Protein AF-A0A0C3Q106-F1 (afdb_monomer_lite)

Secondary structure (DSSP, 8-state):
------------------------------------------------------------------------------------------------------PPPHHHHHHHHHHHHHHHH-SS-HHHHHHHTS-HHHHHHHHHHHHHHHHHHHT-GGGS-TT-HHHHHHHHHHHHHHTTSSSHHHHHHHHHHHHHHHGGGHHHHTTSHHHHHHHHHHHHHS---TTHHHHHHSTTTHHHHHHHHHH-S-HHHHIIIIIHHHHHTHHHHHS-S--S---HHHHHHHHHHHHHTTSTT-TTTS-HHHHHHHHTTHHHHHHH--S-HHHHHHHHHHHHHHHHHHHHHHSHHHHHHSHHHHHHHHHHHHH--S--HHHHHHHHGGGTSS-SSPPTT--SPPTTTSHHHHHHHHHHHHTEEEETTTTEEEE-TT--HHHHHHHHHHHH-HHHHHHHHHHSSTHHHHHHHHHHHHHTT-THHHHHHHHHHSHHHHHHHTT---HHHHHHHHHHH--S--S-GGGTTS--

Structure (mmCIF, N/CA/C/O backbone):
data_AF-A0A0C3Q106-F1
#
_entry.id   AF-A0A0C3Q106-F1
#
loop_
_atom_site.group_PDB
_atom_site.id
_atom_site.type_symbol
_atom_site.label_atom_id
_atom_site.label_alt_id
_atom_site.label_comp_id
_atom_site.label_asym_id
_atom_site.label_entity_id
_atom_site.label_seq_id
_atom_site.pdbx_PDB_ins_code
_atom_site.Cartn_x
_atom_site.Cartn_y
_atom_site.Cartn_z
_atom_site.occupancy
_atom_site.B_iso_or_equiv
_atom_site.auth_seq_id
_atom_site.auth_comp_id
_atom_site.auth_asym_id
_atom_site.auth_atom_id
_atom_site.pdbx_PDB_model_num
ATOM 1 N N . MET A 1 1 ? -50.625 52.361 -14.288 1.00 38.44 1 MET A N 1
ATOM 2 C CA . MET A 1 1 ? -51.043 52.184 -15.696 1.00 38.44 1 MET A CA 1
ATOM 3 C C . MET A 1 1 ? -50.912 50.704 -16.053 1.00 38.44 1 MET A C 1
ATOM 5 O O . MET A 1 1 ? -49.840 50.175 -15.815 1.00 38.44 1 MET A O 1
ATOM 9 N N . GLY A 1 2 ? -52.001 50.072 -16.534 1.00 36.66 2 GLY A N 1
ATOM 10 C CA . GLY A 1 2 ? -52.076 48.733 -17.177 1.00 36.66 2 GLY A CA 1
ATOM 11 C C . GLY A 1 2 ? -51.668 47.526 -16.312 1.00 36.66 2 GLY A C 1
ATOM 12 O O . GLY A 1 2 ? -50.484 47.273 -16.199 1.00 36.66 2 GLY A O 1
ATOM 13 N N . HIS A 1 3 ? -52.500 46.740 -15.612 1.00 35.88 3 HIS A N 1
ATOM 14 C CA . HIS A 1 3 ? -53.765 46.054 -15.945 1.00 35.88 3 HIS A CA 1
ATOM 15 C C . HIS A 1 3 ? -53.696 45.104 -17.160 1.00 35.88 3 HIS A C 1
ATOM 17 O O . HIS A 1 3 ? -53.869 45.568 -18.278 1.00 35.88 3 HIS A O 1
ATOM 23 N N . LYS A 1 4 ? -53.563 43.778 -16.933 1.00 38.00 4 LYS A N 1
ATOM 24 C CA . LYS A 1 4 ? -54.645 42.757 -17.060 1.00 38.00 4 LYS A CA 1
ATOM 25 C C . LYS A 1 4 ? -54.124 41.315 -17.292 1.00 38.00 4 LYS A C 1
ATOM 27 O O . LYS A 1 4 ? -53.402 41.040 -18.237 1.00 38.00 4 LYS A O 1
ATOM 32 N N . ARG A 1 5 ? -54.590 40.401 -16.426 1.00 38.78 5 ARG A N 1
ATOM 33 C CA . ARG A 1 5 ? -54.869 38.952 -16.651 1.00 38.78 5 ARG A CA 1
ATOM 34 C C . ARG A 1 5 ? -55.984 38.784 -17.732 1.00 38.78 5 ARG A C 1
ATOM 36 O O . ARG A 1 5 ? -56.619 39.812 -17.980 1.00 38.78 5 ARG A O 1
ATOM 43 N N . PRO A 1 6 ? -56.355 37.593 -18.296 1.00 51.75 6 PRO A N 1
ATOM 44 C CA . PRO A 1 6 ? -56.500 36.286 -17.616 1.00 51.75 6 PRO A CA 1
ATOM 45 C C . PRO A 1 6 ? -56.344 34.998 -18.491 1.00 51.75 6 PRO A C 1
ATOM 47 O O . PRO A 1 6 ? -55.683 35.004 -19.518 1.00 51.75 6 PRO A O 1
ATOM 50 N N . ALA A 1 7 ? -56.905 33.891 -17.982 1.00 36.22 7 ALA A N 1
ATOM 51 C CA . ALA A 1 7 ? -56.694 32.465 -18.258 1.00 36.22 7 ALA A CA 1
ATOM 52 C C . ALA A 1 7 ? -57.640 31.796 -19.301 1.00 36.22 7 ALA A C 1
ATOM 54 O O . ALA A 1 7 ? -58.488 32.468 -19.879 1.00 36.22 7 ALA A O 1
ATOM 55 N N . ALA A 1 8 ? -57.540 30.447 -19.365 1.00 34.09 8 ALA A N 1
ATOM 56 C CA . ALA A 1 8 ? -58.356 29.397 -20.036 1.00 34.09 8 ALA A CA 1
ATOM 57 C C . ALA A 1 8 ? -57.823 28.923 -21.414 1.00 34.09 8 ALA A C 1
ATOM 59 O O . ALA A 1 8 ? -57.302 29.730 -22.165 1.00 34.09 8 ALA A O 1
ATOM 60 N N . GLY A 1 9 ? -57.868 27.649 -21.836 1.00 29.05 9 GLY A N 1
ATOM 61 C CA . GLY A 1 9 ? -58.532 26.431 -21.355 1.00 29.05 9 GLY A CA 1
ATOM 62 C C . GLY A 1 9 ? -58.139 25.191 -22.204 1.00 29.05 9 GLY A C 1
ATOM 63 O O . GLY A 1 9 ? -57.329 25.273 -23.119 1.00 29.05 9 GLY A O 1
ATOM 64 N N . THR A 1 10 ? -58.714 24.048 -21.834 1.00 31.00 10 THR A N 1
ATOM 65 C CA . THR A 1 10 ? -58.498 22.612 -22.161 1.00 31.00 10 THR A CA 1
ATOM 66 C C . THR A 1 10 ? -58.869 22.087 -23.567 1.00 31.00 10 THR A C 1
ATOM 68 O O . THR A 1 10 ? -59.817 22.609 -24.141 1.00 31.00 10 THR A O 1
ATOM 71 N N . THR A 1 11 ? -58.251 20.966 -24.023 1.00 30.42 11 THR A N 1
ATOM 72 C CA . THR A 1 11 ? -58.810 19.704 -24.652 1.00 30.42 11 THR A CA 1
ATOM 73 C C . THR A 1 11 ? -57.736 18.969 -25.503 1.00 30.42 11 THR A C 1
ATOM 75 O O . THR A 1 11 ? -57.038 19.601 -26.280 1.00 30.42 11 THR A O 1
ATOM 78 N N . THR A 1 12 ? -57.340 17.715 -25.215 1.00 29.36 12 THR A N 1
ATOM 79 C CA . THR A 1 12 ? -57.869 16.386 -25.646 1.00 29.36 12 THR A CA 1
ATOM 80 C C . THR A 1 12 ? -57.801 16.078 -27.153 1.00 29.36 12 THR A C 1
ATOM 82 O O . THR A 1 12 ? -58.653 16.568 -27.880 1.00 29.36 12 THR A O 1
ATOM 85 N N . THR A 1 13 ? -56.907 15.165 -27.596 1.00 30.22 13 THR A N 1
ATOM 86 C CA . THR A 1 13 ? -57.196 13.998 -28.492 1.00 30.22 13 THR A CA 1
ATOM 87 C C . THR A 1 13 ? -55.945 13.137 -28.816 1.00 30.22 13 THR A C 1
ATOM 89 O O . THR A 1 13 ? -54.895 13.651 -29.178 1.00 30.22 13 THR A O 1
ATOM 92 N N . GLN A 1 14 ? -56.074 11.806 -28.678 1.00 28.36 14 GLN A N 1
ATOM 93 C CA . GLN A 1 14 ? -55.231 10.726 -29.261 1.00 28.36 14 GLN A CA 1
ATOM 94 C C . GLN A 1 14 ? -55.768 10.335 -30.680 1.00 28.36 14 GLN A C 1
ATOM 96 O O . GLN A 1 14 ? -56.775 10.918 -31.076 1.00 28.36 14 GLN A O 1
ATOM 101 N N . PRO A 1 15 ? -55.406 9.182 -31.314 1.00 54.78 15 PRO A N 1
ATOM 102 C CA . PRO A 1 15 ? -54.140 8.633 -31.862 1.00 54.78 15 PRO A CA 1
ATOM 103 C C . PRO A 1 15 ? -54.306 8.298 -33.393 1.00 54.78 15 PRO A C 1
ATOM 105 O O . PRO A 1 15 ? -55.202 8.877 -34.004 1.00 54.78 15 PRO A O 1
ATOM 108 N N . PRO A 1 16 ? -53.533 7.389 -34.063 1.00 43.00 16 PRO A N 1
ATOM 109 C CA . PRO A 1 16 ? -53.801 5.939 -33.948 1.00 43.00 16 PRO A CA 1
ATOM 110 C C . PRO A 1 16 ? -52.603 4.960 -34.087 1.00 43.00 16 PRO A C 1
ATOM 112 O O . PRO A 1 16 ? -51.554 5.235 -34.659 1.00 43.00 16 PRO A O 1
ATOM 115 N N . ARG A 1 17 ? -52.855 3.744 -33.578 1.00 31.36 17 ARG A N 1
ATOM 116 C CA . ARG A 1 17 ? -52.130 2.469 -33.756 1.00 31.36 17 ARG A CA 1
ATOM 117 C C . ARG A 1 17 ? -52.388 1.836 -35.136 1.00 31.36 17 ARG A C 1
ATOM 119 O O . ARG A 1 17 ? -53.509 1.935 -35.627 1.00 31.36 17 ARG A O 1
ATOM 126 N N . LYS A 1 18 ? -51.485 0.955 -35.597 1.00 31.20 18 LYS A N 1
ATOM 127 C CA . LYS A 1 18 ? -51.856 -0.320 -36.261 1.00 31.20 18 LYS A CA 1
ATOM 128 C C . LYS A 1 18 ? -50.958 -1.488 -35.812 1.00 31.20 18 LYS A C 1
ATOM 130 O O . LYS A 1 18 ? -49.754 -1.338 -35.660 1.00 31.20 18 LYS A O 1
ATOM 135 N N . LYS A 1 19 ? -51.619 -2.626 -35.560 1.00 32.00 19 LYS A N 1
ATOM 136 C CA . LYS A 1 19 ? -51.131 -3.956 -35.140 1.00 32.00 19 LYS A CA 1
ATOM 137 C C . LYS A 1 19 ? -51.087 -4.917 -36.341 1.00 32.00 19 LYS A C 1
ATOM 139 O O . LYS A 1 19 ? -51.974 -4.820 -37.181 1.00 32.00 19 LYS A O 1
ATOM 144 N N . SER A 1 20 ? -50.241 -5.948 -36.261 1.00 29.66 20 SER A N 1
ATOM 145 C CA . SER A 1 20 ? -50.528 -7.368 -36.607 1.00 29.66 20 SER A CA 1
ATOM 146 C C . SER A 1 20 ? -49.321 -8.209 -36.149 1.00 29.66 20 SER A C 1
ATOM 148 O O . SER A 1 20 ? -48.216 -7.934 -36.594 1.00 29.66 20 SER A O 1
ATOM 150 N N . ARG A 1 21 ? -49.357 -9.014 -35.076 1.00 29.28 21 ARG A N 1
ATOM 151 C CA . ARG A 1 21 ? -50.007 -10.324 -34.824 1.00 29.28 21 ARG A CA 1
ATOM 152 C C . ARG A 1 21 ? -49.514 -11.455 -35.748 1.00 29.28 21 ARG A C 1
ATOM 154 O O . ARG A 1 21 ? -49.797 -11.429 -36.936 1.00 29.28 21 ARG A O 1
ATOM 161 N N . GLY A 1 22 ? -48.877 -12.463 -35.141 1.00 26.03 22 GLY A N 1
ATOM 162 C CA . GLY A 1 22 ? -48.574 -13.780 -35.713 1.00 26.03 22 GLY A CA 1
ATOM 163 C C . GLY A 1 22 ? -47.805 -14.654 -34.711 1.00 26.03 22 GLY A C 1
ATOM 164 O O . GLY A 1 22 ? -46.638 -14.401 -34.449 1.00 26.03 22 GLY A O 1
ATOM 165 N N . GLU A 1 23 ? -48.498 -15.615 -34.102 1.00 29.72 23 GLU A N 1
ATOM 166 C CA . GLU A 1 23 ? -48.036 -16.585 -33.094 1.00 29.72 23 GLU A CA 1
ATOM 167 C C . GLU A 1 23 ? -47.244 -17.754 -33.709 1.00 29.72 23 GLU A C 1
ATOM 169 O O . GLU A 1 23 ? -47.601 -18.204 -34.792 1.00 29.72 23 GLU A O 1
ATOM 174 N N . SER A 1 24 ? -46.306 -18.356 -32.958 1.00 28.36 24 SER A N 1
ATOM 175 C CA . SER A 1 24 ? -46.205 -19.827 -32.828 1.00 28.36 24 SER A CA 1
ATOM 176 C C . SER A 1 24 ? -45.234 -20.268 -31.717 1.00 28.36 24 SER A C 1
ATOM 178 O O . SER A 1 24 ? -44.197 -19.655 -31.492 1.00 28.36 24 SER A O 1
ATOM 180 N N . ARG A 1 25 ? -45.631 -21.340 -31.020 1.00 27.53 25 ARG A N 1
ATOM 181 C CA . ARG A 1 25 ? -45.083 -21.959 -29.797 1.00 27.53 25 ARG A CA 1
ATOM 182 C C . ARG A 1 25 ? -43.924 -22.955 -30.026 1.00 27.53 25 ARG A C 1
ATOM 184 O O . ARG A 1 25 ? -43.830 -23.559 -31.088 1.00 27.53 25 ARG A O 1
ATOM 191 N N . SER A 1 26 ? -43.282 -23.301 -28.895 1.00 26.86 26 SER A N 1
ATOM 192 C CA . SER A 1 26 ? -42.534 -24.543 -28.551 1.00 26.86 26 SER A CA 1
ATOM 193 C C . SER A 1 26 ? -41.065 -24.599 -29.013 1.00 26.86 26 SER A C 1
ATOM 195 O O . SER A 1 26 ? -40.756 -24.110 -30.085 1.00 26.86 26 SER A O 1
ATOM 197 N N . LYS A 1 27 ? -40.079 -25.115 -28.260 1.00 28.44 27 LYS A N 1
ATOM 198 C CA . LYS A 1 27 ? -40.036 -26.148 -27.205 1.00 28.44 27 LYS A CA 1
ATOM 199 C C . LYS A 1 27 ? -39.006 -25.818 -26.108 1.00 28.44 27 LYS A C 1
ATOM 201 O O . LYS A 1 27 ? -38.017 -25.140 -26.359 1.00 28.44 27 LYS A O 1
ATOM 206 N N . ALA A 1 28 ? -39.247 -26.372 -24.921 1.00 27.38 28 ALA A N 1
ATOM 207 C CA . ALA A 1 28 ? -38.305 -26.527 -23.816 1.00 27.38 28 ALA A CA 1
ATOM 208 C C . ALA A 1 28 ? -37.493 -27.830 -23.952 1.00 27.38 28 ALA A C 1
ATOM 210 O O . ALA A 1 28 ? -38.054 -28.804 -24.440 1.00 27.38 28 ALA A O 1
ATOM 211 N N . GLU A 1 29 ? -36.232 -27.817 -23.495 1.00 27.62 29 GLU A N 1
ATOM 212 C CA . GLU A 1 29 ? -35.388 -28.910 -22.940 1.00 27.62 29 GLU A CA 1
ATOM 213 C C . GLU A 1 29 ? -33.903 -28.486 -23.060 1.00 27.62 29 GLU A C 1
ATOM 215 O O . GLU A 1 29 ? -33.544 -27.818 -24.018 1.00 27.62 29 GLU A O 1
ATOM 220 N N . ALA A 1 30 ? -32.953 -28.779 -22.171 1.00 28.25 30 ALA A N 1
ATOM 221 C CA . ALA A 1 30 ? -32.929 -29.614 -20.981 1.00 28.25 30 ALA A CA 1
ATOM 222 C C . ALA A 1 30 ? -31.812 -29.135 -20.029 1.00 28.25 30 ALA A C 1
ATOM 224 O O . ALA A 1 30 ? -30.765 -28.640 -20.444 1.00 28.25 30 ALA A O 1
ATOM 225 N N . ARG A 1 31 ? -32.050 -29.351 -18.734 1.00 29.98 31 ARG A N 1
ATOM 226 C CA . ARG A 1 31 ? -31.072 -29.296 -17.642 1.00 29.98 31 ARG A CA 1
ATOM 227 C C . ARG A 1 31 ? -30.015 -30.394 -17.829 1.00 29.98 31 ARG A C 1
ATOM 229 O O . ARG A 1 31 ? -30.376 -31.527 -18.138 1.00 29.98 31 ARG A O 1
ATOM 236 N N . ARG A 1 32 ? -28.743 -30.111 -17.531 1.00 31.06 32 ARG A N 1
ATOM 237 C CA . ARG A 1 32 ? -27.752 -31.144 -17.186 1.00 31.06 32 ARG A CA 1
ATOM 238 C C . ARG A 1 32 ? -27.201 -30.879 -15.787 1.00 31.06 32 ARG A C 1
ATOM 240 O O . ARG A 1 32 ? -26.742 -29.782 -15.489 1.00 31.06 32 ARG A O 1
ATOM 247 N N . ALA A 1 33 ? -27.349 -31.897 -14.947 1.00 31.73 33 ALA A N 1
ATOM 248 C CA . ALA A 1 33 ? -26.861 -32.008 -13.579 1.00 31.73 33 ALA A CA 1
ATOM 249 C C . ALA A 1 33 ? -25.353 -32.378 -13.558 1.00 31.73 33 ALA A C 1
ATOM 251 O O . ALA A 1 33 ? -24.800 -32.694 -14.617 1.00 31.73 33 ALA A O 1
ATOM 252 N N . PRO A 1 34 ? -24.680 -32.332 -12.391 1.00 28.91 34 PRO A N 1
ATOM 253 C CA . PRO A 1 34 ? -23.228 -32.419 -12.275 1.00 28.91 34 PRO A CA 1
ATOM 254 C C . PRO A 1 34 ? -22.742 -33.874 -12.271 1.00 28.91 34 PRO A C 1
ATOM 256 O O . PRO A 1 34 ? -23.405 -34.756 -11.727 1.00 28.91 34 PRO A O 1
ATOM 259 N N . ILE A 1 35 ? -21.565 -34.119 -12.853 1.00 29.86 35 ILE A N 1
ATOM 260 C CA . ILE A 1 35 ? -20.891 -35.422 -12.808 1.00 29.86 35 ILE A CA 1
ATOM 261 C C . ILE A 1 35 ? -19.730 -35.343 -11.818 1.00 29.86 35 ILE A C 1
ATOM 263 O O . ILE A 1 35 ? -18.762 -34.611 -12.000 1.00 29.86 35 ILE A O 1
ATOM 267 N N . THR A 1 36 ? -19.880 -36.142 -10.772 1.00 27.73 36 THR A N 1
ATOM 268 C CA . THR A 1 36 ? -18.877 -36.635 -9.833 1.00 27.73 36 THR A CA 1
ATOM 269 C C . THR A 1 36 ? -17.977 -37.689 -10.493 1.00 27.73 36 THR A C 1
ATOM 271 O O . THR A 1 36 ? -18.516 -38.606 -11.107 1.00 27.73 36 THR A O 1
ATOM 274 N N . ALA A 1 37 ? -16.654 -37.653 -10.288 1.00 27.52 37 ALA A N 1
ATOM 275 C CA . ALA A 1 37 ? -15.800 -38.854 -10.215 1.00 27.52 37 ALA A CA 1
ATOM 276 C C . ALA A 1 37 ? -14.390 -38.511 -9.688 1.00 27.52 37 ALA A C 1
ATOM 278 O O . ALA A 1 37 ? -13.779 -37.536 -10.112 1.00 27.52 37 ALA A O 1
ATOM 279 N N . LYS A 1 38 ? -13.897 -39.333 -8.753 1.00 25.47 38 LYS A N 1
ATOM 280 C CA . LYS A 1 38 ? -12.565 -39.302 -8.124 1.00 25.47 38 LYS A CA 1
ATOM 281 C C . LYS A 1 38 ? -11.559 -40.208 -8.867 1.00 25.47 38 LYS A C 1
ATOM 283 O O . LYS A 1 38 ? -11.972 -41.252 -9.362 1.00 25.47 38 LYS A O 1
ATOM 288 N N . ALA A 1 39 ? -10.266 -39.871 -8.695 1.00 26.38 39 ALA A N 1
ATOM 289 C CA . ALA A 1 39 ? -9.055 -40.731 -8.626 1.00 26.38 39 ALA A CA 1
ATOM 290 C C . ALA A 1 39 ? -8.458 -41.288 -9.953 1.00 26.38 39 ALA A C 1
ATOM 292 O O . ALA A 1 39 ? -9.219 -41.446 -10.903 1.00 26.38 39 ALA A O 1
ATOM 293 N N . PRO A 1 40 ? -7.132 -41.615 -10.047 1.00 29.83 40 PRO A N 1
ATOM 294 C CA . PRO A 1 40 ? -6.225 -42.005 -8.951 1.00 29.83 40 PRO A CA 1
ATOM 295 C C . PRO A 1 40 ? -4.782 -41.442 -8.927 1.00 29.83 40 PRO A C 1
ATOM 297 O O . PRO A 1 40 ? -4.229 -40.956 -9.909 1.00 29.83 40 PRO A O 1
ATOM 300 N N . LEU A 1 41 ? -4.188 -41.611 -7.741 1.00 27.47 41 LEU A N 1
ATOM 301 C CA . LEU A 1 41 ? -2.778 -41.479 -7.367 1.00 27.47 41 LEU A CA 1
ATOM 302 C C . LEU A 1 41 ? -1.854 -42.382 -8.205 1.00 27.47 41 LEU A C 1
ATOM 304 O O . LEU A 1 41 ? -2.173 -43.549 -8.442 1.00 27.47 41 LEU A O 1
ATOM 308 N N . LYS A 1 42 ? -0.656 -41.884 -8.530 1.00 29.48 42 LYS A N 1
ATOM 309 C CA . LYS A 1 42 ? 0.521 -42.713 -8.815 1.00 29.48 42 LYS A CA 1
ATOM 310 C C . LYS A 1 42 ? 1.732 -42.164 -8.066 1.00 29.48 42 LYS A C 1
ATOM 312 O O . LYS A 1 42 ? 2.121 -41.021 -8.265 1.00 29.48 42 LYS A O 1
ATOM 317 N N . ASN A 1 43 ? 2.292 -43.028 -7.225 1.00 24.98 43 ASN A N 1
ATOM 318 C CA . ASN A 1 43 ? 3.605 -42.897 -6.614 1.00 24.98 43 ASN A CA 1
ATOM 319 C C . ASN A 1 43 ? 4.690 -43.088 -7.680 1.00 24.98 43 ASN A C 1
ATOM 321 O O . ASN A 1 43 ? 4.642 -44.062 -8.432 1.00 24.98 43 ASN A O 1
ATOM 325 N N . GLY A 1 44 ? 5.690 -42.216 -7.667 1.00 27.23 44 GLY A N 1
ATOM 326 C CA . GLY A 1 44 ? 7.000 -42.422 -8.272 1.00 27.23 44 GLY A CA 1
ATOM 327 C C . GLY A 1 44 ? 8.005 -41.668 -7.414 1.00 27.23 44 GLY A C 1
ATOM 328 O O . GLY A 1 44 ? 7.932 -40.448 -7.334 1.00 27.23 44 GLY A O 1
ATOM 329 N N . ARG A 1 45 ? 8.845 -42.412 -6.690 1.00 25.03 45 ARG A N 1
ATOM 330 C CA . ARG A 1 45 ? 10.080 -41.896 -6.097 1.00 25.03 45 ARG A CA 1
ATOM 331 C C . ARG A 1 45 ? 11.076 -41.765 -7.238 1.00 25.03 45 ARG A C 1
ATOM 333 O O . ARG A 1 45 ? 11.174 -42.729 -7.986 1.00 25.03 45 ARG A O 1
ATOM 340 N N . ASP A 1 46 ? 11.782 -40.650 -7.304 1.00 26.00 46 ASP A N 1
ATOM 341 C CA . ASP A 1 46 ? 13.205 -40.600 -7.624 1.00 26.00 46 ASP A CA 1
ATOM 342 C C . ASP A 1 46 ? 13.772 -39.332 -6.970 1.00 26.00 46 ASP A C 1
ATOM 344 O O . ASP A 1 46 ? 13.086 -38.317 -6.840 1.00 26.00 46 ASP A O 1
ATOM 348 N N . THR A 1 47 ? 14.959 -39.508 -6.408 1.00 29.66 47 THR A N 1
ATOM 349 C CA . THR A 1 47 ? 15.789 -38.566 -5.657 1.00 29.66 47 THR A CA 1
ATOM 350 C C . THR A 1 47 ? 16.490 -37.573 -6.586 1.00 29.66 47 THR A C 1
ATOM 352 O O . THR A 1 47 ? 16.479 -37.799 -7.792 1.00 29.66 47 THR A O 1
ATOM 355 N N . ASP A 1 48 ? 17.080 -36.529 -5.982 1.00 27.03 48 ASP A N 1
ATOM 356 C CA . ASP A 1 48 ? 18.145 -35.609 -6.458 1.00 27.03 48 ASP A CA 1
ATOM 357 C C . ASP A 1 48 ? 17.693 -34.143 -6.228 1.00 27.03 48 ASP A C 1
ATOM 359 O O . ASP A 1 48 ? 16.836 -33.620 -6.934 1.00 27.03 48 ASP A O 1
ATOM 363 N N . GLU A 1 49 ? 17.915 -33.598 -5.026 1.00 29.56 49 GLU A N 1
ATOM 364 C CA . GLU A 1 49 ? 19.064 -32.754 -4.614 1.00 29.56 49 GLU A CA 1
ATOM 365 C C . GLU A 1 49 ? 18.948 -31.270 -5.053 1.00 29.56 49 GLU A C 1
ATOM 367 O O . GLU A 1 49 ? 19.343 -30.879 -6.144 1.00 29.56 49 GLU A O 1
ATOM 372 N N . ASP A 1 50 ? 18.374 -30.481 -4.131 1.00 27.23 50 ASP A N 1
ATOM 373 C CA . ASP A 1 50 ? 18.738 -29.123 -3.681 1.00 27.23 50 ASP A CA 1
ATOM 374 C C . ASP A 1 50 ? 19.051 -27.977 -4.674 1.00 27.23 50 ASP A C 1
ATOM 376 O O . ASP A 1 50 ? 20.189 -27.775 -5.085 1.00 27.23 50 ASP A O 1
ATOM 380 N N . GLU A 1 51 ? 18.081 -27.060 -4.826 1.00 32.44 51 GLU A N 1
ATOM 381 C CA . GLU A 1 51 ? 18.302 -25.599 -4.787 1.00 32.44 51 GLU A CA 1
ATOM 382 C C . GLU A 1 51 ? 17.186 -24.968 -3.922 1.00 32.44 51 GLU A C 1
ATOM 384 O O . GLU A 1 51 ? 16.046 -24.798 -4.357 1.00 32.44 51 GLU A O 1
ATOM 389 N N . GLY A 1 52 ? 17.491 -24.714 -2.644 1.00 26.81 52 GLY A N 1
ATOM 390 C CA . GLY A 1 52 ? 16.540 -24.250 -1.631 1.00 26.81 52 GLY A CA 1
ATOM 391 C C . GLY A 1 52 ? 16.215 -22.755 -1.711 1.00 26.81 52 GLY A C 1
ATOM 392 O O . GLY A 1 52 ? 17.101 -21.913 -1.584 1.00 26.81 52 GLY A O 1
ATOM 393 N N . ASP A 1 53 ? 14.926 -22.428 -1.831 1.00 35.19 53 ASP A N 1
ATOM 394 C CA . ASP A 1 53 ? 14.373 -21.116 -1.476 1.00 35.19 53 ASP A CA 1
ATOM 395 C C . ASP A 1 53 ? 14.005 -21.136 0.021 1.00 35.19 53 ASP A C 1
ATOM 397 O O . ASP A 1 53 ? 12.878 -21.450 0.410 1.00 35.19 53 ASP A O 1
ATOM 401 N N . GLU A 1 54 ? 14.982 -20.823 0.871 1.00 28.64 54 GLU A N 1
ATOM 402 C CA . GLU A 1 54 ? 14.803 -20.612 2.308 1.00 28.64 54 GLU A CA 1
ATOM 403 C C . GLU A 1 54 ? 14.173 -19.230 2.549 1.00 28.64 54 GLU A C 1
ATOM 405 O O . GLU A 1 54 ? 14.835 -18.197 2.486 1.00 28.64 54 GLU A O 1
ATOM 410 N N . PHE A 1 55 ? 12.865 -19.207 2.801 1.00 31.72 55 PHE A N 1
ATOM 411 C CA . PHE A 1 55 ? 12.204 -18.175 3.604 1.00 31.72 55 PHE A CA 1
ATOM 412 C C . PHE A 1 55 ? 10.975 -18.817 4.261 1.00 31.72 55 PHE A C 1
ATOM 414 O O . PHE A 1 55 ? 9.828 -18.553 3.895 1.00 31.72 55 PHE A O 1
ATOM 421 N N . ASP A 1 56 ? 11.241 -19.721 5.206 1.00 29.62 56 ASP A N 1
ATOM 422 C CA . ASP A 1 56 ? 10.233 -20.219 6.137 1.00 29.62 56 ASP A CA 1
ATOM 423 C C . ASP A 1 56 ? 9.944 -19.132 7.179 1.00 29.62 56 ASP A C 1
ATOM 425 O O . ASP A 1 56 ? 10.789 -18.722 7.977 1.00 29.62 56 ASP A O 1
ATOM 429 N N . GLU A 1 57 ? 8.711 -18.642 7.143 1.00 34.94 57 GLU A N 1
ATOM 430 C CA . GLU A 1 57 ? 8.114 -17.805 8.174 1.00 34.94 57 GLU A CA 1
ATOM 431 C C . GLU A 1 57 ? 7.886 -18.711 9.400 1.00 34.94 57 GLU A C 1
ATOM 433 O O . GLU A 1 57 ? 6.900 -19.447 9.468 1.00 34.94 57 GLU A O 1
ATOM 438 N N . MET A 1 58 ? 8.855 -18.729 10.326 1.00 28.69 58 MET A N 1
ATOM 439 C CA . MET A 1 58 ? 8.817 -19.538 11.549 1.00 28.69 58 MET A CA 1
ATOM 440 C C . MET A 1 58 ? 7.513 -19.317 12.324 1.00 28.69 58 MET A C 1
ATOM 442 O O . MET A 1 58 ? 7.222 -18.234 12.834 1.00 28.69 58 MET A O 1
ATOM 446 N N . SER A 1 59 ? 6.739 -20.392 12.427 1.00 31.59 59 SER A N 1
ATOM 447 C CA . SER A 1 59 ? 5.642 -20.557 13.366 1.00 31.59 59 SER A CA 1
ATOM 448 C C . SER A 1 59 ? 6.184 -21.046 14.710 1.00 31.59 59 SER A C 1
ATOM 450 O O . SER A 1 59 ? 6.686 -22.166 14.777 1.00 31.59 59 SER A O 1
ATOM 452 N N . GLU A 1 60 ? 6.006 -20.282 15.786 1.00 31.73 60 GLU A N 1
ATOM 453 C CA . GLU A 1 60 ? 6.184 -20.794 17.150 1.00 31.73 60 GLU A CA 1
ATOM 454 C C . GLU A 1 60 ? 4.821 -20.980 17.838 1.00 31.73 60 GLU A C 1
ATOM 456 O O . GLU A 1 60 ? 4.120 -20.031 18.193 1.00 31.73 60 GLU A O 1
ATOM 461 N N . ALA A 1 61 ? 4.444 -22.252 17.994 1.00 29.20 61 ALA A N 1
ATOM 462 C CA . ALA A 1 61 ? 3.812 -22.758 19.212 1.00 29.20 61 ALA A CA 1
ATOM 463 C C . ALA A 1 61 ? 4.936 -22.845 20.271 1.00 29.20 61 ALA A C 1
ATOM 465 O O . ALA A 1 61 ? 6.047 -23.210 19.917 1.00 29.20 61 ALA A O 1
ATOM 466 N N . GLY A 1 62 ? 4.795 -22.436 21.530 1.00 28.11 62 GLY A N 1
ATOM 467 C CA . GLY A 1 62 ? 3.767 -22.846 22.477 1.00 28.11 62 GLY A CA 1
ATOM 468 C C . GLY A 1 62 ? 4.309 -23.984 23.351 1.00 28.11 62 GLY A C 1
ATOM 469 O O . GLY A 1 62 ? 3.997 -25.128 23.058 1.00 28.11 62 GLY A O 1
ATOM 470 N N . ASP A 1 63 ? 5.103 -23.656 24.377 1.00 29.06 63 ASP A N 1
ATOM 471 C CA . ASP A 1 63 ? 5.401 -24.481 25.571 1.00 29.06 63 ASP A CA 1
ATOM 472 C C . ASP A 1 63 ? 5.978 -23.520 26.633 1.00 29.06 63 ASP A C 1
ATOM 474 O O . ASP A 1 63 ? 6.893 -22.753 26.343 1.00 29.06 63 ASP A O 1
ATOM 478 N N . ASP A 1 64 ? 5.271 -23.210 27.718 1.00 31.66 64 ASP A N 1
ATOM 479 C CA . ASP A 1 64 ? 5.175 -23.963 28.982 1.00 31.66 64 ASP A CA 1
ATOM 480 C C . ASP A 1 64 ? 6.540 -24.116 29.677 1.00 31.66 64 ASP A C 1
ATOM 482 O O . ASP A 1 64 ? 7.292 -25.057 29.444 1.00 31.66 64 ASP A O 1
ATOM 486 N N . SER A 1 65 ? 6.865 -23.149 30.539 1.00 30.20 65 SER A N 1
ATOM 487 C CA . SER A 1 65 ? 7.932 -23.282 31.529 1.00 30.20 65 SER A CA 1
ATOM 488 C C . SER A 1 65 ? 7.351 -22.964 32.901 1.00 30.20 65 SER A C 1
ATOM 490 O O . SER A 1 65 ? 7.145 -21.802 33.263 1.00 30.20 65 SER A O 1
ATOM 492 N N . SER A 1 66 ? 7.039 -24.034 33.622 1.00 32.16 66 SER A N 1
ATOM 493 C CA . SER A 1 66 ? 6.833 -24.062 35.060 1.00 32.16 66 SER A CA 1
ATOM 494 C C . SER A 1 66 ? 8.109 -23.642 35.786 1.00 32.16 66 SER A C 1
ATOM 496 O O . SER A 1 66 ? 9.192 -24.152 35.497 1.00 32.16 66 SER A O 1
ATOM 498 N N . ASP A 1 67 ? 7.939 -22.723 36.732 1.00 33.38 67 ASP A N 1
ATOM 499 C CA . ASP A 1 67 ? 8.868 -22.472 37.825 1.00 33.38 67 ASP A CA 1
ATOM 500 C C . ASP A 1 67 ? 8.993 -23.751 38.667 1.00 33.38 67 ASP A C 1
ATOM 502 O O . ASP A 1 67 ? 7.988 -24.210 39.211 1.00 33.38 67 ASP A O 1
ATOM 506 N N . ASP A 1 68 ? 10.202 -24.293 38.787 1.00 33.22 68 ASP A N 1
ATOM 507 C CA . ASP A 1 68 ? 10.579 -25.163 39.899 1.00 33.22 68 ASP A CA 1
ATOM 508 C C . ASP A 1 68 ? 11.865 -24.596 40.512 1.00 33.22 68 ASP A C 1
ATOM 510 O O . ASP A 1 68 ? 12.928 -24.545 39.886 1.00 33.22 68 ASP A O 1
ATOM 514 N N . ASP A 1 69 ? 11.694 -24.092 41.733 1.00 35.00 69 ASP A N 1
ATOM 515 C CA . ASP A 1 69 ? 12.737 -23.813 42.708 1.00 35.00 69 ASP A CA 1
ATOM 516 C C . ASP A 1 69 ? 13.489 -25.113 43.026 1.00 35.00 69 ASP A C 1
ATOM 518 O O . ASP A 1 69 ? 12.843 -26.126 43.274 1.00 35.00 69 ASP A O 1
ATOM 522 N N . ASP A 1 70 ? 14.820 -25.077 43.104 1.00 34.03 70 ASP A N 1
ATOM 523 C CA . ASP A 1 70 ? 15.558 -25.950 44.022 1.00 34.03 70 ASP A CA 1
ATOM 524 C C . ASP A 1 70 ? 16.932 -25.343 44.353 1.00 34.03 70 ASP A C 1
ATOM 526 O O . ASP A 1 70 ? 17.818 -25.187 43.508 1.00 34.03 70 ASP A O 1
ATOM 530 N N . ASP A 1 71 ? 17.057 -24.983 45.629 1.00 32.22 71 ASP A N 1
ATOM 531 C CA . ASP A 1 71 ? 18.288 -24.692 46.352 1.00 32.22 71 ASP A CA 1
ATOM 532 C C . ASP A 1 71 ? 19.208 -25.927 46.369 1.00 32.22 71 ASP A C 1
ATOM 534 O O . ASP A 1 71 ? 18.758 -27.022 46.707 1.00 32.22 71 ASP A O 1
ATOM 538 N N . ALA A 1 72 ? 20.510 -25.747 46.136 1.00 32.91 72 ALA A N 1
ATOM 539 C CA . ALA A 1 72 ? 21.537 -26.551 46.803 1.00 32.91 72 ALA A CA 1
ATOM 540 C C . ALA A 1 72 ? 22.917 -25.893 46.692 1.00 32.91 72 ALA A C 1
ATOM 542 O O . ALA A 1 72 ? 23.452 -25.677 45.605 1.00 32.91 72 ALA A O 1
ATOM 543 N N . ASP A 1 73 ? 23.458 -25.605 47.869 1.00 31.53 73 ASP A N 1
ATOM 544 C CA . ASP A 1 73 ? 24.831 -25.225 48.165 1.00 31.53 73 ASP A CA 1
ATOM 545 C C . ASP A 1 73 ? 25.851 -26.243 47.625 1.00 31.53 73 ASP A C 1
ATOM 547 O O . ASP A 1 73 ? 25.625 -27.445 47.734 1.00 31.53 73 ASP A O 1
ATOM 551 N N . GLU A 1 74 ? 27.020 -25.780 47.172 1.00 33.22 74 GLU A N 1
ATOM 552 C CA . GLU A 1 74 ? 28.288 -26.407 47.568 1.00 33.22 74 GLU A CA 1
ATOM 553 C C . GLU A 1 74 ? 29.480 -25.462 47.344 1.00 33.22 74 GLU A C 1
ATOM 555 O O . GLU A 1 74 ? 29.572 -24.726 46.359 1.00 33.22 74 GLU A O 1
ATOM 560 N N . GLU A 1 75 ? 30.331 -25.448 48.363 1.00 31.19 75 GLU A N 1
ATOM 561 C CA . GLU A 1 75 ? 31.456 -24.560 48.630 1.00 31.19 75 GLU A CA 1
ATOM 562 C C . GLU A 1 75 ? 32.657 -24.850 47.713 1.00 31.19 75 GLU A C 1
ATOM 564 O O . GLU A 1 75 ? 32.848 -25.984 47.289 1.00 31.19 75 GLU A O 1
ATOM 569 N N . ASP A 1 76 ? 33.506 -23.846 47.463 1.00 31.08 76 ASP A N 1
ATOM 570 C CA . ASP A 1 76 ? 34.955 -24.052 47.588 1.00 31.08 76 ASP A CA 1
ATOM 571 C C . ASP A 1 76 ? 35.725 -22.722 47.659 1.00 31.08 76 ASP A C 1
ATOM 573 O O . ASP A 1 76 ? 35.495 -21.761 46.918 1.00 31.08 76 ASP A O 1
ATOM 577 N N . ASP A 1 77 ? 36.637 -22.708 48.624 1.00 29.67 77 ASP A N 1
ATOM 578 C CA . ASP A 1 77 ? 37.422 -21.602 49.154 1.00 29.67 77 ASP A CA 1
ATOM 579 C C . ASP A 1 77 ? 38.448 -21.005 48.180 1.00 29.67 77 ASP A C 1
ATOM 581 O O . ASP A 1 77 ? 39.088 -21.724 47.419 1.00 29.67 77 ASP A O 1
ATOM 585 N N . MET A 1 78 ? 38.743 -19.705 48.334 1.00 32.50 78 MET A N 1
ATOM 586 C CA . MET A 1 78 ? 40.131 -19.219 48.432 1.00 32.50 78 MET A CA 1
ATOM 587 C C . MET A 1 78 ? 40.201 -17.847 49.133 1.00 32.50 78 MET A C 1
ATOM 589 O O . MET A 1 78 ? 39.662 -16.845 48.662 1.00 32.50 78 MET A O 1
ATOM 593 N N . GLU A 1 79 ? 40.905 -17.827 50.270 1.00 30.23 79 GLU A N 1
ATOM 594 C CA . GLU A 1 79 ? 41.367 -16.646 51.013 1.00 30.23 79 GLU A CA 1
ATOM 595 C C . GLU A 1 79 ? 42.269 -15.725 50.168 1.00 30.23 79 GLU A C 1
ATOM 597 O O . GLU A 1 79 ? 42.985 -16.198 49.287 1.00 30.23 79 GLU A O 1
ATOM 602 N N . VAL A 1 80 ? 42.306 -14.424 50.506 1.00 31.45 80 VAL A N 1
ATOM 603 C CA . VAL A 1 80 ? 43.527 -13.709 50.957 1.00 31.45 80 VAL A CA 1
ATOM 604 C C . VAL A 1 80 ? 43.220 -12.229 51.295 1.00 31.45 80 VAL A C 1
ATOM 606 O O . VAL A 1 80 ? 42.716 -11.462 50.480 1.00 31.45 80 VAL A O 1
ATOM 609 N N . ASP A 1 81 ? 43.577 -11.882 52.536 1.00 29.22 81 ASP A N 1
ATOM 610 C CA . ASP A 1 81 ? 44.019 -10.605 53.122 1.00 29.22 81 ASP A CA 1
ATOM 611 C C . ASP A 1 81 ? 43.161 -9.317 53.101 1.00 29.22 81 ASP A C 1
ATOM 613 O O . ASP A 1 81 ? 43.154 -8.521 52.169 1.00 29.22 81 ASP A O 1
ATOM 617 N N . GLY A 1 82 ? 42.632 -9.000 54.294 1.00 26.12 82 GLY A N 1
ATOM 618 C CA . GLY A 1 82 ? 43.229 -7.944 55.128 1.00 26.12 82 GLY A CA 1
ATOM 619 C C . GLY A 1 82 ? 42.713 -6.504 54.983 1.00 26.12 82 GLY A C 1
ATOM 620 O O . GLY A 1 82 ? 43.180 -5.758 54.133 1.00 26.12 82 GLY A O 1
ATOM 621 N N . ALA A 1 83 ? 41.864 -6.062 55.923 1.00 29.14 83 ALA A N 1
ATOM 622 C CA . ALA A 1 83 ? 42.087 -4.871 56.768 1.00 29.14 83 ALA A CA 1
ATOM 623 C C . ALA A 1 83 ? 40.835 -4.503 57.592 1.00 29.14 83 ALA A C 1
ATOM 625 O O . ALA A 1 83 ? 39.715 -4.405 57.099 1.00 29.14 83 ALA A O 1
ATOM 626 N N . GLU A 1 84 ? 41.065 -4.275 58.882 1.00 26.02 84 GLU A N 1
ATOM 627 C CA . GLU A 1 84 ? 40.099 -3.954 59.931 1.00 26.02 84 GLU A CA 1
ATOM 628 C C . GLU A 1 84 ? 39.399 -2.587 59.772 1.00 26.02 84 GLU A C 1
ATOM 630 O O . GLU A 1 84 ? 40.022 -1.581 59.444 1.00 26.02 84 GLU A O 1
ATOM 635 N N . SER A 1 85 ? 38.126 -2.495 60.186 1.00 28.61 85 SER A N 1
ATOM 636 C CA . SER A 1 85 ? 37.698 -1.563 61.256 1.00 28.61 85 SER A CA 1
ATOM 637 C C . SER A 1 85 ? 36.217 -1.750 61.642 1.00 28.61 85 SER A C 1
ATOM 639 O O . SER A 1 85 ? 35.314 -1.736 60.809 1.00 28.61 85 SER A O 1
ATOM 641 N N . LYS A 1 86 ? 35.953 -1.934 62.947 1.00 28.67 86 LYS A N 1
ATOM 642 C CA . LYS A 1 86 ? 34.604 -2.004 63.558 1.00 28.67 86 LYS A CA 1
ATOM 643 C C . LYS A 1 86 ? 34.117 -0.602 64.051 1.00 28.67 86 LYS A C 1
ATOM 645 O O . LYS A 1 86 ? 34.754 0.402 63.750 1.00 28.67 86 LYS A O 1
ATOM 650 N N . PRO A 1 87 ? 32.993 -0.452 64.797 1.00 32.81 87 PRO A N 1
ATOM 651 C CA . PRO A 1 87 ? 31.772 0.192 64.305 1.00 32.81 87 PRO A CA 1
ATOM 652 C C . PRO A 1 87 ? 31.380 1.450 65.117 1.00 32.81 87 PRO A C 1
ATOM 654 O O . PRO A 1 87 ? 3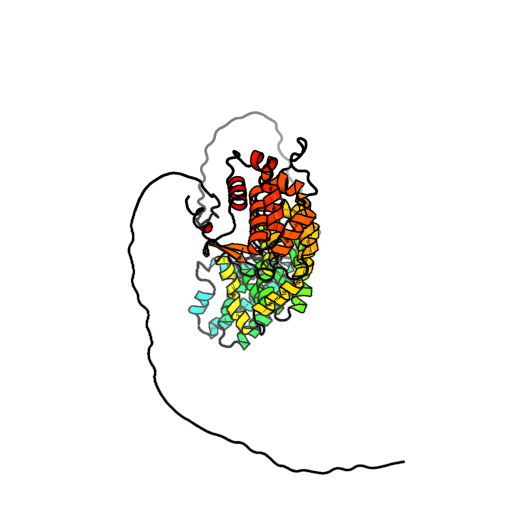1.805 1.633 66.257 1.00 32.81 87 PRO A O 1
ATOM 657 N N . LYS A 1 88 ? 30.473 2.303 64.616 1.00 26.47 88 LYS A N 1
ATOM 658 C CA . LYS A 1 88 ? 29.806 3.315 65.467 1.00 26.47 88 LYS A CA 1
ATOM 659 C C . LYS A 1 88 ? 28.295 3.351 65.257 1.00 26.47 88 LYS A C 1
ATOM 661 O O . LYS A 1 88 ? 27.785 3.669 64.191 1.00 26.47 88 LYS A O 1
ATOM 666 N N . LYS A 1 89 ? 27.583 3.030 66.341 1.00 25.88 89 LYS A N 1
ATOM 667 C CA . LYS A 1 89 ? 26.128 3.110 66.504 1.00 25.88 89 LYS A CA 1
ATOM 668 C C . LYS A 1 89 ? 25.691 4.520 66.938 1.00 25.88 89 LYS A C 1
ATOM 670 O O . LYS A 1 89 ? 26.328 5.129 67.790 1.00 25.88 89 LYS A O 1
ATOM 675 N N . LYS A 1 90 ? 24.483 4.875 66.474 1.00 26.08 90 LYS A N 1
ATOM 676 C CA . LYS A 1 90 ? 23.493 5.852 66.984 1.00 26.08 90 LYS A CA 1
ATOM 677 C C . LYS A 1 90 ? 23.742 7.346 66.722 1.00 26.08 90 LYS A C 1
ATOM 679 O O . LYS A 1 90 ? 24.549 7.973 67.394 1.00 26.08 90 LYS A O 1
ATOM 684 N N . LYS A 1 91 ? 22.808 7.953 65.975 1.00 25.69 91 LYS A N 1
ATOM 685 C CA . LYS A 1 91 ? 21.960 9.034 66.512 1.00 25.69 91 LYS A CA 1
ATOM 686 C C . LYS A 1 91 ? 20.600 9.091 65.809 1.00 25.69 91 LYS A C 1
ATOM 688 O O . LYS A 1 91 ? 20.491 9.021 64.595 1.00 25.69 91 LYS A O 1
ATOM 693 N N . LYS A 1 92 ? 19.574 9.169 66.652 1.00 25.69 92 LYS A N 1
ATOM 694 C CA . LYS A 1 92 ? 18.143 9.256 66.371 1.00 25.69 92 LYS A CA 1
ATOM 695 C C . LYS A 1 92 ? 17.796 10.740 66.244 1.00 25.69 92 LYS A C 1
ATOM 697 O O . LYS A 1 92 ? 17.954 11.446 67.235 1.00 25.69 92 LYS A O 1
ATOM 702 N N . VAL A 1 93 ? 17.332 11.199 65.080 1.00 25.59 93 VAL A N 1
ATOM 703 C CA . VAL A 1 93 ? 16.637 12.489 64.927 1.00 25.59 93 VAL A CA 1
ATOM 704 C C . VAL A 1 93 ? 15.547 12.346 63.860 1.00 25.59 93 VAL A C 1
ATOM 706 O O . VAL A 1 93 ? 15.820 12.083 62.698 1.00 25.59 93 VAL A O 1
ATOM 709 N N . THR A 1 94 ? 14.306 12.537 64.282 1.00 24.62 94 THR A N 1
ATOM 710 C CA . THR A 1 94 ? 13.138 12.957 63.484 1.00 24.62 94 THR A CA 1
ATOM 711 C C . THR A 1 94 ? 12.483 14.094 64.292 1.00 24.62 94 THR A C 1
ATOM 713 O O . THR A 1 94 ? 12.685 14.068 65.512 1.00 24.62 94 THR A O 1
ATOM 716 N N . PRO A 1 95 ? 11.648 15.015 63.748 1.00 34.88 95 PRO A N 1
ATOM 717 C CA . PRO A 1 95 ? 10.872 14.885 62.501 1.00 34.88 95 PRO A CA 1
ATOM 718 C C . PRO A 1 95 ? 10.633 16.193 61.680 1.00 34.88 95 PRO A C 1
ATOM 720 O O . PRO A 1 95 ? 11.038 17.278 62.080 1.00 34.88 95 PRO A O 1
ATOM 723 N N . ARG A 1 96 ? 9.813 16.043 60.616 1.00 24.11 96 ARG A N 1
ATOM 724 C CA . ARG A 1 96 ? 9.046 17.040 59.815 1.00 24.11 96 ARG A CA 1
ATOM 725 C C . ARG A 1 96 ? 9.847 17.746 58.711 1.00 24.11 96 ARG A C 1
ATOM 727 O O . ARG A 1 96 ? 10.799 18.447 58.989 1.00 24.11 96 ARG A O 1
ATOM 734 N N . THR A 1 97 ? 9.484 17.590 57.439 1.00 25.97 97 THR A N 1
ATOM 735 C CA . THR A 1 97 ? 8.219 18.059 56.845 1.00 25.97 97 THR A CA 1
ATOM 736 C C . THR A 1 97 ? 7.639 17.077 55.822 1.00 25.97 97 THR A C 1
ATOM 738 O O . THR A 1 97 ? 8.349 16.413 55.076 1.00 25.97 97 THR A O 1
ATOM 741 N N . GLY A 1 98 ? 6.309 16.956 55.830 1.00 28.91 98 GLY A N 1
ATOM 742 C CA . GLY A 1 98 ? 5.569 16.039 54.976 1.00 28.91 98 GLY A CA 1
ATOM 743 C C . GLY A 1 98 ? 5.449 16.536 53.541 1.00 28.91 98 GLY A C 1
ATOM 744 O O . GLY A 1 98 ? 4.962 17.637 53.300 1.00 28.91 98 GLY A O 1
ATOM 745 N N . VAL A 1 99 ? 5.791 15.663 52.598 1.00 27.91 99 VAL A N 1
ATOM 746 C CA . VAL A 1 99 ? 5.214 15.674 51.256 1.00 27.91 99 VAL A CA 1
ATOM 747 C C . VAL A 1 99 ? 4.207 14.534 51.228 1.00 27.91 99 VAL A C 1
ATOM 749 O O . VAL A 1 99 ? 4.544 13.363 51.383 1.00 27.91 99 VAL A O 1
ATOM 752 N N . ARG A 1 100 ? 2.935 14.913 51.129 1.00 25.86 100 ARG A N 1
ATOM 753 C CA . ARG A 1 100 ? 1.780 14.025 51.022 1.00 25.86 100 ARG A CA 1
ATOM 754 C C . ARG A 1 100 ? 1.894 13.291 49.680 1.00 25.86 100 ARG A C 1
ATOM 756 O O . ARG A 1 100 ? 1.455 13.810 48.657 1.00 25.86 100 ARG A O 1
ATOM 763 N N . THR A 1 101 ? 2.492 12.103 49.659 1.00 27.92 101 THR A N 1
ATOM 764 C CA . THR A 1 101 ? 2.269 11.169 48.555 1.00 27.92 101 THR A CA 1
ATOM 765 C C . THR A 1 101 ? 0.783 10.829 48.592 1.00 27.92 101 THR A C 1
ATOM 767 O O . THR A 1 101 ? 0.260 10.340 49.595 1.00 27.92 101 THR A O 1
ATOM 770 N N . LYS A 1 102 ? 0.051 11.224 47.544 1.00 37.22 102 LYS A N 1
ATOM 771 C CA . LYS A 1 102 ? -1.361 10.873 47.397 1.00 37.22 102 LYS A CA 1
ATOM 772 C C . LYS A 1 102 ? -1.420 9.349 47.391 1.00 37.22 102 LYS A C 1
ATOM 774 O O . LYS A 1 102 ? -0.968 8.722 46.438 1.00 37.22 102 LYS A O 1
ATOM 779 N N . SER A 1 103 ? -1.920 8.764 48.477 1.00 38.94 103 SER A N 1
ATOM 780 C CA . SER A 1 103 ? -2.232 7.343 48.527 1.00 38.94 103 SER A CA 1
ATOM 781 C C . SER A 1 103 ? -3.133 7.041 47.337 1.00 38.94 103 SER A C 1
ATOM 783 O O . SER A 1 103 ? -4.200 7.648 47.213 1.00 38.94 103 SER A O 1
ATOM 785 N N . LEU A 1 104 ? -2.697 6.138 46.462 1.00 42.81 104 LEU A N 1
ATOM 786 C CA . LEU A 1 104 ? -3.565 5.534 45.461 1.00 42.81 104 LEU A CA 1
ATOM 787 C C . LEU A 1 104 ? -4.848 5.091 46.176 1.00 42.81 104 LEU A C 1
ATOM 789 O O . LEU A 1 104 ? -4.781 4.397 47.192 1.00 42.81 104 LEU A O 1
ATOM 793 N N . ASP A 1 105 ? -5.997 5.584 45.712 1.00 44.72 105 ASP A N 1
ATOM 794 C CA . ASP A 1 105 ? -7.281 5.352 46.366 1.00 44.72 105 ASP A CA 1
ATOM 795 C C . ASP A 1 105 ? -7.479 3.841 46.563 1.00 44.72 105 ASP A C 1
ATOM 797 O O . ASP A 1 105 ? -7.439 3.057 45.614 1.00 44.72 105 ASP A O 1
ATOM 801 N N . SER A 1 106 ? -7.661 3.420 47.813 1.00 42.72 106 SER A N 1
ATOM 802 C CA . SER A 1 106 ? -7.858 2.015 48.188 1.00 42.72 106 SER A CA 1
ATOM 803 C C . SER A 1 106 ? -9.027 1.350 47.445 1.00 42.72 106 SER A C 1
ATOM 805 O O . SER A 1 106 ? -9.046 0.126 47.306 1.00 42.72 106 SER A O 1
ATOM 807 N N . ARG A 1 107 ? -9.981 2.139 46.925 1.00 49.78 107 ARG A N 1
ATOM 808 C CA . ARG A 1 107 ? -11.033 1.665 46.012 1.00 49.78 107 ARG A CA 1
ATOM 809 C C . ARG A 1 107 ? -10.497 1.307 44.628 1.00 49.78 107 ARG A C 1
ATOM 811 O O . ARG A 1 107 ? -10.812 0.231 44.136 1.00 49.78 107 ARG A O 1
ATOM 818 N N . PHE A 1 108 ? -9.613 2.127 44.067 1.00 44.38 108 PHE A N 1
ATOM 819 C CA . PHE A 1 108 ? -8.978 1.885 42.771 1.00 44.38 108 PHE A CA 1
ATOM 820 C C . PHE A 1 108 ? -8.070 0.647 42.795 1.00 44.38 108 PHE A C 1
ATOM 822 O O . PHE A 1 108 ? -8.112 -0.175 41.887 1.00 44.38 108 PHE A O 1
ATOM 829 N N . LEU A 1 109 ? -7.300 0.449 43.871 1.00 47.31 109 LEU A N 1
ATOM 830 C CA . LEU A 1 109 ? -6.509 -0.775 44.079 1.00 47.31 109 LEU A CA 1
ATOM 831 C C . LEU A 1 109 ? -7.386 -2.027 44.215 1.00 47.31 109 LEU A C 1
ATOM 833 O O . LEU A 1 109 ? -7.003 -3.103 43.753 1.00 47.31 109 LEU A O 1
ATOM 837 N N . ARG A 1 110 ? -8.571 -1.894 44.821 1.00 52.16 110 ARG A N 1
ATOM 838 C CA . ARG A 1 110 ? -9.546 -2.982 44.964 1.00 52.16 110 ARG A CA 1
ATOM 839 C C . ARG A 1 110 ? -10.245 -3.303 43.640 1.00 52.16 110 ARG A C 1
ATOM 841 O O . ARG A 1 110 ? -10.521 -4.470 43.396 1.00 52.16 110 ARG A O 1
ATOM 848 N N . GLU A 1 111 ? -10.461 -2.311 42.778 1.00 56.03 111 GLU A N 1
ATOM 849 C CA . GLU A 1 111 ? -10.987 -2.477 41.414 1.00 56.03 111 GLU A CA 1
ATOM 850 C C . GLU A 1 111 ? -9.939 -3.048 40.451 1.00 56.03 111 GLU A C 1
ATOM 852 O O . GLU A 1 111 ? -10.238 -4.026 39.769 1.00 56.03 111 GLU A O 1
ATOM 857 N N . ARG A 1 112 ? -8.685 -2.561 40.481 1.00 49.34 112 ARG A N 1
ATOM 858 C CA . ARG A 1 112 ? -7.544 -3.209 39.799 1.00 49.34 112 ARG A CA 1
ATOM 859 C C . ARG A 1 112 ? -7.413 -4.659 40.238 1.00 49.34 112 ARG A C 1
ATOM 861 O O . ARG A 1 112 ? -7.340 -5.543 39.400 1.00 49.34 112 ARG A O 1
ATOM 868 N N . SER A 1 113 ? -7.458 -4.916 41.546 1.00 52.78 113 SER A N 1
ATOM 869 C CA . SER A 1 113 ? -7.457 -6.282 42.078 1.00 52.78 113 SER A CA 1
ATOM 870 C C . SER A 1 113 ? -8.703 -7.063 41.669 1.00 52.78 113 SER A C 1
ATOM 872 O O . SER A 1 113 ? -8.624 -8.271 41.532 1.00 52.78 113 SER A O 1
ATOM 874 N N . GLY A 1 114 ? -9.851 -6.415 41.477 1.00 57.28 114 GLY A N 1
ATOM 875 C CA . GLY A 1 114 ? -11.079 -7.041 40.995 1.00 57.28 114 GLY A CA 1
ATOM 876 C C . GLY A 1 114 ? -10.951 -7.522 39.554 1.00 57.28 114 GLY A C 1
ATOM 877 O O . GLY A 1 114 ? -11.315 -8.657 39.279 1.00 57.28 114 GLY A O 1
ATOM 878 N N . ILE A 1 115 ? -10.364 -6.707 38.674 1.00 55.84 115 ILE A N 1
ATOM 879 C CA . ILE A 1 115 ? -10.123 -7.032 37.258 1.00 55.84 115 ILE A CA 1
ATOM 880 C C . ILE A 1 115 ? -8.956 -8.014 37.098 1.00 55.84 115 ILE A C 1
ATOM 882 O O . ILE A 1 115 ? -9.039 -8.942 36.305 1.00 55.84 115 ILE A O 1
ATOM 886 N N . VAL A 1 116 ? -7.899 -7.886 37.903 1.00 51.47 116 VAL A N 1
ATOM 887 C CA . VAL A 1 116 ? -6.791 -8.858 37.940 1.00 51.47 116 VAL A CA 1
ATOM 888 C C . VAL A 1 116 ? -7.256 -10.198 38.526 1.00 51.47 116 VAL A C 1
ATOM 890 O O . VAL A 1 116 ? -6.895 -11.253 38.022 1.00 51.47 116 VAL A O 1
ATOM 893 N N . ARG A 1 117 ? -8.136 -10.198 39.538 1.00 47.81 117 ARG A N 1
ATOM 894 C CA . ARG A 1 117 ? -8.792 -11.431 40.019 1.00 47.81 117 ARG A CA 1
ATOM 895 C C . ARG A 1 117 ? -9.806 -11.975 39.017 1.00 47.81 117 ARG A C 1
ATOM 897 O O . ARG A 1 117 ? -9.996 -13.185 38.973 1.00 47.81 117 ARG A O 1
ATOM 904 N N . TYR A 1 118 ? -10.461 -11.110 38.246 1.00 51.47 118 TYR A N 1
ATOM 905 C CA . TYR A 1 118 ? -11.322 -11.499 37.132 1.00 51.47 118 TYR A CA 1
ATOM 906 C C . TYR A 1 118 ? -10.495 -12.198 36.042 1.00 51.47 118 TYR A C 1
ATOM 908 O O . TYR A 1 118 ? -10.889 -13.273 35.602 1.00 51.47 118 TYR A O 1
ATOM 916 N N . SER A 1 119 ? -9.301 -11.691 35.707 1.00 45.88 119 SER A N 1
ATOM 917 C CA . SER A 1 119 ? -8.396 -12.346 34.754 1.00 45.88 119 SER A CA 1
ATOM 918 C C . SER A 1 119 ? -7.774 -13.635 35.307 1.00 45.88 119 SER A C 1
ATOM 920 O O . SER A 1 119 ? -7.669 -14.609 34.576 1.00 45.88 119 SER A O 1
ATOM 922 N N . GLN A 1 120 ? -7.419 -13.693 36.598 1.00 44.19 120 GLN A N 1
ATOM 923 C CA . GLN A 1 120 ? -6.850 -14.897 37.231 1.00 44.19 120 GLN A CA 1
ATOM 924 C C . GLN A 1 120 ? -7.871 -16.021 37.471 1.00 44.19 120 GLN A C 1
ATOM 926 O O . GLN A 1 120 ? -7.489 -17.188 37.505 1.00 44.19 120 GLN A O 1
ATOM 931 N N . LYS A 1 121 ? -9.164 -15.708 37.654 1.00 42.69 121 LYS A N 1
ATOM 932 C CA . LYS A 1 121 ? -10.221 -16.727 37.819 1.00 42.69 121 LYS A CA 1
ATOM 933 C C . LYS A 1 121 ? -10.703 -17.335 36.504 1.00 42.69 121 LYS A C 1
ATOM 935 O O . LYS A 1 121 ? -11.315 -18.400 36.536 1.00 42.69 121 LYS A O 1
ATOM 940 N N . LEU A 1 122 ? -10.435 -16.693 35.372 1.00 45.16 122 LEU A N 1
ATOM 941 C CA . LEU A 1 122 ? -10.745 -17.228 34.053 1.00 45.16 122 LEU A CA 1
ATOM 942 C C . LEU A 1 122 ? -9.577 -18.089 33.565 1.00 45.16 122 LEU A C 1
ATOM 944 O O . LEU A 1 122 ? -8.803 -17.689 32.700 1.00 45.16 122 LEU A O 1
ATOM 948 N N . LYS A 1 123 ? -9.481 -19.317 34.086 1.00 45.50 123 LYS A N 1
ATOM 949 C CA . LYS A 1 123 ? -8.886 -20.389 33.286 1.00 45.50 123 LYS A CA 1
ATOM 950 C C . LYS A 1 123 ? -9.842 -20.645 32.105 1.00 45.50 123 LYS A C 1
ATOM 952 O O . LYS A 1 123 ? -10.948 -21.139 32.280 1.00 45.50 123 LYS A O 1
ATOM 957 N N . VAL A 1 124 ? -9.393 -20.239 30.918 1.00 49.34 124 VAL A N 1
ATOM 958 C CA . VAL A 1 124 ? -9.808 -20.668 29.566 1.00 49.34 124 VAL A CA 1
ATOM 959 C C . VAL A 1 124 ? -11.174 -20.196 29.007 1.00 49.34 124 VAL A C 1
ATOM 961 O O . VAL A 1 124 ? -11.241 -19.961 27.804 1.00 49.34 124 VAL A O 1
ATOM 964 N N . GLU A 1 125 ? -12.237 -19.952 29.788 1.00 56.53 125 GLU A N 1
ATOM 965 C CA . GLU A 1 125 ? -13.597 -19.823 29.189 1.00 56.53 125 GLU A CA 1
ATOM 966 C C . GLU A 1 125 ? -14.202 -18.396 29.006 1.00 56.53 125 GLU A C 1
ATOM 968 O O . GLU A 1 125 ? -15.223 -18.233 28.330 1.00 56.53 125 GLU A O 1
ATOM 973 N N . GLY A 1 126 ? -13.565 -17.332 29.518 1.00 69.94 126 GLY A N 1
ATOM 974 C CA . GLY A 1 126 ? -13.962 -15.917 29.301 1.00 69.94 126 GLY A CA 1
ATOM 975 C C . GLY A 1 126 ? -15.336 -15.473 29.862 1.00 69.94 126 GLY A C 1
ATOM 976 O O . GLY A 1 126 ? -16.062 -16.255 30.476 1.00 69.94 126 GLY A O 1
ATOM 977 N N . LEU A 1 127 ? -15.733 -14.205 29.629 1.00 80.38 127 LEU A N 1
ATOM 978 C CA . LEU A 1 127 ? -17.085 -13.693 29.962 1.00 80.38 127 LEU A CA 1
ATOM 979 C C . LEU A 1 127 ? -18.203 -14.531 29.325 1.00 80.38 127 LEU A C 1
ATOM 981 O O . LEU A 1 127 ? -19.250 -14.741 29.935 1.00 80.38 127 LEU A O 1
ATOM 985 N N . LYS A 1 128 ? -17.957 -15.053 28.120 1.00 78.75 128 LYS A N 1
ATOM 986 C CA . LYS A 1 128 ? -18.909 -15.849 27.341 1.00 78.75 128 LYS A CA 1
ATOM 987 C C . LYS A 1 128 ? -19.469 -17.034 28.136 1.00 78.75 128 LYS A C 1
ATOM 989 O O . LYS A 1 128 ? -20.685 -17.184 28.210 1.00 78.75 128 LYS A O 1
ATOM 994 N N . ALA A 1 129 ? -18.620 -17.828 28.786 1.00 77.25 129 ALA A N 1
ATOM 995 C CA . ALA A 1 129 ? -19.082 -18.982 29.562 1.00 77.25 129 ALA A CA 1
ATOM 996 C C . ALA A 1 129 ? -19.854 -18.591 30.829 1.00 77.25 129 ALA A C 1
ATOM 998 O O . ALA A 1 129 ? -20.778 -19.288 31.254 1.00 77.25 129 ALA A O 1
ATOM 999 N N . VAL A 1 130 ? -19.533 -17.439 31.422 1.00 78.56 130 VAL A N 1
ATOM 1000 C CA . VAL A 1 130 ? -20.314 -16.891 32.540 1.00 78.56 130 VAL A CA 1
ATOM 1001 C C . VAL A 1 130 ? -21.709 -16.471 32.066 1.00 78.56 130 VAL A C 1
ATOM 1003 O O . VAL A 1 130 ? -22.686 -16.658 32.793 1.00 78.56 130 VAL A O 1
ATOM 1006 N N . MET A 1 131 ? -21.809 -15.936 30.847 1.00 78.94 131 MET A N 1
ATOM 1007 C CA . MET A 1 131 ? -23.066 -15.500 30.238 1.00 78.94 131 MET A CA 1
ATOM 1008 C C . MET A 1 131 ? -23.934 -16.681 29.781 1.00 78.94 131 MET A C 1
ATOM 1010 O O . MET A 1 131 ? -25.147 -16.631 29.965 1.00 78.94 131 MET A O 1
ATOM 1014 N N . GLU A 1 132 ? -23.347 -17.761 29.255 1.00 79.19 132 GLU A N 1
ATOM 1015 C CA . GLU A 1 132 ? -24.075 -18.981 28.854 1.00 79.19 132 GLU A CA 1
ATOM 1016 C C . GLU A 1 132 ? -24.792 -19.662 30.033 1.00 79.19 132 GLU A C 1
ATOM 1018 O O . GLU A 1 132 ? -25.876 -20.217 29.867 1.00 79.19 132 GLU A O 1
ATOM 1023 N N . ASN A 1 133 ? -24.237 -19.545 31.242 1.00 74.88 133 ASN A N 1
ATOM 1024 C CA . ASN A 1 133 ? -24.769 -20.157 32.463 1.00 74.88 133 ASN A CA 1
ATOM 1025 C C . ASN A 1 133 ? -25.651 -19.215 33.315 1.00 74.88 133 ASN A C 1
ATOM 1027 O O . ASN A 1 133 ? -25.989 -19.542 34.457 1.00 74.88 133 ASN A O 1
ATOM 1031 N N . ALA A 1 134 ? -25.996 -18.025 32.812 1.00 78.56 134 ALA A N 1
ATOM 1032 C CA . ALA A 1 134 ? -26.734 -17.000 33.553 1.00 78.56 134 ALA A CA 1
ATOM 1033 C C . ALA A 1 134 ? -28.150 -16.762 32.995 1.00 78.56 134 ALA A C 1
ATOM 1035 O O . ALA A 1 134 ? -28.382 -16.820 31.791 1.00 78.56 134 ALA A O 1
ATOM 1036 N N . ASP A 1 135 ? -29.099 -16.431 33.874 1.00 83.31 135 ASP A N 1
ATOM 1037 C CA . ASP A 1 135 ? -30.423 -15.928 33.499 1.00 83.31 135 ASP A CA 1
ATOM 1038 C C . ASP A 1 135 ? -30.350 -14.464 33.026 1.00 83.31 135 ASP A C 1
ATOM 1040 O O . ASP A 1 135 ? -29.426 -13.729 33.379 1.00 83.31 135 ASP A O 1
ATOM 1044 N N . GLU A 1 136 ? -31.342 -14.003 32.257 1.00 77.19 136 GLU A N 1
ATOM 1045 C CA . GLU A 1 136 ? -31.340 -12.656 31.652 1.00 77.19 136 GLU A CA 1
ATOM 1046 C C . GLU A 1 136 ? -31.170 -11.524 32.681 1.00 77.19 136 GLU A C 1
ATOM 1048 O O . GLU A 1 136 ? -30.421 -10.567 32.465 1.00 77.19 136 GLU A O 1
ATOM 1053 N N . ALA A 1 137 ? -31.773 -11.660 33.866 1.00 80.38 137 ALA A N 1
ATOM 1054 C CA . ALA A 1 137 ? -31.630 -10.674 34.936 1.00 80.38 137 ALA A CA 1
ATOM 1055 C C . ALA A 1 137 ? -30.212 -10.640 35.535 1.00 80.38 137 ALA A C 1
ATOM 1057 O O . ALA A 1 137 ? -29.777 -9.606 36.056 1.00 80.38 137 ALA A O 1
ATOM 1058 N N . ARG A 1 138 ? -29.484 -11.760 35.516 1.00 82.56 138 ARG A N 1
ATOM 1059 C CA . ARG A 1 138 ? -28.086 -11.835 35.956 1.00 82.56 138 ARG A CA 1
ATOM 1060 C C . ARG A 1 138 ? -27.136 -11.375 34.858 1.00 82.56 138 ARG A C 1
ATOM 1062 O O . ARG A 1 138 ? -26.217 -10.627 35.183 1.00 82.56 138 ARG A O 1
ATOM 1069 N N . LYS A 1 139 ? -27.390 -11.717 33.591 1.00 81.50 139 LYS A N 1
ATOM 1070 C CA . LYS A 1 139 ? -26.653 -11.188 32.429 1.00 81.50 139 LYS A CA 1
ATOM 1071 C C . LYS A 1 139 ? -26.664 -9.660 32.414 1.00 81.50 139 LYS A C 1
ATOM 1073 O O . LYS A 1 139 ? -25.602 -9.045 32.380 1.00 81.50 139 LYS A O 1
ATOM 1078 N N . GLY A 1 140 ? -27.839 -9.041 32.571 1.00 83.06 140 GLY A N 1
ATOM 1079 C CA . GLY A 1 140 ? -27.961 -7.580 32.645 1.00 83.06 140 GLY A CA 1
ATOM 1080 C C . GLY A 1 140 ? -27.170 -6.960 33.806 1.00 83.06 140 GLY A C 1
ATOM 1081 O O . GLY A 1 140 ? -26.505 -5.937 33.635 1.00 83.06 140 GLY A O 1
ATOM 1082 N N . ARG A 1 141 ? -27.167 -7.605 34.983 1.00 85.25 141 ARG A N 1
ATOM 1083 C CA . ARG A 1 141 ? -26.375 -7.162 36.147 1.00 85.25 141 ARG A CA 1
ATOM 1084 C C . ARG A 1 141 ? -24.870 -7.272 35.911 1.00 85.25 141 ARG A C 1
ATOM 1086 O O . ARG A 1 141 ? -24.143 -6.353 36.279 1.00 85.25 141 ARG A O 1
ATOM 1093 N N . ILE A 1 142 ? -24.412 -8.365 35.302 1.00 86.19 142 ILE A N 1
ATOM 1094 C CA . ILE A 1 142 ? -22.999 -8.578 34.964 1.00 86.19 142 ILE A CA 1
ATOM 1095 C C . ILE A 1 142 ? -22.543 -7.535 33.943 1.00 86.19 142 ILE A C 1
ATOM 1097 O O . ILE A 1 142 ? -21.543 -6.863 34.179 1.00 86.19 142 ILE A O 1
ATOM 1101 N N . MET A 1 143 ? -23.312 -7.333 32.870 1.00 89.12 143 MET A N 1
ATOM 1102 C CA . MET A 1 143 ? -23.003 -6.339 31.839 1.00 89.12 143 MET A CA 1
ATOM 1103 C C . MET A 1 143 ? -22.964 -4.917 32.395 1.00 89.12 143 MET A C 1
ATOM 1105 O O . MET A 1 143 ? -22.037 -4.167 32.101 1.00 89.12 143 MET A O 1
ATOM 1109 N N . SER A 1 144 ? -23.921 -4.552 33.253 1.00 87.69 144 SER A N 1
ATOM 1110 C CA . SER A 1 144 ? -23.920 -3.244 33.915 1.00 87.69 144 SER A CA 1
ATOM 1111 C C . SER A 1 144 ? -22.717 -3.074 34.847 1.00 87.69 144 SER A C 1
ATOM 1113 O O . SER A 1 144 ? -22.082 -2.021 34.842 1.00 87.69 144 SER A O 1
ATOM 1115 N N . ALA A 1 145 ? -22.360 -4.105 35.619 1.00 88.31 145 ALA A N 1
ATOM 1116 C CA . ALA A 1 145 ? -21.188 -4.067 36.488 1.00 88.31 145 ALA A CA 1
ATOM 1117 C C . ALA A 1 145 ? -19.889 -3.915 35.684 1.00 88.31 145 ALA A C 1
ATOM 1119 O O . ALA A 1 145 ? -19.078 -3.051 36.013 1.00 88.31 145 ALA A O 1
ATOM 1120 N N . LEU A 1 146 ? -19.727 -4.696 34.612 1.00 88.75 146 LEU A N 1
ATOM 1121 C CA . LEU A 1 146 ? -18.566 -4.638 33.727 1.00 88.75 146 LEU A CA 1
ATOM 1122 C C . LEU A 1 146 ? -18.436 -3.262 33.069 1.00 88.75 146 LEU A C 1
ATOM 1124 O O . LEU A 1 146 ? -17.378 -2.643 33.165 1.00 88.75 146 LEU A O 1
ATOM 1128 N N . LYS A 1 147 ? -19.530 -2.752 32.493 1.00 90.75 147 LYS A N 1
ATOM 1129 C CA . LYS A 1 147 ? -19.601 -1.405 31.919 1.00 90.75 147 LYS A CA 1
ATOM 1130 C C . LYS A 1 147 ? -19.146 -0.353 32.924 1.00 90.75 147 LYS A C 1
ATOM 1132 O O . LYS A 1 147 ? -18.222 0.396 32.646 1.00 90.75 147 LYS A O 1
ATOM 1137 N N . ASN A 1 148 ? -19.738 -0.347 34.119 1.00 90.81 148 ASN A N 1
ATOM 1138 C CA . ASN A 1 148 ? -19.408 0.627 35.159 1.00 90.81 148 ASN A CA 1
ATOM 1139 C C . ASN A 1 148 ? -17.940 0.536 35.601 1.00 90.81 148 ASN A C 1
ATOM 1141 O O . ASN A 1 148 ? -17.320 1.560 35.876 1.00 90.81 148 ASN A O 1
ATOM 1145 N N . SER A 1 149 ? -17.379 -0.672 35.696 1.00 89.50 149 SER A N 1
ATOM 1146 C CA . SER A 1 149 ? -15.968 -0.866 36.042 1.00 89.50 149 SER A CA 1
ATOM 1147 C C . SER A 1 149 ? -15.027 -0.340 34.961 1.00 89.50 149 SER A C 1
ATOM 1149 O O . SER A 1 149 ? -14.038 0.305 35.294 1.00 89.50 149 SER A O 1
ATOM 1151 N N . VAL A 1 150 ? -15.341 -0.586 33.689 1.00 89.94 150 VAL A N 1
ATOM 1152 C CA . VAL A 1 150 ? -14.550 -0.110 32.548 1.00 89.94 150 VAL A CA 1
ATOM 1153 C C . VAL A 1 150 ? -14.651 1.415 32.414 1.00 89.94 150 VAL A C 1
ATOM 1155 O O . VAL A 1 150 ? -13.621 2.084 32.390 1.00 89.94 150 VAL A O 1
ATOM 1158 N N . THR A 1 151 ? -15.858 1.988 32.461 1.00 91.25 151 THR A N 1
ATOM 1159 C CA . THR A 1 151 ? -16.071 3.447 32.409 1.00 91.25 151 THR A CA 1
ATOM 1160 C C . THR A 1 151 ? -15.315 4.180 33.519 1.00 91.25 151 THR A C 1
ATOM 1162 O O . THR A 1 151 ? -14.645 5.167 33.251 1.00 91.25 151 THR A O 1
ATOM 1165 N N . ARG A 1 152 ? -15.303 3.657 34.754 1.00 89.00 152 ARG A N 1
ATOM 1166 C CA . ARG A 1 152 ? -14.534 4.267 35.859 1.00 89.00 152 ARG A CA 1
ATOM 1167 C C . ARG A 1 152 ? -13.036 4.363 35.589 1.00 89.00 152 ARG A C 1
ATOM 1169 O O . ARG A 1 152 ? -12.384 5.268 36.113 1.00 89.00 152 ARG A O 1
ATOM 1176 N N . ILE A 1 153 ? -12.479 3.408 34.846 1.00 89.31 153 ILE A N 1
ATOM 1177 C CA . ILE A 1 153 ? -11.068 3.439 34.455 1.00 89.31 153 ILE A CA 1
ATOM 1178 C C . ILE A 1 153 ? -10.849 4.550 33.434 1.00 89.31 153 ILE A C 1
ATOM 1180 O O . ILE A 1 153 ? -9.902 5.317 33.591 1.00 89.31 153 ILE A O 1
ATOM 1184 N N . PHE A 1 154 ? -11.743 4.673 32.452 1.00 90.25 154 PHE A N 1
ATOM 1185 C CA . PHE A 1 154 ? -11.682 5.727 31.440 1.00 90.25 154 PHE A CA 1
ATOM 1186 C C . PHE A 1 154 ? -11.861 7.129 32.027 1.00 90.25 154 PHE A C 1
ATOM 1188 O O . PHE A 1 154 ? -11.124 8.029 31.651 1.00 90.25 154 PHE A O 1
ATOM 1195 N N . ASP A 1 155 ? -12.708 7.294 33.046 1.00 88.62 155 ASP A N 1
ATOM 1196 C CA . ASP A 1 155 ? -12.864 8.557 33.785 1.00 88.62 155 ASP A CA 1
ATOM 1197 C C . ASP A 1 155 ? -11.611 8.954 34.600 1.00 88.62 155 ASP A C 1
ATOM 1199 O O . ASP A 1 155 ? -11.547 10.041 35.175 1.00 88.62 155 ASP A O 1
ATOM 1203 N N . ASN A 1 156 ? -10.623 8.058 34.737 1.00 87.19 156 ASN A N 1
ATOM 1204 C CA . ASN A 1 156 ? -9.412 8.268 35.536 1.00 87.19 156 ASN A CA 1
ATOM 1205 C C . ASN A 1 156 ? -8.128 7.873 34.770 1.00 87.19 156 ASN A C 1
ATOM 1207 O O . ASN A 1 156 ? -7.364 7.027 35.264 1.00 87.19 156 ASN A O 1
ATOM 1211 N N . PRO A 1 157 ? -7.849 8.485 33.602 1.00 79.25 157 PRO A N 1
ATOM 1212 C CA . PRO A 1 157 ? -6.785 8.041 32.701 1.00 79.25 157 PRO A CA 1
ATOM 1213 C C . PRO A 1 157 ? -5.375 8.282 33.264 1.00 79.25 157 PRO A C 1
ATOM 1215 O O . PRO A 1 157 ? -4.487 7.455 33.060 1.00 79.25 157 PRO A O 1
ATOM 1218 N N . ASP A 1 158 ? -5.191 9.308 34.108 1.00 73.88 158 ASP A N 1
ATOM 1219 C CA . ASP A 1 158 ? -3.915 9.682 34.756 1.00 73.88 158 ASP A CA 1
ATOM 1220 C C . ASP A 1 158 ? -3.235 8.552 35.554 1.00 73.88 158 ASP A C 1
ATOM 1222 O O . ASP A 1 158 ? -2.085 8.665 35.981 1.00 73.88 158 ASP A O 1
ATOM 1226 N N . LYS A 1 159 ? -3.953 7.457 35.822 1.00 74.81 159 LYS A N 1
ATOM 1227 C CA . LYS A 1 159 ? -3.456 6.298 36.572 1.00 74.81 159 LYS A CA 1
ATOM 1228 C C . LYS A 1 159 ? -2.810 5.232 35.679 1.00 74.81 159 LYS A C 1
ATOM 1230 O O . LYS A 1 159 ? -2.428 4.183 36.204 1.00 74.81 159 LYS A O 1
ATOM 1235 N N . GLY A 1 160 ? -2.728 5.461 34.364 1.00 76.81 160 GLY A N 1
ATOM 1236 C CA . GLY A 1 160 ? -2.069 4.585 33.384 1.00 76.81 160 GLY A CA 1
ATOM 1237 C C . GLY A 1 160 ? -2.717 3.207 33.215 1.00 76.81 160 GLY A C 1
ATOM 1238 O O . GLY A 1 160 ? -2.136 2.317 32.605 1.00 76.81 160 GLY A O 1
ATOM 1239 N N . ALA A 1 161 ? -3.906 2.992 33.786 1.00 83.31 161 ALA A N 1
ATOM 1240 C CA . ALA A 1 161 ? -4.599 1.706 33.720 1.00 83.31 161 ALA A CA 1
ATOM 1241 C C . ALA A 1 161 ? -5.248 1.452 32.354 1.00 83.31 161 ALA A C 1
ATOM 1243 O O . ALA A 1 161 ? -5.523 0.299 32.034 1.00 83.31 161 ALA A O 1
ATOM 1244 N N . VAL A 1 162 ? -5.471 2.512 31.572 1.00 87.50 162 VAL A N 1
ATOM 1245 C CA . VAL A 1 162 ? -6.074 2.458 30.238 1.00 87.50 162 VAL A CA 1
ATOM 1246 C C . VAL A 1 162 ? -5.265 1.551 29.324 1.00 87.50 162 VAL A C 1
ATOM 1248 O O . VAL A 1 162 ? -5.847 0.631 28.777 1.00 87.50 162 VAL A O 1
ATOM 1251 N N . GLY A 1 163 ? -3.941 1.726 29.252 1.00 84.62 163 GLY A N 1
ATOM 1252 C CA . GLY A 1 163 ? -3.064 0.930 28.386 1.00 84.62 163 GLY A CA 1
ATOM 1253 C C . GLY A 1 163 ? -2.831 -0.523 28.824 1.00 84.62 163 GLY A C 1
ATOM 1254 O O . GLY A 1 163 ? -1.997 -1.205 28.235 1.00 84.62 163 GLY A O 1
ATOM 1255 N N . HIS A 1 164 ? -3.503 -1.023 29.868 1.00 87.50 164 HIS A N 1
ATOM 1256 C CA . HIS A 1 164 ? -3.263 -2.376 30.370 1.00 87.50 164 HIS A CA 1
ATOM 1257 C C . HIS A 1 164 ? -4.072 -3.429 29.578 1.00 87.50 164 HIS A C 1
ATOM 1259 O O . HIS A 1 164 ? -5.304 -3.339 29.546 1.00 87.50 164 HIS A O 1
ATOM 1265 N N . PRO A 1 165 ? -3.453 -4.517 29.065 1.00 85.44 165 PRO A N 1
ATOM 1266 C CA . PRO A 1 165 ? -4.135 -5.536 28.251 1.00 85.44 165 PRO A CA 1
ATOM 1267 C C . PRO A 1 165 ? -5.401 -6.139 28.880 1.00 85.44 165 PRO A C 1
ATOM 1269 O O . PRO A 1 165 ? -6.368 -6.432 28.185 1.00 85.44 165 PRO A O 1
ATOM 1272 N N . ALA A 1 166 ? -5.436 -6.289 30.209 1.00 86.56 166 ALA A N 1
ATOM 1273 C CA . ALA A 1 166 ? -6.627 -6.773 30.920 1.00 86.56 166 ALA A CA 1
ATOM 1274 C C . ALA A 1 166 ? -7.854 -5.849 30.772 1.00 86.56 166 ALA A C 1
ATOM 1276 O O . ALA A 1 166 ? -8.983 -6.336 30.721 1.00 86.56 166 ALA A O 1
ATOM 1277 N N . VAL A 1 167 ? -7.648 -4.528 30.695 1.00 90.06 167 VAL A N 1
ATOM 1278 C CA . VAL A 1 167 ? -8.732 -3.559 30.463 1.00 90.06 167 VAL A CA 1
ATOM 1279 C C . VAL A 1 167 ? -9.219 -3.673 29.025 1.00 90.06 167 VAL A C 1
ATOM 1281 O O . VAL A 1 167 ? -10.423 -3.738 28.792 1.00 90.06 167 VAL A O 1
ATOM 1284 N N . HIS A 1 168 ? -8.293 -3.808 28.076 1.00 92.06 168 HIS A N 1
ATOM 1285 C CA . HIS A 1 168 ? -8.619 -4.023 26.670 1.00 92.06 168 HIS A CA 1
ATOM 1286 C C . HIS A 1 168 ? -9.422 -5.315 26.453 1.00 92.06 168 HIS A C 1
ATOM 1288 O O . HIS A 1 168 ? -10.413 -5.315 25.726 1.00 92.06 168 HIS A O 1
ATOM 1294 N N . ARG A 1 169 ? -9.054 -6.404 27.144 1.00 89.19 169 ARG A N 1
ATOM 1295 C CA . ARG A 1 169 ? -9.804 -7.667 27.131 1.00 89.19 169 ARG A CA 1
ATOM 1296 C C . ARG A 1 169 ? -11.222 -7.493 27.663 1.00 89.19 169 ARG A C 1
ATOM 1298 O O . ARG A 1 169 ? -12.167 -7.950 27.030 1.00 89.19 169 ARG A O 1
ATOM 1305 N N . ALA A 1 170 ? -11.370 -6.837 28.812 1.00 90.25 170 ALA A N 1
ATOM 1306 C CA . ALA A 1 170 ? -12.668 -6.585 29.434 1.00 90.25 170 ALA A CA 1
ATOM 1307 C C . ALA A 1 170 ? -13.581 -5.730 28.537 1.00 90.25 170 ALA A C 1
ATOM 1309 O O . ALA A 1 170 ? -14.770 -6.019 28.406 1.00 90.25 170 ALA A O 1
ATOM 1310 N N . LEU A 1 171 ? -13.012 -4.712 27.886 1.00 91.56 171 LEU A N 1
ATOM 1311 C CA . LEU A 1 171 ? -13.694 -3.873 26.904 1.00 91.56 171 LEU A CA 1
ATOM 1312 C C . LEU A 1 171 ? -14.145 -4.682 25.681 1.00 91.56 171 LEU A C 1
ATOM 1314 O O . LEU A 1 171 ? -15.299 -4.583 25.274 1.00 91.56 171 LEU A O 1
ATOM 1318 N N . TRP A 1 172 ? -13.265 -5.519 25.128 1.00 91.94 172 TRP A N 1
ATOM 1319 C CA . TRP A 1 172 ? -13.596 -6.373 23.989 1.00 91.94 172 TRP A CA 1
ATOM 1320 C C . TRP A 1 172 ? -14.670 -7.415 24.324 1.00 91.94 172 TRP A C 1
ATOM 1322 O O . TRP A 1 172 ? -15.599 -7.631 23.550 1.00 91.94 172 TRP A O 1
ATOM 1332 N N . GLU A 1 173 ? -14.592 -8.049 25.495 1.00 89.56 173 GLU A N 1
ATOM 1333 C CA . GLU A 1 173 ? -15.624 -8.979 25.967 1.00 89.56 173 GLU A CA 1
ATOM 1334 C C . GLU A 1 173 ? -16.970 -8.275 26.170 1.00 89.56 173 GLU A C 1
ATOM 1336 O O . GLU A 1 173 ? -17.996 -8.803 25.745 1.00 89.56 173 GLU A O 1
ATOM 1341 N N . TYR A 1 174 ? -16.973 -7.062 26.732 1.00 91.81 174 TYR A N 1
ATOM 1342 C CA . TYR A 1 174 ? -18.179 -6.241 26.823 1.00 91.81 174 TYR A CA 1
ATOM 1343 C C . TYR A 1 174 ? -18.794 -5.989 25.439 1.00 91.81 174 TYR A C 1
ATOM 1345 O O . TYR A 1 174 ? -19.986 -6.223 25.251 1.00 91.81 174 TYR A O 1
ATOM 1353 N N . LEU A 1 175 ? -17.997 -5.561 24.456 1.00 88.62 175 LEU A N 1
ATOM 1354 C CA . LEU A 1 175 ? -18.493 -5.271 23.109 1.00 88.62 175 LEU A CA 1
ATOM 1355 C C . LEU A 1 175 ? -19.027 -6.517 22.385 1.00 88.62 175 LEU A C 1
ATOM 1357 O O . LEU A 1 175 ? -20.064 -6.443 21.724 1.00 88.62 175 LEU A O 1
ATOM 1361 N N . GLN A 1 176 ? -18.394 -7.678 22.572 1.00 87.94 176 GLN A N 1
ATOM 1362 C CA . GLN A 1 176 ? -18.903 -8.944 22.037 1.00 87.94 176 GLN A CA 1
ATOM 1363 C C . GLN A 1 176 ? -20.266 -9.331 22.620 1.00 87.94 176 GLN A C 1
ATOM 1365 O O . GLN A 1 176 ? -21.119 -9.839 21.892 1.00 87.94 176 GLN A O 1
ATOM 1370 N N . GLU A 1 177 ? -20.495 -9.106 23.915 1.00 88.38 177 GLU A N 1
ATOM 1371 C CA . GLU A 1 177 ? -21.813 -9.341 24.516 1.00 88.38 177 GLU A CA 1
ATOM 1372 C C . GLU A 1 177 ? -22.833 -8.279 24.092 1.00 88.38 177 GLU A C 1
ATOM 1374 O O . GLU A 1 177 ? -24.009 -8.600 23.924 1.00 88.38 177 GLU A O 1
ATOM 1379 N N . VAL A 1 178 ? -22.401 -7.036 23.843 1.00 85.94 178 VAL A N 1
ATOM 1380 C CA . VAL A 1 178 ? -23.264 -6.014 23.235 1.00 85.94 178 VAL A CA 1
ATOM 1381 C C . VAL A 1 178 ? -23.772 -6.488 21.873 1.00 85.94 178 VAL A C 1
ATOM 1383 O O . VAL A 1 178 ? -24.964 -6.356 21.627 1.00 85.94 178 VAL A O 1
ATOM 1386 N N . SER A 1 179 ? -22.950 -7.137 21.036 1.00 80.06 179 SER A N 1
ATOM 1387 C CA . SER A 1 179 ? -23.395 -7.736 19.759 1.00 80.06 179 SER A CA 1
ATOM 1388 C C . SER A 1 179 ? -24.513 -8.779 19.904 1.00 80.06 179 SER A C 1
ATOM 1390 O O . SER A 1 179 ? -25.182 -9.100 18.926 1.00 80.06 179 SER A O 1
ATOM 1392 N N . ARG A 1 180 ? -24.710 -9.341 21.103 1.00 81.25 180 ARG A N 1
ATOM 1393 C CA . ARG A 1 180 ? -25.722 -10.372 21.382 1.00 81.25 180 ARG A CA 1
ATOM 1394 C C . ARG A 1 180 ? -27.022 -9.816 21.958 1.00 81.25 180 ARG A C 1
ATOM 1396 O O . ARG A 1 180 ? -27.927 -10.597 22.248 1.00 81.25 180 ARG A O 1
ATOM 1403 N N . LEU A 1 181 ? -27.131 -8.498 22.138 1.00 82.75 181 LEU A N 1
ATOM 1404 C CA . LEU A 1 181 ? -28.381 -7.880 22.578 1.00 82.75 181 LEU A CA 1
ATOM 1405 C C . LEU A 1 181 ? -29.489 -8.088 21.529 1.00 82.75 181 LEU A C 1
ATOM 1407 O O . LEU A 1 181 ? -29.207 -8.106 20.328 1.00 82.75 181 LEU A O 1
ATOM 1411 N N . PRO A 1 182 ? -30.753 -8.236 21.958 1.00 76.88 182 PRO A N 1
ATOM 1412 C CA . PRO A 1 182 ? -31.838 -8.690 21.091 1.00 76.88 182 PRO A CA 1
ATOM 1413 C C . PRO A 1 182 ? -32.236 -7.684 20.005 1.00 76.88 182 PRO A C 1
ATOM 1415 O O . PRO A 1 182 ? -32.790 -8.097 18.987 1.00 76.88 182 PRO A O 1
ATOM 1418 N N . THR A 1 183 ? -31.978 -6.386 20.200 1.00 75.00 183 THR A N 1
ATOM 1419 C CA . THR A 1 183 ? -32.388 -5.333 19.258 1.00 75.00 183 THR A CA 1
ATOM 1420 C C . THR A 1 183 ? -31.191 -4.529 18.729 1.00 75.00 183 THR A C 1
ATOM 1422 O O . THR A 1 183 ? -30.354 -4.094 19.527 1.00 75.00 183 THR A O 1
ATOM 1425 N N . PRO A 1 184 ? -31.083 -4.284 17.406 1.00 66.75 184 PRO A N 1
ATOM 1426 C CA . PRO A 1 184 ? -29.996 -3.489 16.822 1.00 66.75 184 PRO A CA 1
ATOM 1427 C C . PRO A 1 184 ? -29.888 -2.062 17.382 1.00 66.75 184 PRO A C 1
ATOM 1429 O O . PRO A 1 184 ? -28.791 -1.498 17.455 1.00 66.75 184 PRO A O 1
ATOM 1432 N N . GLU A 1 185 ? -31.004 -1.467 17.811 1.00 70.44 185 GLU A N 1
ATOM 1433 C CA . GLU A 1 185 ? -31.022 -0.138 18.423 1.00 70.44 185 GLU A CA 1
ATOM 1434 C C . GLU A 1 185 ? -30.331 -0.126 19.794 1.00 70.44 185 GLU A C 1
ATOM 1436 O O . GLU A 1 185 ? -29.556 0.787 20.087 1.00 70.44 185 GLU A O 1
ATOM 1441 N N . GLU A 1 186 ? -30.562 -1.145 20.629 1.00 80.06 186 GLU A N 1
ATOM 1442 C CA . GLU A 1 186 ? -29.887 -1.285 21.925 1.00 80.06 186 GLU A CA 1
ATOM 1443 C C . GLU A 1 186 ? -28.395 -1.568 21.753 1.00 80.06 186 GLU A C 1
ATOM 1445 O O . GLU A 1 186 ? -27.582 -0.996 22.484 1.00 80.06 186 GLU A O 1
ATOM 1450 N N . GLN A 1 187 ? -28.032 -2.384 20.756 1.00 77.62 187 GLN A N 1
ATOM 1451 C CA . GLN A 1 187 ? -26.636 -2.633 20.392 1.00 77.62 187 GLN A CA 1
ATOM 1452 C C . GLN A 1 187 ? -25.930 -1.321 20.044 1.00 77.62 187 GLN A C 1
ATOM 1454 O O . GLN A 1 187 ? -24.919 -0.969 20.649 1.00 77.62 187 GLN A O 1
ATOM 1459 N N . THR A 1 188 ? -26.505 -0.562 19.110 1.00 68.12 188 THR A N 1
ATOM 1460 C CA . THR A 1 188 ? -25.953 0.717 18.648 1.00 68.12 188 THR A CA 1
ATOM 1461 C C . THR A 1 188 ? -25.813 1.707 19.803 1.00 68.12 188 THR A C 1
ATOM 1463 O O . THR A 1 188 ? -24.751 2.299 19.995 1.00 68.12 188 THR A O 1
ATOM 1466 N N . LYS A 1 189 ? -26.856 1.845 20.630 1.00 81.00 189 LYS A N 1
ATOM 1467 C CA . LYS A 1 189 ? -26.850 2.749 21.783 1.00 81.00 189 LYS A CA 1
ATOM 1468 C C . LYS A 1 189 ? -25.750 2.398 22.787 1.00 81.00 189 LYS A C 1
ATOM 1470 O O . LYS A 1 189 ? -25.028 3.288 23.226 1.00 81.00 189 LYS A O 1
ATOM 1475 N N . ALA A 1 190 ? -25.603 1.119 23.137 1.00 84.44 190 ALA A N 1
ATOM 1476 C CA . ALA A 1 190 ? -24.600 0.671 24.104 1.00 84.44 190 ALA A CA 1
ATOM 1477 C C . ALA A 1 190 ? -23.157 0.865 23.604 1.00 84.44 190 ALA A C 1
ATOM 1479 O O . ALA A 1 190 ? -22.258 1.088 24.419 1.00 84.44 190 ALA A O 1
ATOM 1480 N N . ARG A 1 191 ? -22.935 0.798 22.282 1.00 81.38 191 ARG A N 1
ATOM 1481 C CA . ARG A 1 191 ? -21.632 1.066 21.651 1.00 81.38 191 ARG A CA 1
ATOM 1482 C C . ARG A 1 191 ? -21.285 2.543 21.643 1.00 81.38 191 ARG A C 1
ATOM 1484 O O . ARG A 1 191 ? -20.181 2.884 22.049 1.00 81.38 191 ARG A O 1
ATOM 1491 N N . ILE A 1 192 ? -22.224 3.396 21.228 1.00 76.31 192 ILE A N 1
ATOM 1492 C CA . ILE A 1 192 ? -22.030 4.854 21.208 1.00 76.31 192 ILE A CA 1
ATOM 1493 C C . ILE A 1 192 ? -21.737 5.359 22.621 1.00 76.31 192 ILE A C 1
ATOM 1495 O O . ILE A 1 192 ? -20.761 6.068 22.825 1.00 76.31 192 ILE A O 1
ATOM 1499 N N . GLU A 1 193 ? -22.514 4.920 23.612 1.00 85.56 193 GLU A N 1
ATOM 1500 C CA . GLU A 1 193 ? -22.303 5.329 25.002 1.00 85.56 193 GLU A CA 1
ATOM 1501 C C . GLU A 1 193 ? -20.932 4.887 25.536 1.00 85.56 193 GLU A C 1
ATOM 1503 O O . GLU A 1 193 ? -20.289 5.616 26.284 1.00 85.56 193 GLU A O 1
ATOM 1508 N N . MET A 1 194 ? -20.453 3.694 25.165 1.00 89.06 194 MET A N 1
ATOM 1509 C CA . MET A 1 194 ? -19.109 3.265 25.559 1.00 89.06 194 MET A CA 1
ATOM 1510 C C . MET A 1 194 ? -18.023 4.068 24.835 1.00 89.06 194 MET A C 1
ATOM 1512 O O . MET A 1 194 ? -17.057 4.477 25.470 1.00 89.06 194 MET A O 1
ATOM 1516 N N . PHE A 1 195 ? -18.199 4.327 23.539 1.00 83.88 195 PHE A N 1
ATOM 1517 C CA . PHE A 1 195 ? -17.274 5.129 22.746 1.00 83.88 195 PHE A CA 1
ATOM 1518 C C . PHE A 1 195 ? -17.112 6.546 23.307 1.00 83.88 195 PHE A C 1
ATOM 1520 O O . PHE A 1 195 ? -15.985 6.997 23.494 1.00 83.88 195 PHE A O 1
ATOM 1527 N N . GLU A 1 196 ? -18.211 7.224 23.649 1.00 82.12 196 GLU A N 1
ATOM 1528 C CA . GLU A 1 196 ? -18.177 8.572 24.233 1.00 82.12 196 GLU A CA 1
ATOM 1529 C C . GLU A 1 196 ? -17.339 8.630 25.520 1.00 82.12 196 GLU A C 1
ATOM 1531 O O . GLU A 1 196 ? -16.653 9.623 25.759 1.00 82.12 196 GLU A O 1
ATOM 1536 N N . ASN A 1 197 ? -17.324 7.547 26.306 1.00 86.69 197 ASN A N 1
ATOM 1537 C CA . ASN A 1 197 ? -16.522 7.457 27.527 1.00 86.69 197 ASN A CA 1
ATOM 1538 C C . ASN A 1 197 ? -15.018 7.268 27.266 1.00 86.69 197 ASN A C 1
ATOM 1540 O O . ASN A 1 197 ? -14.226 7.502 28.173 1.00 86.69 197 ASN A O 1
ATOM 1544 N N . CYS A 1 198 ? -14.601 6.807 26.080 1.00 85.38 198 CYS A N 1
ATOM 1545 C CA . CYS A 1 198 ? -13.203 6.440 25.813 1.00 85.38 198 CYS A CA 1
ATOM 1546 C C . CYS A 1 198 ? -12.608 7.003 24.516 1.00 85.38 198 CYS A C 1
ATOM 1548 O O . CYS A 1 198 ? -11.490 6.629 24.160 1.00 85.38 198 CYS A O 1
ATOM 1550 N N . GLN A 1 199 ? -13.312 7.883 23.800 1.00 79.44 199 GLN A N 1
ATOM 1551 C CA . GLN A 1 199 ? -12.890 8.391 22.486 1.00 79.44 199 GLN A CA 1
ATOM 1552 C C . GLN A 1 199 ? -11.514 9.084 22.505 1.00 79.44 199 GLN A C 1
ATOM 1554 O O . GLN A 1 199 ? -10.728 8.923 21.574 1.00 79.44 199 GLN A O 1
ATOM 1559 N N . GLU A 1 200 ? -11.179 9.789 23.589 1.00 82.44 200 GLU A N 1
ATOM 1560 C CA . GLU A 1 200 ? -9.884 10.472 23.755 1.00 82.44 200 GLU A CA 1
ATOM 1561 C C . GLU A 1 200 ? -8.740 9.502 24.104 1.00 82.44 200 GLU A C 1
ATOM 1563 O O . GLU A 1 200 ? -7.569 9.852 24.016 1.00 82.44 200 GLU A O 1
ATOM 1568 N N . LEU A 1 201 ? -9.077 8.261 24.468 1.00 86.31 201 LEU A N 1
A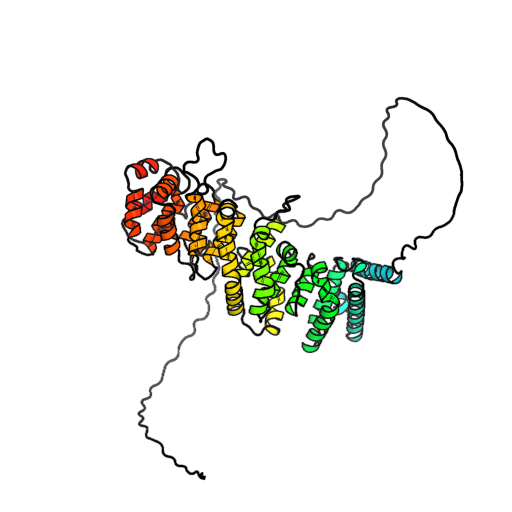TOM 1569 C CA . LEU A 1 201 ? -8.157 7.245 24.982 1.00 86.31 201 LEU A CA 1
ATOM 1570 C C . LEU A 1 201 ? -7.884 6.118 23.976 1.00 86.31 201 LEU A C 1
ATOM 1572 O O . LEU A 1 201 ? -7.095 5.214 24.252 1.00 86.31 201 LEU A O 1
ATOM 1576 N N . LEU A 1 202 ? -8.534 6.138 22.806 1.00 82.38 202 LEU A N 1
ATOM 1577 C CA . LEU A 1 202 ? -8.489 5.034 21.841 1.00 82.38 202 LEU A CA 1
ATOM 1578 C C . LEU A 1 202 ? -7.067 4.652 21.422 1.00 82.38 202 LEU A C 1
ATOM 1580 O O . LEU A 1 202 ? -6.745 3.471 21.296 1.00 82.38 202 LEU A O 1
ATOM 1584 N N . ALA A 1 203 ? -6.197 5.639 21.235 1.00 76.81 203 ALA A N 1
ATOM 1585 C CA . ALA A 1 203 ? -4.832 5.382 20.808 1.00 76.81 203 ALA A CA 1
ATOM 1586 C C . ALA A 1 203 ? -3.963 4.716 21.879 1.00 76.81 203 ALA A C 1
ATOM 1588 O O . ALA A 1 203 ? -3.058 3.958 21.536 1.00 76.81 203 ALA A O 1
ATOM 1589 N N . GLU A 1 204 ? -4.253 4.945 23.162 1.00 84.38 204 GLU A N 1
ATOM 1590 C CA . GLU A 1 204 ? -3.564 4.251 24.251 1.00 84.38 204 GLU A CA 1
ATOM 1591 C C . GLU A 1 204 ? -3.910 2.759 24.275 1.00 84.38 204 GLU A C 1
ATOM 1593 O O . GLU A 1 204 ? -3.107 1.961 24.747 1.00 84.38 204 GLU A O 1
ATOM 1598 N N . MET A 1 205 ? -5.062 2.364 23.721 1.00 87.25 205 MET A N 1
ATOM 1599 C CA . MET A 1 205 ? -5.534 0.976 23.724 1.00 87.25 205 MET A CA 1
ATOM 1600 C C . MET A 1 205 ? -5.167 0.186 22.457 1.00 87.25 205 MET A C 1
ATOM 1602 O O . MET A 1 205 ? -5.131 -1.047 22.476 1.00 87.25 205 MET A O 1
ATOM 1606 N N . ALA A 1 206 ? -4.873 0.876 21.352 1.00 84.31 206 ALA A N 1
ATOM 1607 C CA . ALA A 1 206 ? -4.761 0.276 20.019 1.00 84.31 206 ALA A CA 1
ATOM 1608 C C . ALA A 1 206 ? -3.570 -0.689 19.824 1.00 84.31 206 ALA A C 1
ATOM 1610 O O . ALA A 1 206 ? -3.582 -1.468 18.877 1.00 84.31 206 ALA A O 1
ATOM 1611 N N . HIS A 1 207 ? -2.578 -0.674 20.719 1.00 79.31 207 HIS A N 1
ATOM 1612 C CA . HIS A 1 207 ? -1.328 -1.445 20.616 1.00 79.31 207 HIS A CA 1
ATOM 1613 C C . HIS A 1 207 ? -1.437 -2.917 21.069 1.00 79.31 207 HIS A C 1
ATOM 1615 O O . HIS A 1 207 ? -0.453 -3.648 21.105 1.00 79.31 207 HIS A O 1
ATOM 1621 N N . THR A 1 208 ? -2.622 -3.376 21.481 1.00 85.50 208 THR A N 1
ATOM 1622 C CA . THR A 1 208 ? -2.843 -4.777 21.889 1.00 85.50 208 THR A CA 1
ATOM 1623 C C . THR A 1 208 ? -3.882 -5.440 21.000 1.00 85.50 208 THR A C 1
ATOM 1625 O O . THR A 1 208 ? -4.739 -4.761 20.448 1.00 85.50 208 THR A O 1
ATOM 1628 N N . LYS A 1 209 ? -3.879 -6.774 20.922 1.00 81.62 209 LYS A N 1
ATOM 1629 C CA . LYS A 1 209 ? -4.837 -7.534 20.101 1.00 81.62 209 LYS A CA 1
ATOM 1630 C C . LYS A 1 209 ? -6.306 -7.241 20.427 1.00 81.62 209 LYS A C 1
ATOM 1632 O O . LYS A 1 209 ? -7.108 -7.018 19.529 1.00 81.62 209 LYS A O 1
ATOM 1637 N N . ASP A 1 210 ? -6.679 -7.274 21.704 1.00 86.06 210 ASP A N 1
ATOM 1638 C CA . ASP A 1 210 ? -8.074 -7.038 22.097 1.00 86.06 210 ASP A CA 1
ATOM 1639 C C . ASP A 1 210 ? -8.412 -5.538 22.108 1.00 86.06 210 ASP A C 1
ATOM 1641 O O . ASP A 1 210 ? -9.540 -5.152 21.805 1.00 86.06 210 ASP A O 1
ATOM 1645 N N . GLY A 1 211 ? -7.426 -4.678 22.378 1.00 86.81 211 GLY A N 1
ATOM 1646 C CA . GLY A 1 211 ? -7.608 -3.228 22.362 1.00 86.81 211 GLY A CA 1
ATOM 1647 C C . GLY A 1 211 ? -7.775 -2.684 20.951 1.00 86.81 211 GLY A C 1
ATOM 1648 O O . GLY A 1 211 ? -8.697 -1.912 20.709 1.00 86.81 211 GLY A O 1
ATOM 1649 N N . SER A 1 212 ? -6.978 -3.156 19.989 1.00 82.25 212 SER A N 1
ATOM 1650 C CA . SER A 1 212 ? -7.150 -2.822 18.576 1.00 82.25 212 SER A CA 1
ATOM 1651 C C . SER A 1 212 ? -8.515 -3.268 18.066 1.00 82.25 212 SER A C 1
ATOM 1653 O O . SER A 1 212 ? -9.181 -2.492 17.397 1.00 82.25 212 SER A O 1
ATOM 1655 N N . ARG A 1 213 ? -8.994 -4.462 18.435 1.00 84.38 213 ARG A N 1
ATOM 1656 C CA . ARG A 1 213 ? -10.342 -4.939 18.085 1.00 84.38 213 ARG A CA 1
ATOM 1657 C C . ARG A 1 213 ? -11.443 -4.028 18.616 1.00 84.38 213 ARG A C 1
ATOM 1659 O O . ARG A 1 213 ? -12.313 -3.631 17.844 1.00 84.38 213 ARG A O 1
ATOM 1666 N N . ALA A 1 214 ? -11.367 -3.636 19.886 1.00 86.75 214 ALA A N 1
ATOM 1667 C CA . ALA A 1 214 ? -12.318 -2.695 20.467 1.00 86.75 214 ALA A CA 1
ATOM 1668 C C . ALA A 1 214 ? -12.262 -1.317 19.783 1.00 86.75 214 ALA A C 1
ATOM 1670 O O . ALA A 1 214 ? -13.296 -0.762 19.421 1.00 86.75 214 ALA A O 1
ATOM 1671 N N . VAL A 1 215 ? -11.058 -0.783 19.547 1.00 85.50 215 VAL A N 1
ATOM 1672 C CA . VAL A 1 215 ? -10.859 0.510 18.874 1.00 85.50 215 VAL A CA 1
ATOM 1673 C C . VAL A 1 215 ? -11.350 0.462 17.428 1.00 85.50 215 VAL A C 1
ATOM 1675 O O . VAL A 1 215 ? -12.008 1.395 16.991 1.00 85.50 215 VAL A O 1
ATOM 1678 N N . ARG A 1 216 ? -11.082 -0.617 16.685 1.00 76.62 216 ARG A N 1
ATOM 1679 C CA . ARG A 1 216 ? -11.594 -0.833 15.323 1.00 76.62 216 ARG A CA 1
ATOM 1680 C C . ARG A 1 216 ? -13.105 -0.826 15.293 1.00 76.62 216 ARG A C 1
ATOM 1682 O O . ARG A 1 216 ? -13.683 -0.200 14.413 1.00 76.62 216 ARG A O 1
ATOM 1689 N N . GLU A 1 217 ? -13.725 -1.523 16.241 1.00 75.31 217 GLU A N 1
ATOM 1690 C CA . GLU A 1 217 ? -15.170 -1.532 16.362 1.00 75.31 217 GLU A CA 1
ATOM 1691 C C . GLU A 1 217 ? -15.662 -0.110 16.601 1.00 75.31 217 GLU A C 1
ATOM 1693 O O . GLU A 1 217 ? -16.425 0.390 15.787 1.00 75.31 217 GLU A O 1
ATOM 1698 N N . PHE A 1 218 ? -15.141 0.607 17.599 1.00 79.06 218 PHE A N 1
ATOM 1699 C CA . PHE A 1 218 ? -15.502 2.007 17.831 1.00 79.06 218 PHE A CA 1
ATOM 1700 C C . PHE A 1 218 ? -15.269 2.921 16.640 1.00 79.06 218 PHE A C 1
ATOM 1702 O O . PHE A 1 218 ? -16.112 3.755 16.358 1.00 79.06 218 PHE A O 1
ATOM 1709 N N . VAL A 1 219 ? -14.178 2.751 15.908 1.00 70.00 219 VAL A N 1
ATOM 1710 C CA . VAL A 1 219 ? -13.866 3.546 14.723 1.00 70.00 219 VAL A CA 1
ATOM 1711 C C . VAL A 1 219 ? -14.805 3.236 13.558 1.00 70.00 219 VAL A C 1
ATOM 1713 O O . VAL A 1 219 ? -15.168 4.155 12.823 1.00 70.00 219 VAL A O 1
ATOM 1716 N N . ALA A 1 220 ? -15.277 1.993 13.428 1.00 63.12 220 ALA A N 1
ATOM 1717 C CA . ALA A 1 220 ? -16.392 1.673 12.539 1.00 63.12 220 ALA A CA 1
ATOM 1718 C C . ALA A 1 220 ? -17.675 2.442 12.930 1.00 63.12 220 ALA A C 1
ATOM 1720 O O . ALA A 1 220 ? -18.528 2.677 12.075 1.00 63.12 220 ALA A O 1
ATOM 1721 N N . TRP A 1 221 ? -17.781 2.884 14.192 1.00 61.28 221 TRP A N 1
ATOM 1722 C CA . TRP A 1 221 ? -18.839 3.758 14.711 1.00 61.28 221 TRP A CA 1
ATOM 1723 C C . TRP A 1 221 ? -18.457 5.266 14.778 1.00 61.28 221 TRP A C 1
ATOM 1725 O O . TRP A 1 221 ? -19.370 6.091 14.793 1.00 61.28 221 TRP A O 1
ATOM 1735 N N . GLY A 1 222 ? -17.168 5.660 14.742 1.00 51.03 222 GLY A N 1
ATOM 1736 C CA . GLY A 1 222 ? -16.676 7.050 14.607 1.00 51.03 222 GLY A CA 1
ATOM 1737 C C . GLY A 1 222 ? -15.313 7.401 15.266 1.00 51.03 222 GLY A C 1
ATOM 1738 O O . GLY A 1 222 ? -15.035 7.001 16.380 1.00 51.03 222 GLY A O 1
ATOM 1739 N N . SER A 1 223 ? -14.489 8.194 14.552 1.00 50.25 223 SER A N 1
ATOM 1740 C CA . SER A 1 223 ? -13.333 9.073 14.909 1.00 50.25 223 SER A CA 1
ATOM 1741 C C . SER A 1 223 ? -12.210 8.645 15.892 1.00 50.25 223 SER A C 1
ATOM 1743 O O . SER A 1 223 ? -12.369 8.724 17.106 1.00 50.25 223 SER A O 1
ATOM 1745 N N . ALA A 1 224 ? -10.984 8.456 15.368 1.00 50.25 224 ALA A N 1
ATOM 1746 C CA . ALA A 1 224 ? -9.712 8.598 16.104 1.00 50.25 224 ALA A CA 1
ATOM 1747 C C . ALA A 1 224 ? -8.649 9.292 15.218 1.00 50.25 224 ALA A C 1
ATOM 1749 O O . ALA A 1 224 ? -8.430 8.852 14.088 1.00 50.25 224 ALA A O 1
ATOM 1750 N N . LYS A 1 225 ? -8.007 10.378 15.693 1.00 49.34 225 LYS A N 1
ATOM 1751 C CA . LYS A 1 225 ? -7.120 11.232 14.864 1.00 49.34 225 LYS A CA 1
ATOM 1752 C C . LYS A 1 225 ? -5.669 11.374 15.360 1.00 49.34 225 LYS A C 1
ATOM 1754 O O . LYS A 1 225 ? -4.767 11.479 14.535 1.00 49.34 225 LYS A O 1
ATOM 1759 N N . ASP A 1 226 ? -5.391 11.303 16.661 1.00 50.28 226 ASP A N 1
ATOM 1760 C CA . ASP A 1 226 ? -4.154 11.917 17.191 1.00 50.28 226 ASP A CA 1
ATOM 1761 C C . ASP A 1 226 ? -2.887 11.036 17.246 1.00 50.28 226 ASP A C 1
ATOM 1763 O O . ASP A 1 226 ? -1.863 11.453 17.782 1.00 50.28 226 ASP A O 1
ATOM 1767 N N . HIS A 1 227 ? -2.884 9.838 16.649 1.00 64.19 227 HIS A N 1
ATOM 1768 C CA . HIS A 1 227 ? -1.742 8.907 16.756 1.00 64.19 227 HIS A CA 1
ATOM 1769 C C . HIS A 1 227 ? -1.382 8.178 15.451 1.00 64.19 227 HIS A C 1
ATOM 1771 O O . HIS A 1 227 ? -0.858 7.064 15.471 1.00 64.19 227 HIS A O 1
ATOM 1777 N N . LEU A 1 228 ? -1.633 8.814 14.304 1.00 72.44 228 LEU A N 1
ATOM 1778 C CA . LEU A 1 228 ? -1.604 8.170 12.988 1.00 72.44 228 LEU A CA 1
ATOM 1779 C C . LEU A 1 228 ? -0.256 7.535 12.596 1.00 72.44 228 LEU A C 1
ATOM 1781 O O . LEU A 1 228 ? -0.256 6.433 12.060 1.00 72.44 228 LEU A O 1
ATOM 1785 N N . GLU A 1 229 ? 0.886 8.170 12.889 1.00 76.38 229 GLU A N 1
ATOM 1786 C CA . GLU A 1 229 ? 2.212 7.608 12.562 1.00 76.38 229 GLU A CA 1
ATOM 1787 C C . GLU A 1 229 ? 2.477 6.297 13.312 1.00 76.38 229 GLU A C 1
ATOM 1789 O O . GLU A 1 229 ? 2.792 5.284 12.693 1.00 76.38 229 GLU A O 1
ATOM 1794 N N . LYS A 1 230 ? 2.263 6.287 14.635 1.00 72.69 230 LYS A N 1
ATOM 1795 C CA . LYS A 1 230 ? 2.391 5.075 15.459 1.00 72.69 230 LYS A CA 1
ATOM 1796 C C . LYS A 1 230 ? 1.373 4.014 15.046 1.00 72.69 230 LYS A C 1
ATOM 1798 O O . LYS A 1 230 ? 1.708 2.840 14.988 1.00 72.69 230 LYS A O 1
ATOM 1803 N N . MET A 1 231 ? 0.158 4.439 14.699 1.00 75.81 231 MET A N 1
ATOM 1804 C CA . MET A 1 231 ? -0.899 3.547 14.232 1.00 75.81 231 MET A CA 1
ATOM 1805 C C . MET A 1 231 ? -0.541 2.850 12.913 1.00 75.81 231 MET A C 1
ATOM 1807 O O . MET A 1 231 ? -0.910 1.701 12.725 1.00 75.81 231 MET A O 1
ATOM 1811 N N . CYS A 1 232 ? 0.183 3.516 12.010 1.00 83.19 232 CYS A N 1
ATOM 1812 C CA . CYS A 1 232 ? 0.620 2.907 10.752 1.00 83.19 232 CYS A CA 1
ATOM 1813 C C . CYS A 1 232 ? 1.776 1.909 10.931 1.00 83.19 232 CYS A C 1
ATOM 1815 O O . CYS A 1 232 ? 1.948 1.034 10.086 1.00 83.19 232 CYS A O 1
ATOM 1817 N N . LEU A 1 233 ? 2.592 2.071 11.977 1.00 80.75 233 LEU A N 1
ATOM 1818 C CA . LEU A 1 233 ? 3.768 1.235 12.248 1.00 80.75 233 LEU A CA 1
ATOM 1819 C C . LEU A 1 233 ? 3.453 0.027 13.145 1.00 80.75 233 LEU A C 1
ATOM 1821 O O . LEU A 1 233 ? 4.198 -0.945 13.131 1.00 80.75 233 LEU A O 1
ATOM 1825 N N . ASP A 1 234 ? 2.346 0.061 13.884 1.00 80.44 234 ASP A N 1
ATOM 1826 C CA . ASP A 1 234 ? 1.912 -1.036 14.748 1.00 80.44 234 ASP A CA 1
ATOM 1827 C C . ASP A 1 234 ? 0.962 -1.993 14.009 1.00 80.44 234 ASP A C 1
ATOM 1829 O O . ASP A 1 234 ? -0.027 -1.587 13.387 1.00 80.44 234 ASP A O 1
ATOM 1833 N N . ASP A 1 235 ? 1.260 -3.291 14.090 1.00 79.56 235 ASP A N 1
ATOM 1834 C CA . ASP A 1 235 ? 0.563 -4.331 13.332 1.00 79.56 235 ASP A CA 1
ATOM 1835 C C . ASP A 1 235 ? -0.921 -4.479 13.709 1.00 79.56 235 ASP A C 1
ATOM 1837 O O . ASP A 1 235 ? -1.743 -4.877 12.876 1.00 79.56 235 ASP A O 1
ATOM 1841 N N . GLN A 1 236 ? -1.269 -4.162 14.958 1.00 77.88 236 GLN A N 1
ATOM 1842 C CA . GLN A 1 236 ? -2.631 -4.218 15.475 1.00 77.88 236 GLN A CA 1
ATOM 1843 C C . GLN A 1 236 ? -3.351 -2.889 15.258 1.00 77.88 236 GLN A C 1
ATOM 1845 O O . GLN A 1 236 ? -4.509 -2.876 14.837 1.00 77.88 236 GLN A O 1
ATOM 1850 N N . ALA A 1 237 ? -2.672 -1.769 15.479 1.00 75.38 237 ALA A N 1
ATOM 1851 C CA . ALA A 1 237 ? -3.259 -0.449 15.334 1.00 75.38 237 ALA A CA 1
ATOM 1852 C C . ALA A 1 237 ? -3.577 -0.115 13.863 1.00 75.38 237 ALA A C 1
ATOM 1854 O O . ALA A 1 237 ? -4.615 0.490 13.597 1.00 75.38 237 ALA A O 1
ATOM 1855 N N . GLN A 1 238 ? -2.789 -0.581 12.884 1.00 86.44 238 GLN A N 1
ATOM 1856 C CA . GLN A 1 238 ? -3.083 -0.364 11.454 1.00 86.44 238 GLN A CA 1
ATOM 1857 C C . GLN A 1 238 ? -4.429 -0.975 11.028 1.00 86.44 238 GLN A C 1
ATOM 1859 O O . GLN A 1 238 ? -5.060 -0.512 10.080 1.00 86.44 238 GLN A O 1
ATOM 1864 N N . LEU A 1 239 ? -4.929 -1.985 11.748 1.00 87.19 239 LEU A N 1
ATOM 1865 C CA . LEU A 1 239 ? -6.248 -2.554 11.482 1.00 87.19 239 LEU A CA 1
ATOM 1866 C C . LEU A 1 239 ? -7.370 -1.535 11.733 1.00 87.19 239 LEU A C 1
ATOM 1868 O O . LEU A 1 239 ? -8.409 -1.591 11.073 1.00 87.19 239 LEU A O 1
ATOM 1872 N N . VAL A 1 240 ? -7.163 -0.589 12.656 1.00 84.50 240 VAL A N 1
ATOM 1873 C CA . VAL A 1 240 ? -8.055 0.560 12.885 1.00 84.50 240 VAL A CA 1
ATOM 1874 C C . VAL A 1 240 ? -8.093 1.434 11.639 1.00 84.50 240 VAL A C 1
ATOM 1876 O O . VAL A 1 240 ? -9.176 1.735 11.137 1.00 84.50 240 VAL A O 1
ATOM 1879 N N . LEU A 1 241 ? -6.923 1.756 11.079 1.00 87.69 241 LEU A N 1
ATOM 1880 C CA . LEU A 1 241 ? -6.813 2.483 9.816 1.00 87.69 241 LEU A CA 1
ATOM 1881 C C . LEU A 1 241 ? -7.527 1.737 8.678 1.00 87.69 241 LEU A C 1
ATOM 1883 O O . LEU A 1 241 ? -8.322 2.340 7.964 1.00 87.69 241 LEU A O 1
ATOM 1887 N N . PHE A 1 242 ? -7.313 0.430 8.526 1.00 92.25 242 PHE A N 1
ATOM 1888 C CA . PHE A 1 242 ? -7.987 -0.367 7.491 1.00 92.25 242 PHE A CA 1
ATOM 1889 C C . PHE A 1 242 ? -9.507 -0.355 7.658 1.00 92.25 242 PHE A C 1
ATOM 1891 O O . PHE A 1 242 ? -10.237 -0.204 6.683 1.00 92.25 242 PHE A O 1
ATOM 1898 N N . THR A 1 243 ? -9.982 -0.407 8.902 1.00 87.69 243 THR A N 1
ATOM 1899 C CA . THR A 1 243 ? -11.413 -0.335 9.215 1.00 87.69 243 THR A CA 1
ATOM 1900 C C . THR A 1 243 ? -11.993 1.045 8.877 1.00 87.69 243 THR A C 1
ATOM 1902 O O . THR A 1 243 ? -13.069 1.107 8.281 1.00 87.69 243 THR A O 1
ATOM 1905 N N . CYS A 1 244 ? -11.279 2.151 9.151 1.00 86.88 244 CYS A N 1
ATOM 1906 C CA . CYS A 1 244 ? -11.662 3.492 8.672 1.00 86.88 244 CYS A CA 1
ATOM 1907 C C . CYS A 1 244 ? -11.844 3.505 7.150 1.00 86.88 244 CYS A C 1
ATOM 1909 O O . CYS A 1 244 ? -12.860 3.982 6.644 1.00 86.88 244 CYS A O 1
ATOM 1911 N N . LEU A 1 245 ? -10.840 2.990 6.431 1.00 91.06 245 LEU A N 1
ATOM 1912 C CA . LEU A 1 245 ? -10.801 2.974 4.968 1.00 91.06 245 LEU A CA 1
ATOM 1913 C C . LEU A 1 245 ? -11.919 2.106 4.373 1.00 91.06 245 LEU A C 1
ATOM 1915 O O . LEU A 1 245 ? -12.416 2.420 3.293 1.00 91.06 245 LEU A O 1
ATOM 1919 N N . ASP A 1 246 ? -12.352 1.069 5.089 1.00 90.38 246 ASP A N 1
ATOM 1920 C CA . ASP A 1 246 ? -13.420 0.173 4.654 1.00 90.38 246 ASP A CA 1
ATOM 1921 C C . ASP A 1 246 ? -14.823 0.614 5.081 1.00 90.38 246 ASP A C 1
ATOM 1923 O O . ASP A 1 246 ? -15.779 0.203 4.433 1.00 90.38 246 ASP A O 1
ATOM 1927 N N . THR A 1 247 ? -14.981 1.434 6.124 1.00 86.19 247 THR A N 1
ATOM 1928 C CA . THR A 1 247 ? -16.307 1.735 6.706 1.00 86.19 247 THR A CA 1
ATOM 1929 C C . THR A 1 247 ? -16.801 3.144 6.393 1.00 86.19 247 THR A C 1
ATOM 1931 O O . THR A 1 247 ? -17.994 3.351 6.178 1.00 86.19 247 THR A O 1
ATOM 1934 N N . VAL A 1 248 ? -15.909 4.139 6.366 1.00 85.25 248 VAL A N 1
ATOM 1935 C CA . VAL A 1 248 ? -16.317 5.551 6.332 1.00 85.25 248 VAL A CA 1
ATOM 1936 C C . VAL A 1 248 ? -16.867 5.933 4.954 1.00 85.25 248 VAL A C 1
ATOM 1938 O O . VAL A 1 248 ? -16.191 5.836 3.928 1.00 85.25 248 VAL A O 1
ATOM 1941 N N . ASP A 1 249 ? -18.117 6.401 4.926 1.00 84.38 249 ASP A N 1
ATOM 1942 C CA . ASP A 1 249 ? -18.800 6.799 3.690 1.00 84.38 249 ASP A CA 1
ATOM 1943 C C . ASP A 1 249 ? -18.385 8.185 3.190 1.00 84.38 249 ASP A C 1
ATOM 1945 O O . ASP A 1 249 ? -18.308 8.404 1.975 1.00 84.38 249 ASP A O 1
ATOM 1949 N N . ASP A 1 250 ? -18.099 9.122 4.099 1.00 87.19 250 ASP A N 1
ATOM 1950 C CA . ASP A 1 250 ? -17.565 10.441 3.754 1.00 87.19 250 ASP A CA 1
ATOM 1951 C C . ASP A 1 250 ? -16.063 10.352 3.453 1.00 87.19 250 ASP A C 1
ATOM 1953 O O . ASP A 1 250 ? -15.189 10.722 4.241 1.00 87.19 250 ASP A O 1
ATOM 1957 N N . THR A 1 251 ? -15.777 9.840 2.261 1.00 92.19 251 THR A N 1
ATOM 1958 C CA . THR A 1 251 ? -14.428 9.682 1.717 1.00 92.19 251 THR A CA 1
ATOM 1959 C C . THR A 1 251 ? -13.707 11.012 1.542 1.00 92.19 251 THR A C 1
ATOM 1961 O O . THR A 1 251 ? -12.484 11.032 1.584 1.00 92.19 251 THR A O 1
ATOM 1964 N N . LYS A 1 252 ? -14.416 12.140 1.387 1.00 91.75 252 LYS A N 1
ATOM 1965 C CA . LYS A 1 252 ? -13.774 13.460 1.277 1.00 91.75 252 LYS A CA 1
ATOM 1966 C C . LYS A 1 252 ? -13.152 13.862 2.602 1.00 91.75 252 LYS A C 1
ATOM 1968 O O . LYS A 1 252 ? -11.978 14.230 2.633 1.00 91.75 252 LYS A O 1
ATOM 1973 N N . THR A 1 253 ? -13.926 13.746 3.680 1.00 87.25 253 THR A N 1
ATOM 1974 C CA . THR A 1 253 ? -13.423 14.002 5.028 1.00 87.25 253 THR A CA 1
ATOM 1975 C C . THR A 1 253 ? -12.302 13.023 5.351 1.00 87.25 253 THR A C 1
ATOM 1977 O O . THR A 1 253 ? -11.212 13.477 5.680 1.00 87.25 253 THR A O 1
ATOM 1980 N N . LEU A 1 254 ? -12.511 11.720 5.125 1.00 89.62 254 LEU A N 1
ATOM 1981 C CA . LEU A 1 254 ? -11.496 10.679 5.327 1.00 89.62 254 LEU A CA 1
ATOM 1982 C C . LEU A 1 254 ? -10.187 10.965 4.577 1.00 89.62 254 LEU A C 1
ATOM 1984 O O . LEU A 1 254 ? -9.099 10.816 5.133 1.00 89.62 254 LEU A O 1
ATOM 1988 N N . VAL A 1 255 ? -10.278 11.397 3.316 1.00 92.38 255 VAL A N 1
ATOM 1989 C CA . VAL A 1 255 ? -9.098 11.743 2.521 1.00 92.38 255 VAL A CA 1
ATOM 1990 C C . VAL A 1 255 ? -8.368 12.929 3.139 1.00 92.38 255 VAL A C 1
ATOM 1992 O O . VAL A 1 255 ? -7.155 12.875 3.336 1.00 92.38 255 VAL A O 1
ATOM 1995 N N . SER A 1 256 ? -9.111 13.984 3.474 1.00 87.75 256 SER A N 1
ATOM 1996 C CA . SER A 1 256 ? -8.538 15.208 4.031 1.00 87.75 256 SER A CA 1
ATOM 1997 C C . SER A 1 256 ? -7.948 15.037 5.432 1.00 87.75 256 SER A C 1
ATOM 1999 O O . SER A 1 256 ? -7.007 15.751 5.758 1.00 87.75 256 SER A O 1
ATOM 2001 N N . SER A 1 257 ? -8.491 14.126 6.248 1.00 80.25 257 SER A N 1
ATOM 2002 C CA . SER A 1 257 ? -8.148 13.993 7.667 1.00 80.25 257 SER A CA 1
ATOM 2003 C C . SER A 1 257 ? -7.227 12.824 7.995 1.00 80.25 257 SER A C 1
ATOM 2005 O O . SER A 1 257 ? -6.611 12.851 9.053 1.00 80.25 257 SER A O 1
ATOM 2007 N N . ILE A 1 258 ? -7.179 11.792 7.147 1.00 88.00 258 ILE A N 1
ATOM 2008 C CA . ILE A 1 258 ? -6.391 10.578 7.390 1.00 88.00 258 ILE A CA 1
ATOM 2009 C C . ILE A 1 258 ? -5.496 10.279 6.193 1.00 88.00 258 ILE A C 1
ATOM 2011 O O . ILE A 1 258 ? -4.283 10.198 6.346 1.00 88.00 258 ILE A O 1
ATOM 2015 N N . VAL A 1 259 ? -6.059 10.121 4.991 1.00 92.56 259 VAL A N 1
ATOM 2016 C CA . VAL A 1 259 ? -5.289 9.615 3.836 1.00 92.56 259 VAL A CA 1
ATOM 2017 C C . VAL A 1 259 ? -4.131 10.543 3.479 1.00 92.56 259 VAL A C 1
ATOM 2019 O O . VAL A 1 259 ? -3.015 10.071 3.287 1.00 92.56 259 VAL A O 1
ATOM 2022 N N . ASN A 1 260 ? -4.370 11.854 3.419 1.00 92.38 260 ASN A N 1
ATOM 2023 C CA . ASN A 1 260 ? -3.318 12.825 3.115 1.00 92.38 260 ASN A CA 1
ATOM 2024 C C . ASN A 1 260 ? -2.195 12.801 4.158 1.00 92.38 260 ASN A C 1
ATOM 2026 O O . ASN A 1 260 ? -1.022 12.881 3.790 1.00 92.38 260 ASN A O 1
ATOM 2030 N N . ASP A 1 261 ? -2.544 12.625 5.432 1.00 88.44 261 ASP A N 1
ATOM 2031 C CA . ASP A 1 261 ? -1.577 12.555 6.522 1.00 88.44 261 ASP A CA 1
ATOM 2032 C C . ASP A 1 261 ? -0.771 11.247 6.447 1.00 88.44 261 ASP A C 1
ATOM 2034 O O . ASP A 1 261 ? 0.458 11.299 6.491 1.00 88.44 261 ASP A O 1
ATOM 2038 N N . VAL A 1 262 ? -1.410 10.092 6.197 1.00 91.56 262 VAL A N 1
ATOM 2039 C CA . VAL A 1 262 ? -0.714 8.811 5.935 1.00 91.56 262 VAL A CA 1
ATOM 2040 C C . VAL A 1 262 ? 0.263 8.951 4.766 1.00 91.56 262 VAL A C 1
ATOM 2042 O O . VAL A 1 262 ? 1.414 8.527 4.851 1.00 91.56 262 VAL A O 1
ATOM 2045 N N . VAL A 1 263 ? -0.171 9.577 3.670 1.00 94.56 263 VAL A N 1
ATOM 2046 C CA . VAL A 1 263 ? 0.669 9.781 2.484 1.00 94.56 263 VAL A CA 1
ATOM 2047 C C . VAL A 1 263 ? 1.831 10.737 2.776 1.00 94.56 263 VAL A C 1
ATOM 2049 O O . VAL A 1 263 ? 2.936 10.512 2.287 1.00 94.56 263 VAL A O 1
ATOM 2052 N N . SER A 1 264 ? 1.632 11.761 3.611 1.00 91.81 264 SER A N 1
ATOM 2053 C CA . SER A 1 264 ? 2.712 12.660 4.049 1.00 91.81 264 SER A CA 1
ATOM 2054 C C . SER A 1 264 ? 3.782 11.942 4.883 1.00 91.81 264 SER A C 1
ATOM 2056 O O . SER A 1 264 ? 4.955 12.314 4.846 1.00 91.81 264 SER A O 1
ATOM 2058 N N . LEU A 1 265 ? 3.394 10.869 5.578 1.00 89.88 265 LEU A N 1
ATOM 2059 C CA . LEU A 1 265 ? 4.284 10.023 6.369 1.00 89.88 265 LEU A CA 1
ATOM 2060 C C . LEU A 1 265 ? 5.007 8.963 5.528 1.00 89.88 265 LEU A C 1
ATOM 2062 O O . LEU A 1 265 ? 5.878 8.279 6.062 1.00 89.88 265 LEU A O 1
ATOM 2066 N N . ALA A 1 266 ? 4.713 8.834 4.227 1.00 92.56 266 ALA A N 1
ATOM 2067 C CA . ALA A 1 266 ? 5.246 7.765 3.381 1.00 92.56 266 ALA A CA 1
ATOM 2068 C C . ALA A 1 266 ? 6.774 7.560 3.479 1.00 92.56 266 ALA A C 1
ATOM 2070 O O . ALA A 1 266 ? 7.181 6.407 3.632 1.00 92.56 266 ALA A O 1
ATOM 2071 N N . PRO A 1 267 ? 7.636 8.603 3.500 1.00 90.31 267 PRO A N 1
ATOM 2072 C CA . PRO A 1 267 ? 9.073 8.406 3.701 1.00 90.31 267 PRO A CA 1
ATOM 2073 C C . PRO A 1 267 ? 9.415 7.686 5.008 1.00 90.31 267 PRO A C 1
ATOM 2075 O O . PRO A 1 267 ? 10.267 6.806 5.004 1.00 90.31 267 PRO A O 1
ATOM 2078 N N . LYS A 1 268 ? 8.725 8.008 6.107 1.00 85.25 268 LYS A N 1
ATOM 2079 C CA . LYS A 1 268 ? 8.943 7.377 7.416 1.00 85.25 268 LYS A CA 1
ATOM 2080 C C . LYS A 1 268 ? 8.351 5.972 7.497 1.00 85.25 268 LYS A C 1
ATOM 2082 O O . LYS A 1 268 ? 8.893 5.127 8.193 1.00 85.25 268 LYS A O 1
ATOM 2087 N N . LEU A 1 269 ? 7.241 5.728 6.800 1.00 88.25 269 LEU A N 1
ATOM 2088 C CA . LEU A 1 269 ? 6.580 4.420 6.775 1.00 88.25 269 LEU A CA 1
ATOM 2089 C C . LEU A 1 269 ? 7.344 3.396 5.930 1.00 88.25 269 LEU A C 1
ATOM 2091 O O . LEU A 1 269 ? 7.278 2.201 6.205 1.00 88.25 269 LEU A O 1
ATOM 2095 N N . VAL A 1 270 ? 8.051 3.855 4.895 1.00 89.44 270 VAL A N 1
ATOM 2096 C CA . VAL A 1 270 ? 8.917 3.003 4.069 1.00 89.44 270 VAL A CA 1
ATOM 2097 C C . VAL A 1 270 ? 10.315 2.883 4.680 1.00 89.44 270 VAL A C 1
ATOM 2099 O O . VAL A 1 270 ? 10.869 1.788 4.687 1.00 89.44 270 VAL A O 1
ATOM 2102 N N . PHE A 1 271 ? 10.853 3.979 5.226 1.00 85.44 271 PHE A N 1
ATOM 2103 C CA . PHE A 1 271 ? 12.205 4.066 5.788 1.00 85.44 271 PHE A CA 1
ATOM 2104 C C . PHE A 1 271 ? 12.181 4.599 7.239 1.00 85.44 271 PHE A C 1
ATOM 2106 O O . PHE A 1 271 ? 12.565 5.748 7.486 1.00 85.44 271 PHE A O 1
ATOM 2113 N N . PRO A 1 272 ? 11.702 3.816 8.222 1.00 71.06 272 PRO A N 1
ATOM 2114 C CA . PRO A 1 272 ? 11.638 4.263 9.611 1.00 71.06 272 PRO A CA 1
ATOM 2115 C C . PRO A 1 272 ? 13.043 4.473 10.198 1.00 71.06 272 PRO A C 1
ATOM 2117 O O . PRO A 1 272 ? 13.937 3.649 10.035 1.00 71.06 272 PRO A O 1
ATOM 2120 N N . SER A 1 273 ? 13.238 5.588 10.910 1.00 57.62 273 SER A N 1
ATOM 2121 C CA . SER A 1 273 ? 14.536 6.016 11.462 1.00 57.62 273 SER A CA 1
ATOM 2122 C C . SER A 1 273 ? 14.936 5.334 12.780 1.00 57.62 273 SER A C 1
ATOM 2124 O O . SER A 1 273 ? 16.037 5.559 13.274 1.00 57.62 273 SER A O 1
ATOM 2126 N N . SER A 1 274 ? 14.046 4.546 13.389 1.00 51.62 274 SER A N 1
ATOM 2127 C CA . SER A 1 274 ? 14.284 3.865 14.669 1.00 51.62 274 SER A CA 1
ATOM 2128 C C . SER A 1 274 ? 14.990 2.525 14.448 1.00 51.62 274 SER A C 1
ATOM 2130 O O . SER A 1 274 ? 14.372 1.468 14.487 1.00 51.62 274 SER A O 1
ATOM 2132 N N . THR A 1 275 ? 16.299 2.574 14.213 1.00 45.12 275 THR A N 1
ATOM 2133 C CA . THR A 1 275 ? 17.184 1.405 14.087 1.00 45.12 275 THR A CA 1
ATOM 2134 C C . THR A 1 275 ? 17.898 1.101 15.408 1.00 45.12 275 THR A C 1
ATOM 2136 O O . THR A 1 275 ? 19.127 1.103 15.464 1.00 45.12 275 THR A O 1
ATOM 2139 N N . ALA A 1 276 ? 17.143 0.895 16.489 1.00 43.44 276 ALA A N 1
ATOM 2140 C CA . ALA A 1 276 ? 17.692 0.296 17.713 1.00 43.44 276 ALA A CA 1
ATOM 2141 C C . ALA A 1 276 ? 17.485 -1.228 17.730 1.00 43.44 276 ALA A C 1
ATOM 2143 O O . ALA A 1 276 ? 18.344 -1.948 18.223 1.00 43.44 276 ALA A O 1
ATOM 2144 N N . ASP A 1 277 ? 16.395 -1.702 17.123 1.00 40.91 277 ASP A N 1
ATOM 2145 C CA . ASP A 1 277 ? 16.142 -3.110 16.831 1.00 40.91 277 ASP A CA 1
ATOM 2146 C C . ASP A 1 277 ? 15.120 -3.175 15.678 1.00 40.91 277 ASP A C 1
ATOM 2148 O O . ASP A 1 277 ? 13.940 -2.882 15.890 1.00 40.91 277 ASP A O 1
ATOM 2152 N N . PRO A 1 278 ? 15.536 -3.413 14.421 1.00 44.47 278 PRO A N 1
ATOM 2153 C CA . PRO A 1 278 ? 14.609 -3.603 13.320 1.00 44.47 278 PRO A CA 1
ATOM 2154 C C . PRO A 1 278 ? 13.997 -4.999 13.447 1.00 44.47 278 PRO A C 1
ATOM 2156 O O . PRO A 1 278 ? 14.339 -5.904 12.684 1.00 44.47 278 PRO A O 1
ATOM 2159 N N . SER A 1 279 ? 13.059 -5.185 14.378 1.00 43.09 279 SER A N 1
ATOM 2160 C CA . SER A 1 279 ? 12.138 -6.307 14.226 1.00 43.09 279 SER A CA 1
ATOM 2161 C C . SER A 1 279 ? 11.488 -6.144 12.845 1.00 43.09 279 SER A C 1
ATOM 2163 O O . SER A 1 279 ? 10.985 -5.070 12.493 1.00 43.09 279 SER A O 1
ATOM 2165 N N . ALA A 1 280 ? 11.566 -7.175 12.002 1.00 51.09 280 ALA A N 1
ATOM 2166 C CA . ALA A 1 280 ? 11.085 -7.137 10.616 1.00 51.09 280 ALA A CA 1
ATOM 2167 C C . ALA A 1 280 ? 9.591 -6.739 10.495 1.00 51.09 280 ALA A C 1
ATOM 2169 O O . ALA A 1 280 ? 9.120 -6.359 9.418 1.00 51.09 280 ALA A O 1
ATOM 2170 N N . THR A 1 281 ? 8.871 -6.797 11.615 1.00 50.56 281 THR A N 1
ATOM 2171 C CA . THR A 1 281 ? 7.459 -6.489 11.834 1.00 50.56 281 THR A CA 1
ATOM 2172 C C . THR A 1 281 ? 7.103 -5.005 11.672 1.00 50.56 281 THR A C 1
ATOM 2174 O O . THR A 1 281 ? 6.243 -4.695 10.847 1.00 50.56 281 THR A O 1
ATOM 2177 N N . ASP A 1 282 ? 7.793 -4.060 12.324 1.00 51.44 282 ASP A N 1
ATOM 2178 C CA . ASP A 1 282 ? 7.378 -2.636 12.328 1.00 51.44 282 ASP A CA 1
ATOM 2179 C C . ASP A 1 282 ? 7.484 -1.981 10.938 1.00 51.44 282 ASP A C 1
ATOM 2181 O O . ASP A 1 282 ? 6.629 -1.200 10.503 1.00 51.44 282 ASP A O 1
ATOM 2185 N N . VAL A 1 283 ? 8.525 -2.346 10.183 1.00 65.75 283 VAL A N 1
ATOM 2186 C CA . VAL A 1 283 ? 8.736 -1.844 8.816 1.00 65.75 283 VAL A CA 1
ATOM 2187 C C . VAL A 1 283 ? 7.714 -2.456 7.847 1.00 65.75 283 VAL A C 1
ATOM 2189 O O . VAL A 1 283 ? 7.329 -1.830 6.857 1.00 65.75 283 VAL A O 1
ATOM 2192 N N . ALA A 1 284 ? 7.251 -3.683 8.104 1.00 76.88 284 ALA A N 1
ATOM 2193 C CA . ALA A 1 284 ? 6.215 -4.317 7.294 1.00 76.88 284 ALA A CA 1
ATOM 2194 C C . ALA A 1 284 ? 4.853 -3.633 7.467 1.00 76.88 284 ALA A C 1
ATOM 2196 O O . ALA A 1 284 ? 4.179 -3.389 6.460 1.00 76.88 284 ALA A O 1
ATOM 2197 N N . SER A 1 285 ? 4.491 -3.257 8.694 1.00 81.44 285 SER A N 1
ATOM 2198 C CA . SER A 1 285 ? 3.258 -2.524 9.021 1.00 81.44 285 SER A CA 1
ATOM 2199 C C . SER A 1 285 ? 3.166 -1.181 8.292 1.00 81.44 285 SER A C 1
ATOM 2201 O O . SER A 1 285 ? 2.184 -0.903 7.595 1.00 81.44 285 SER A O 1
ATOM 2203 N N . GLY A 1 286 ? 4.237 -0.376 8.338 1.00 86.12 286 GLY A N 1
ATOM 2204 C CA . GLY A 1 286 ? 4.268 0.930 7.669 1.00 86.12 286 GLY A CA 1
ATOM 2205 C C . GLY A 1 286 ? 3.995 0.825 6.165 1.00 86.12 286 GLY A C 1
ATOM 2206 O O . GLY A 1 286 ? 3.190 1.573 5.599 1.00 86.12 286 GLY A O 1
ATOM 2207 N N . ARG A 1 287 ? 4.591 -0.176 5.508 1.00 90.44 287 ARG A N 1
ATOM 2208 C CA . ARG A 1 287 ? 4.359 -0.443 4.080 1.00 90.44 287 ARG A CA 1
ATOM 2209 C C . ARG A 1 287 ? 2.950 -0.949 3.804 1.00 90.44 287 ARG A C 1
ATOM 2211 O O . ARG A 1 287 ? 2.345 -0.509 2.826 1.00 90.44 287 ARG A O 1
ATOM 2218 N N . ARG A 1 288 ? 2.414 -1.848 4.638 1.00 92.25 288 ARG A N 1
ATOM 2219 C CA . ARG A 1 288 ? 1.030 -2.342 4.523 1.00 92.25 288 ARG A CA 1
ATOM 2220 C C . ARG A 1 288 ? 0.032 -1.189 4.593 1.00 92.25 288 ARG A C 1
ATOM 2222 O O . ARG A 1 288 ? -0.884 -1.164 3.776 1.00 92.25 288 ARG A O 1
ATOM 2229 N N . SER A 1 289 ? 0.266 -0.200 5.457 1.00 92.44 289 SER A N 1
ATOM 2230 C CA . SER A 1 289 ? -0.555 1.015 5.555 1.00 92.44 289 SER A CA 1
ATOM 2231 C C . SER A 1 289 ? -0.655 1.786 4.233 1.00 92.44 289 SER A C 1
ATOM 2233 O O . SER A 1 289 ? -1.750 2.169 3.819 1.00 92.44 289 SER A O 1
ATOM 2235 N N . LEU A 1 290 ? 0.458 1.939 3.507 1.00 95.00 290 LEU A N 1
ATOM 2236 C CA . LEU A 1 290 ? 0.463 2.561 2.176 1.00 95.00 290 LEU A CA 1
ATOM 2237 C C . LEU A 1 290 ? -0.156 1.658 1.103 1.00 95.00 290 LEU A C 1
ATOM 2239 O O . LEU A 1 290 ? -0.903 2.126 0.244 1.00 95.00 290 LEU A O 1
ATOM 2243 N N . ILE A 1 291 ? 0.150 0.360 1.138 1.00 95.25 291 ILE A N 1
ATOM 2244 C CA . ILE A 1 291 ? -0.350 -0.608 0.158 1.00 95.25 291 ILE A CA 1
ATOM 2245 C C . ILE A 1 291 ? -1.866 -0.769 0.274 1.00 95.25 291 ILE A C 1
ATOM 2247 O O . ILE A 1 291 ? -2.518 -0.917 -0.754 1.00 95.25 291 ILE A O 1
ATOM 2251 N N . TYR A 1 292 ? -2.447 -0.670 1.471 1.00 96.06 292 TYR A N 1
ATOM 2252 C CA . TYR A 1 292 ? -3.894 -0.776 1.665 1.00 96.06 292 TYR A CA 1
ATOM 2253 C C . TYR A 1 292 ? -4.675 0.314 0.916 1.00 96.06 292 TYR A C 1
ATOM 2255 O O . TYR A 1 292 ? -5.782 0.062 0.449 1.00 96.06 292 TYR A O 1
ATOM 2263 N N . LEU A 1 293 ? -4.083 1.502 0.722 1.00 95.62 293 LEU A N 1
ATOM 2264 C CA . LEU A 1 293 ? -4.674 2.575 -0.090 1.00 95.62 293 LEU A CA 1
ATOM 2265 C C . LEU A 1 293 ? -4.757 2.214 -1.586 1.00 95.62 293 LEU A C 1
ATOM 2267 O O . LEU A 1 293 ? -5.586 2.770 -2.303 1.00 95.62 293 LEU A O 1
ATOM 2271 N N . LEU A 1 294 ? -3.887 1.316 -2.061 1.00 94.44 294 LEU A N 1
ATOM 2272 C CA . LEU A 1 294 ? -3.773 0.904 -3.466 1.00 94.44 294 LEU A CA 1
ATOM 2273 C C . LEU A 1 294 ? -4.485 -0.428 -3.743 1.00 94.44 294 LEU A C 1
ATOM 2275 O O . LEU A 1 294 ? -5.164 -0.582 -4.755 1.00 94.44 294 LEU A O 1
ATOM 2279 N N . LEU A 1 295 ? -4.268 -1.401 -2.861 1.00 93.62 295 LEU A N 1
ATOM 2280 C CA . LEU A 1 295 ? -4.606 -2.814 -3.005 1.00 93.62 295 LEU A CA 1
ATOM 2281 C C . LEU A 1 295 ? -5.154 -3.355 -1.669 1.00 93.62 295 LEU A C 1
ATOM 2283 O O . LEU A 1 295 ? -4.510 -4.189 -1.022 1.00 93.62 295 LEU A O 1
ATOM 2287 N N . PRO A 1 296 ? -6.323 -2.867 -1.214 1.00 94.00 296 PRO A N 1
ATOM 2288 C CA . PRO A 1 296 ? -6.896 -3.284 0.060 1.00 94.00 296 PRO A CA 1
ATOM 2289 C C . PRO A 1 296 ? -7.205 -4.782 0.038 1.00 94.00 296 PRO A C 1
ATOM 2291 O O . PRO A 1 296 ? -7.885 -5.272 -0.867 1.00 94.00 296 PRO A O 1
ATOM 2294 N N . ARG A 1 297 ? -6.724 -5.492 1.066 1.00 93.56 297 ARG A N 1
ATOM 2295 C CA . ARG A 1 297 ? -6.926 -6.937 1.284 1.00 93.56 297 ARG A CA 1
ATOM 2296 C C . ARG A 1 297 ? -6.379 -7.848 0.171 1.00 93.56 297 ARG A C 1
ATOM 2298 O O . ARG A 1 297 ? -6.840 -8.977 0.028 1.00 93.56 297 ARG A O 1
ATOM 2305 N N . ASP A 1 298 ? -5.400 -7.389 -0.609 1.00 91.94 298 ASP A N 1
ATOM 2306 C CA . ASP A 1 298 ? -4.730 -8.243 -1.596 1.00 91.94 298 ASP A CA 1
ATOM 2307 C C . ASP A 1 298 ? -3.907 -9.347 -0.887 1.00 91.94 298 ASP A C 1
ATOM 2309 O O . ASP A 1 298 ? -3.032 -9.032 -0.069 1.00 91.94 298 ASP A O 1
ATOM 2313 N N . PRO A 1 299 ? -4.147 -10.640 -1.187 1.00 90.38 299 PRO A N 1
ATOM 2314 C CA . PRO A 1 299 ? -3.532 -11.769 -0.480 1.00 90.38 299 PRO A CA 1
ATOM 2315 C C . PRO A 1 299 ? -2.005 -11.833 -0.596 1.00 90.38 299 PRO A C 1
ATOM 2317 O O . PRO A 1 299 ? -1.366 -12.593 0.123 1.00 90.38 299 PRO A O 1
ATOM 2320 N N . ARG A 1 300 ? -1.398 -11.036 -1.483 1.00 87.25 300 ARG A N 1
ATOM 2321 C CA . ARG A 1 300 ? 0.060 -10.941 -1.628 1.00 87.25 300 ARG A CA 1
ATOM 2322 C C . ARG A 1 300 ? 0.718 -10.085 -0.554 1.00 87.25 300 ARG A C 1
ATOM 2324 O O . ARG A 1 300 ? 1.915 -10.220 -0.330 1.00 87.25 300 ARG A O 1
ATOM 2331 N N . TYR A 1 301 ? -0.035 -9.173 0.053 1.00 90.19 301 TYR A N 1
ATOM 2332 C CA . TYR A 1 301 ? 0.468 -8.244 1.071 1.00 90.19 301 TYR A CA 1
ATOM 2333 C C . TYR A 1 301 ? -0.147 -8.499 2.442 1.00 90.19 301 TYR A C 1
ATOM 2335 O O . TYR A 1 301 ? 0.457 -8.175 3.467 1.00 90.19 301 TYR A O 1
ATOM 2343 N N . PHE A 1 302 ? -1.339 -9.094 2.449 1.00 92.25 302 PHE A N 1
ATOM 2344 C CA . PHE A 1 302 ? -2.099 -9.404 3.644 1.00 92.25 302 PHE A CA 1
ATOM 2345 C C . PHE A 1 302 ? -2.291 -10.914 3.714 1.00 92.25 302 PHE A C 1
ATOM 2347 O O . PHE A 1 302 ? -2.940 -11.504 2.854 1.00 92.25 302 PHE A O 1
ATOM 2354 N N . THR A 1 303 ? -1.723 -11.550 4.740 1.00 91.12 303 THR A N 1
ATOM 2355 C CA . THR A 1 303 ? -1.850 -13.001 4.916 1.00 91.12 303 THR A CA 1
ATOM 2356 C C . THR A 1 303 ? -3.325 -13.395 5.059 1.00 91.12 303 THR A C 1
ATOM 2358 O O . THR A 1 303 ? -4.141 -12.588 5.518 1.00 91.12 303 THR A O 1
ATOM 2361 N N . PRO A 1 304 ? -3.712 -14.645 4.748 1.00 92.12 304 PRO A N 1
ATOM 2362 C CA . PRO A 1 304 ? -5.090 -15.094 4.938 1.00 92.12 304 PRO A CA 1
ATOM 2363 C C . PRO A 1 304 ? -5.609 -14.888 6.370 1.00 92.12 304 PRO A C 1
ATOM 2365 O O . PRO A 1 304 ? -6.787 -14.602 6.565 1.00 92.12 304 PRO A O 1
ATOM 2368 N N . ALA A 1 305 ? -4.739 -14.998 7.380 1.00 90.81 305 ALA A N 1
ATOM 2369 C CA . ALA A 1 305 ? -5.085 -14.709 8.771 1.00 90.81 305 ALA A CA 1
ATOM 2370 C C . ALA A 1 305 ? -5.378 -13.216 9.002 1.00 90.81 305 ALA A C 1
ATOM 2372 O O . ALA A 1 305 ? -6.370 -12.877 9.654 1.00 90.81 305 ALA A O 1
ATOM 2373 N N . LEU A 1 306 ? -4.567 -12.329 8.419 1.00 89.94 306 LEU A N 1
ATOM 2374 C CA . LEU A 1 306 ? -4.764 -10.885 8.499 1.00 89.94 306 LEU A CA 1
ATOM 2375 C C . LEU A 1 306 ? -6.041 -10.458 7.767 1.00 89.94 306 LEU A C 1
ATOM 2377 O O . LEU A 1 306 ? -6.840 -9.715 8.322 1.00 89.94 306 LEU A O 1
ATOM 2381 N N . ILE A 1 307 ? -6.297 -11.000 6.574 1.00 93.94 307 ILE A N 1
ATOM 2382 C CA . ILE A 1 307 ? -7.537 -10.748 5.824 1.00 93.94 307 ILE A CA 1
ATOM 2383 C C . ILE A 1 307 ? -8.762 -11.194 6.623 1.00 93.94 307 ILE A C 1
ATOM 2385 O O . ILE A 1 307 ? -9.725 -10.437 6.710 1.00 93.94 307 ILE A O 1
ATOM 2389 N N . ARG A 1 308 ? -8.727 -12.380 7.248 1.00 93.00 308 ARG A N 1
ATOM 2390 C CA . ARG A 1 308 ? -9.810 -12.838 8.138 1.00 93.00 308 ARG A CA 1
ATOM 2391 C C . ARG A 1 308 ? -10.041 -11.871 9.296 1.00 93.00 308 ARG A C 1
ATOM 2393 O O . ARG A 1 308 ? -11.183 -11.569 9.606 1.00 93.00 308 ARG A O 1
ATOM 2400 N N . THR A 1 309 ? -8.965 -11.356 9.887 1.00 89.56 309 THR A N 1
ATOM 2401 C CA . THR A 1 309 ? -9.034 -10.376 10.981 1.00 89.56 309 THR A CA 1
ATOM 2402 C C . THR A 1 309 ? -9.635 -9.051 10.512 1.00 89.56 309 THR A C 1
ATOM 2404 O O . THR A 1 309 ? -10.449 -8.448 11.210 1.00 89.56 309 THR A O 1
ATOM 2407 N N . ILE A 1 310 ? -9.269 -8.588 9.316 1.00 90.50 310 ILE A N 1
ATOM 2408 C CA . ILE A 1 310 ? -9.856 -7.389 8.711 1.00 90.50 310 ILE A CA 1
ATOM 2409 C C . ILE A 1 310 ? -11.354 -7.617 8.444 1.00 90.50 310 ILE A C 1
ATOM 2411 O O . ILE A 1 310 ? -12.164 -6.755 8.769 1.00 90.50 310 ILE A O 1
ATOM 2415 N N . ALA A 1 311 ? -11.730 -8.802 7.960 1.00 91.06 311 ALA A N 1
ATOM 2416 C CA . ALA A 1 311 ? -13.110 -9.164 7.644 1.00 91.06 311 ALA A CA 1
ATOM 2417 C C . ALA A 1 311 ? -14.041 -9.307 8.866 1.00 91.06 311 ALA A C 1
ATOM 2419 O O . ALA A 1 311 ? -15.256 -9.319 8.690 1.00 91.06 311 ALA A O 1
ATOM 2420 N N . GLU A 1 312 ? -13.516 -9.361 10.100 1.00 87.31 312 GLU A N 1
ATOM 2421 C CA . GLU A 1 312 ? -14.330 -9.384 11.333 1.00 87.31 312 GLU A CA 1
ATOM 2422 C C . GLU A 1 312 ? -15.320 -8.202 11.408 1.00 87.31 312 GLU A C 1
ATOM 2424 O O . GLU A 1 312 ? -16.376 -8.318 12.022 1.00 87.31 312 GLU A O 1
ATOM 2429 N N . THR A 1 313 ? -15.010 -7.073 10.762 1.00 83.31 313 THR A N 1
ATOM 2430 C CA . THR A 1 313 ? -15.873 -5.882 10.738 1.00 83.31 313 THR A CA 1
ATOM 2431 C C . THR A 1 313 ? -16.846 -5.837 9.554 1.00 83.31 313 THR A C 1
ATOM 2433 O O . THR A 1 313 ? -17.671 -4.930 9.498 1.00 83.31 313 THR A O 1
ATOM 2436 N N . ASP A 1 314 ? -16.804 -6.790 8.616 1.00 86.38 314 ASP A N 1
ATOM 2437 C CA . ASP A 1 314 ? -17.587 -6.729 7.367 1.00 86.38 314 ASP A CA 1
ATOM 2438 C C . ASP A 1 314 ? -19.099 -6.800 7.601 1.00 86.38 314 ASP A C 1
ATOM 2440 O O . ASP A 1 314 ? -19.862 -6.094 6.941 1.00 86.38 314 ASP A O 1
ATOM 2444 N N . GLU A 1 315 ? -19.538 -7.608 8.569 1.00 83.50 315 GLU A N 1
ATOM 2445 C CA . GLU A 1 315 ? -20.955 -7.706 8.939 1.00 83.50 315 GLU A CA 1
ATOM 2446 C C . GLU A 1 315 ? -21.485 -6.383 9.501 1.00 83.50 315 GLU A C 1
ATOM 2448 O O . GLU A 1 315 ? -22.616 -5.995 9.210 1.00 83.50 315 GLU A O 1
ATOM 2453 N N . ILE A 1 316 ? -20.654 -5.673 10.270 1.00 79.56 316 ILE A N 1
ATOM 2454 C CA . ILE A 1 316 ? -20.987 -4.360 10.830 1.00 79.56 316 ILE A CA 1
ATOM 2455 C C . ILE A 1 316 ? -21.009 -3.322 9.708 1.00 79.56 316 ILE A C 1
ATOM 2457 O O . ILE A 1 316 ? -21.975 -2.573 9.594 1.00 79.56 316 ILE A O 1
ATOM 2461 N N . ILE A 1 317 ? -19.997 -3.321 8.835 1.00 81.06 317 ILE A N 1
ATOM 2462 C CA . ILE A 1 317 ? -19.917 -2.418 7.679 1.00 81.06 317 ILE A CA 1
ATOM 2463 C C . ILE A 1 317 ? -21.161 -2.564 6.800 1.00 81.06 317 ILE A C 1
ATOM 2465 O O . ILE A 1 317 ? -21.747 -1.559 6.411 1.00 81.06 317 ILE A O 1
ATOM 2469 N N . ALA A 1 318 ? -21.614 -3.792 6.537 1.00 83.19 318 ALA A N 1
ATOM 2470 C CA . ALA A 1 318 ? -22.817 -4.044 5.746 1.00 83.19 318 ALA A CA 1
ATOM 2471 C C . ALA A 1 318 ? -24.102 -3.456 6.367 1.00 83.19 318 ALA A C 1
ATOM 2473 O O . ALA A 1 318 ? -25.079 -3.236 5.652 1.00 83.19 318 ALA A O 1
ATOM 2474 N N . GLN A 1 319 ? -24.116 -3.208 7.681 1.00 79.06 319 GLN A N 1
ATOM 2475 C CA . GLN A 1 319 ? -25.246 -2.610 8.396 1.00 79.06 319 GLN A CA 1
ATOM 2476 C C . GLN A 1 319 ? -25.128 -1.087 8.523 1.00 79.06 319 GLN A C 1
ATOM 2478 O O . GLN A 1 319 ? -26.137 -0.384 8.448 1.00 79.06 319 GLN A O 1
ATOM 2483 N N . THR A 1 320 ? -23.920 -0.570 8.750 1.00 75.12 320 THR A N 1
ATOM 2484 C CA . THR A 1 320 ? -23.694 0.843 9.090 1.00 75.12 320 THR A CA 1
ATOM 2485 C C . THR A 1 320 ? -23.374 1.707 7.876 1.00 75.12 320 THR A C 1
ATOM 2487 O O . THR A 1 320 ? -23.739 2.885 7.842 1.00 75.12 320 THR A O 1
ATOM 2490 N N . SER A 1 321 ? -22.724 1.133 6.866 1.00 81.94 321 SER A N 1
ATOM 2491 C CA . SER A 1 321 ? -22.287 1.841 5.673 1.00 81.94 321 SER A CA 1
ATOM 2492 C C . SER A 1 321 ? -23.311 1.744 4.543 1.00 81.94 321 SER A C 1
ATOM 2494 O O . SER A 1 321 ? -23.833 0.681 4.217 1.00 81.94 321 SER A O 1
ATOM 2496 N N . LYS A 1 322 ? -23.579 2.883 3.902 1.00 85.19 322 LYS A N 1
ATOM 2497 C CA . LYS A 1 322 ? -24.511 3.002 2.771 1.00 85.19 322 LYS A CA 1
ATOM 2498 C C . LYS A 1 322 ? -23.807 2.973 1.418 1.00 85.19 322 LYS A C 1
ATOM 2500 O O . LYS A 1 322 ? -24.481 2.878 0.394 1.00 85.19 322 LYS A O 1
ATOM 2505 N N . LYS A 1 323 ? -22.481 3.136 1.390 1.00 85.38 323 LYS A N 1
ATOM 2506 C CA . LYS A 1 323 ? -21.684 3.159 0.158 1.00 85.38 323 LYS A CA 1
ATOM 2507 C C . LYS A 1 323 ? -21.080 1.778 -0.108 1.00 85.38 323 LYS A C 1
ATOM 2509 O O . LYS A 1 323 ? -20.570 1.120 0.796 1.00 85.38 323 LYS A O 1
ATOM 2514 N N . ASP A 1 324 ? -21.089 1.360 -1.370 1.00 88.00 324 ASP A N 1
ATOM 2515 C CA . ASP A 1 324 ? -20.436 0.115 -1.779 1.00 88.00 324 ASP A CA 1
ATOM 2516 C C . ASP A 1 324 ? -18.906 0.202 -1.620 1.00 88.00 324 ASP A C 1
ATOM 2518 O O . ASP A 1 324 ? -18.297 1.268 -1.758 1.00 88.00 324 ASP A O 1
ATOM 2522 N N . ALA A 1 325 ? -18.253 -0.940 -1.394 1.00 87.88 325 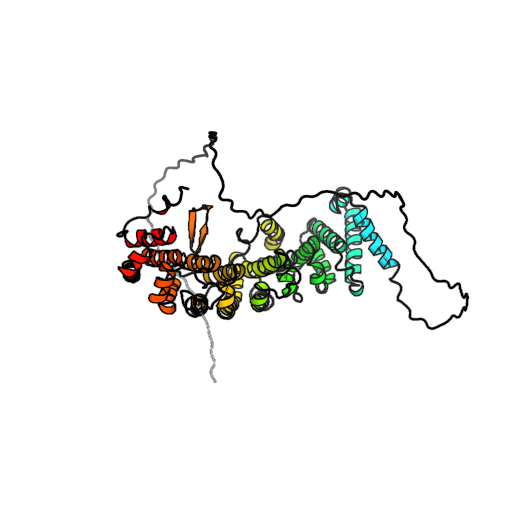ALA A N 1
ATOM 2523 C CA . ALA A 1 325 ? -16.809 -0.990 -1.162 1.00 87.88 325 ALA A CA 1
ATOM 2524 C C . ALA A 1 325 ? -15.981 -0.483 -2.362 1.00 87.88 325 ALA A C 1
ATOM 2526 O O . ALA A 1 325 ? -15.032 0.275 -2.193 1.00 87.88 325 ALA A O 1
ATOM 2527 N N . GLU A 1 326 ? -16.338 -0.858 -3.592 1.00 91.00 326 GLU A N 1
ATOM 2528 C CA . GLU A 1 326 ? -15.579 -0.481 -4.796 1.00 91.00 326 GLU A CA 1
ATOM 2529 C C . GLU A 1 326 ? -15.534 1.031 -5.091 1.00 91.00 326 GLU A C 1
ATOM 2531 O O . GLU A 1 326 ? -14.438 1.555 -5.315 1.00 91.00 326 GLU A O 1
ATOM 2536 N N . PRO A 1 327 ? -16.655 1.781 -5.092 1.00 92.12 327 PRO A N 1
ATOM 2537 C CA . PRO A 1 327 ? -16.590 3.232 -5.249 1.00 92.12 327 PRO A CA 1
ATOM 2538 C C . PRO A 1 327 ? -15.837 3.904 -4.094 1.00 92.12 327 PRO A C 1
ATOM 2540 O O . PRO A 1 327 ? -15.062 4.821 -4.359 1.00 92.12 327 PRO A O 1
ATOM 2543 N N . ARG A 1 328 ? -15.975 3.418 -2.848 1.00 93.25 328 ARG A N 1
ATOM 2544 C CA . ARG A 1 328 ? -15.200 3.928 -1.703 1.00 93.25 328 ARG A CA 1
ATOM 2545 C C . ARG A 1 328 ? -13.696 3.812 -1.956 1.00 93.25 328 ARG A C 1
ATOM 2547 O O . ARG A 1 328 ? -12.985 4.811 -1.865 1.00 93.25 328 ARG A O 1
ATOM 2554 N N . LYS A 1 329 ? -13.221 2.625 -2.349 1.00 92.25 329 LYS A N 1
ATOM 2555 C CA . LYS A 1 329 ? -11.803 2.378 -2.667 1.00 92.25 329 LYS A CA 1
ATOM 2556 C C . LYS A 1 329 ? -11.288 3.316 -3.757 1.00 92.25 329 LYS A C 1
ATOM 2558 O O . LYS A 1 329 ? -10.222 3.906 -3.606 1.00 92.25 329 LYS A O 1
ATOM 2563 N N . LYS A 1 330 ? -12.055 3.495 -4.838 1.00 92.19 330 LYS A N 1
ATOM 2564 C CA . LYS A 1 330 ? -11.678 4.392 -5.945 1.00 92.19 330 LYS A CA 1
ATOM 2565 C C . LYS A 1 330 ? -11.578 5.850 -5.508 1.00 92.19 330 LYS A C 1
ATOM 2567 O O . LYS A 1 330 ? -10.657 6.543 -5.927 1.00 92.19 330 LYS A O 1
ATOM 2572 N N . GLU A 1 331 ? -12.499 6.318 -4.671 1.00 94.12 331 GLU A N 1
ATOM 2573 C CA . GLU A 1 331 ? -12.474 7.685 -4.141 1.00 94.12 331 GLU A CA 1
ATOM 2574 C C . GLU A 1 331 ? -11.275 7.918 -3.210 1.00 94.12 331 GLU A C 1
ATOM 2576 O O . GLU A 1 331 ? -10.595 8.936 -3.336 1.00 94.12 331 GLU A O 1
ATOM 2581 N N . ILE A 1 332 ? -10.968 6.956 -2.333 1.00 94.81 332 ILE A N 1
ATOM 2582 C CA . ILE A 1 332 ? -9.790 6.995 -1.452 1.00 94.81 332 ILE A CA 1
ATOM 2583 C C . ILE A 1 332 ? -8.501 7.034 -2.280 1.00 94.81 332 ILE A C 1
ATOM 2585 O O . ILE A 1 332 ? -7.657 7.909 -2.075 1.00 94.81 332 ILE A O 1
ATOM 2589 N N . LEU A 1 333 ? -8.371 6.136 -3.261 1.00 94.12 333 LEU A N 1
ATOM 2590 C CA . LEU A 1 333 ? -7.221 6.087 -4.163 1.00 94.12 333 LEU A CA 1
ATOM 2591 C C . LEU A 1 333 ? -7.067 7.391 -4.959 1.00 94.12 333 LEU A C 1
ATOM 2593 O O . LEU A 1 333 ? -5.957 7.905 -5.112 1.00 94.12 333 LEU A O 1
ATOM 2597 N N . ALA A 1 334 ? -8.177 7.968 -5.428 1.00 93.88 334 ALA A N 1
ATOM 2598 C CA . ALA A 1 334 ? -8.179 9.249 -6.127 1.00 93.88 334 ALA A CA 1
ATOM 2599 C C . ALA A 1 334 ? -7.701 10.414 -5.244 1.00 93.88 334 ALA A C 1
ATOM 2601 O O . ALA A 1 334 ? -7.117 11.363 -5.775 1.00 93.88 334 ALA A O 1
ATOM 2602 N N . GLY A 1 335 ? -7.919 10.334 -3.928 1.00 93.38 335 GLY A N 1
ATOM 2603 C CA . GLY A 1 335 ? -7.368 11.259 -2.938 1.00 93.38 335 GLY A CA 1
ATOM 2604 C C . GLY A 1 335 ? -5.875 11.045 -2.673 1.00 93.38 335 GLY A C 1
ATOM 2605 O O . GLY A 1 335 ? -5.111 12.004 -2.655 1.00 93.38 335 GLY A O 1
ATOM 2606 N N . ALA A 1 336 ? -5.437 9.789 -2.540 1.00 94.88 336 ALA A N 1
ATOM 2607 C CA . ALA A 1 336 ? -4.051 9.443 -2.206 1.00 94.88 336 ALA A CA 1
ATOM 2608 C C . ALA A 1 336 ? -3.048 9.648 -3.360 1.00 94.88 336 ALA A C 1
ATOM 2610 O O . ALA A 1 336 ? -1.869 9.929 -3.131 1.00 94.88 336 ALA A O 1
ATOM 2611 N N . ARG A 1 337 ? -3.495 9.474 -4.614 1.00 93.00 337 ARG A N 1
ATOM 2612 C CA . ARG A 1 337 ? -2.626 9.317 -5.799 1.00 93.00 337 ARG A CA 1
ATOM 2613 C C . ARG A 1 337 ? -1.587 10.417 -5.996 1.00 93.00 337 ARG A C 1
ATOM 2615 O O . ARG A 1 337 ? -0.451 10.113 -6.344 1.00 93.00 337 ARG A O 1
ATOM 2622 N N . GLU A 1 338 ? -1.952 11.683 -5.798 1.00 94.50 338 GLU A N 1
ATOM 2623 C CA . GLU A 1 338 ? -1.048 12.797 -6.097 1.00 94.50 338 GLU A CA 1
ATOM 2624 C C . GLU A 1 338 ? 0.116 12.818 -5.108 1.00 94.50 338 GLU A C 1
ATOM 2626 O O . GLU A 1 338 ? 1.271 12.944 -5.513 1.00 94.50 338 GLU A O 1
ATOM 2631 N N . GLY A 1 339 ? -0.177 12.632 -3.819 1.00 95.38 339 GLY A N 1
ATOM 2632 C CA . GLY A 1 339 ? 0.852 12.558 -2.790 1.00 95.38 339 GLY A CA 1
ATOM 2633 C C . GLY A 1 339 ? 1.732 11.315 -2.944 1.00 95.38 339 GLY A C 1
ATOM 2634 O O . GLY A 1 339 ? 2.950 11.427 -2.840 1.00 95.38 339 GLY A O 1
ATOM 2635 N N . LEU A 1 340 ? 1.156 10.160 -3.298 1.00 96.69 340 LEU A N 1
ATOM 2636 C CA . LEU A 1 340 ? 1.925 8.934 -3.546 1.00 96.69 340 LEU A CA 1
ATOM 2637 C C . LEU A 1 340 ? 2.859 9.070 -4.760 1.00 96.69 340 LEU A C 1
ATOM 2639 O O . LEU A 1 340 ? 4.023 8.680 -4.692 1.00 96.69 340 LEU A O 1
ATOM 2643 N N . LEU A 1 341 ? 2.389 9.658 -5.865 1.00 96.94 341 LEU A N 1
ATOM 2644 C CA . LEU A 1 341 ? 3.223 9.904 -7.047 1.00 96.94 341 LEU A CA 1
ATOM 2645 C C . LEU A 1 341 ? 4.314 10.947 -6.771 1.00 96.94 341 LEU A C 1
ATOM 2647 O O . LEU A 1 341 ? 5.441 10.791 -7.248 1.00 96.94 341 LEU A O 1
ATOM 2651 N N . LYS A 1 342 ? 4.012 11.984 -5.979 1.00 96.88 342 LYS A N 1
ATOM 2652 C CA . LYS A 1 342 ? 5.007 12.959 -5.506 1.00 96.88 342 LYS A CA 1
ATOM 2653 C C . LYS A 1 342 ? 6.078 12.291 -4.650 1.00 96.88 342 LYS A C 1
ATOM 2655 O O . LYS A 1 342 ? 7.252 12.510 -4.921 1.00 96.88 342 LYS A O 1
ATOM 2660 N N . PHE A 1 343 ? 5.683 11.434 -3.709 1.00 96.44 343 PHE A N 1
ATOM 2661 C CA . PHE A 1 343 ? 6.599 10.642 -2.887 1.00 96.44 343 PHE A CA 1
ATOM 2662 C C . PHE A 1 343 ? 7.536 9.778 -3.742 1.00 96.44 343 PHE A C 1
ATOM 2664 O O . PHE A 1 343 ? 8.752 9.839 -3.575 1.00 96.44 343 PHE A O 1
ATOM 2671 N N . VAL A 1 344 ? 6.994 9.038 -4.718 1.00 97.38 344 VAL A N 1
ATOM 2672 C CA . VAL A 1 344 ? 7.823 8.247 -5.644 1.00 97.38 344 VAL A CA 1
ATOM 2673 C C . VAL A 1 344 ? 8.775 9.136 -6.438 1.00 97.38 344 VAL A C 1
ATOM 2675 O O . VAL A 1 344 ? 9.921 8.764 -6.653 1.00 97.38 344 VAL A O 1
ATOM 2678 N N . THR A 1 345 ? 8.324 10.318 -6.859 1.00 97.31 345 THR A N 1
ATOM 2679 C CA . THR A 1 345 ? 9.157 11.264 -7.612 1.00 97.31 345 THR A CA 1
ATOM 2680 C C . THR A 1 345 ? 10.302 11.822 -6.759 1.00 97.31 345 THR A C 1
ATOM 2682 O O . THR A 1 345 ? 11.415 11.948 -7.264 1.00 97.31 345 THR A O 1
ATOM 2685 N N . SER A 1 346 ? 10.055 12.156 -5.488 1.00 96.56 346 SER A N 1
ATOM 2686 C CA . SER A 1 346 ? 11.055 12.762 -4.598 1.00 96.56 346 SER A CA 1
ATOM 2687 C C . SER A 1 346 ? 12.062 11.757 -4.043 1.00 96.56 346 SER A C 1
ATOM 2689 O O . SER A 1 346 ? 13.234 12.090 -3.907 1.00 96.56 346 SER A O 1
ATOM 2691 N N . GLU A 1 347 ? 11.627 10.530 -3.749 1.00 95.75 347 GLU A N 1
ATOM 2692 C CA . GLU A 1 347 ? 12.455 9.500 -3.106 1.00 95.75 347 GLU A CA 1
ATOM 2693 C C . GLU A 1 347 ? 12.897 8.389 -4.076 1.00 95.75 347 GLU A C 1
ATOM 2695 O O . GLU A 1 347 ? 13.348 7.333 -3.637 1.00 95.75 347 GLU A O 1
ATOM 2700 N N . ALA A 1 348 ? 12.782 8.602 -5.394 1.00 95.81 348 ALA A N 1
ATOM 2701 C CA . ALA A 1 348 ? 13.018 7.578 -6.420 1.00 95.81 348 ALA A CA 1
ATOM 2702 C C . ALA A 1 348 ? 14.358 6.841 -6.273 1.00 95.81 348 ALA A C 1
ATOM 2704 O O . ALA A 1 348 ? 14.386 5.618 -6.369 1.00 95.81 348 ALA A O 1
ATOM 2705 N N . GLU A 1 349 ? 15.447 7.567 -6.010 1.00 93.62 349 GLU A N 1
ATOM 2706 C CA . GLU A 1 349 ? 16.786 6.986 -5.842 1.00 93.62 349 GLU A CA 1
ATOM 2707 C C . GLU A 1 349 ? 16.810 5.969 -4.694 1.00 93.62 349 GLU A C 1
ATOM 2709 O O . GLU A 1 349 ? 17.188 4.813 -4.879 1.00 93.62 349 GLU A O 1
ATOM 2714 N N . LYS A 1 350 ? 16.312 6.367 -3.517 1.00 93.25 350 LYS A N 1
ATOM 2715 C CA . LYS A 1 350 ? 16.245 5.487 -2.343 1.00 93.25 350 LYS A CA 1
ATOM 2716 C C . LYS A 1 350 ? 15.292 4.320 -2.577 1.00 93.25 350 LYS A C 1
ATOM 2718 O O . LYS A 1 350 ? 15.615 3.186 -2.247 1.00 93.25 350 LYS A O 1
ATOM 2723 N N . LEU A 1 351 ? 14.135 4.588 -3.184 1.00 95.38 351 LEU A N 1
ATOM 2724 C CA . LEU A 1 351 ? 13.126 3.573 -3.482 1.00 95.38 351 LEU A CA 1
ATOM 2725 C C . LEU A 1 351 ? 13.640 2.507 -4.444 1.00 95.38 351 LEU A C 1
ATOM 2727 O O . LEU A 1 351 ? 13.305 1.343 -4.273 1.00 95.38 351 LEU A O 1
ATOM 2731 N N . VAL A 1 352 ? 14.424 2.882 -5.457 1.00 95.31 352 VAL A N 1
ATOM 2732 C CA . VAL A 1 352 ? 14.986 1.921 -6.412 1.00 95.31 352 VAL A CA 1
ATOM 2733 C C . VAL A 1 352 ? 16.056 1.063 -5.751 1.00 95.31 352 VAL A C 1
ATOM 2735 O O . VAL A 1 352 ? 16.111 -0.129 -6.037 1.00 95.31 352 VAL A O 1
ATOM 2738 N N . ARG A 1 353 ? 16.875 1.637 -4.866 1.00 92.38 353 ARG A N 1
ATOM 2739 C CA . ARG A 1 353 ? 17.982 0.927 -4.210 1.00 92.38 353 ARG A CA 1
ATOM 2740 C C . ARG A 1 353 ? 17.554 0.080 -3.012 1.00 92.38 353 ARG A C 1
ATOM 2742 O O . ARG A 1 353 ? 18.299 -0.821 -2.643 1.00 92.38 353 ARG A O 1
ATOM 2749 N N . ASP A 1 354 ? 16.357 0.282 -2.471 1.00 91.38 354 ASP A N 1
ATOM 2750 C CA . ASP A 1 354 ? 15.821 -0.496 -1.351 1.00 91.38 354 ASP A CA 1
ATOM 2751 C C . ASP A 1 354 ? 14.809 -1.580 -1.797 1.00 91.38 354 ASP A C 1
ATOM 2753 O O . ASP A 1 354 ? 13.851 -1.274 -2.520 1.00 91.38 354 ASP A O 1
ATOM 2757 N N . PRO A 1 355 ? 14.941 -2.847 -1.354 1.00 90.56 355 PRO A N 1
ATOM 2758 C CA . PRO A 1 355 ? 13.994 -3.909 -1.702 1.00 90.56 355 PRO A CA 1
ATOM 2759 C C . PRO A 1 355 ? 12.544 -3.592 -1.315 1.00 90.56 355 PRO A C 1
ATOM 2761 O O . PRO A 1 355 ? 11.617 -3.848 -2.087 1.00 90.56 355 PRO A O 1
ATOM 2764 N N . ALA A 1 356 ? 12.324 -2.996 -0.145 1.00 86.50 356 ALA A N 1
ATOM 2765 C CA . ALA A 1 356 ? 10.989 -2.683 0.344 1.00 86.50 356 ALA A CA 1
ATOM 2766 C C . ALA A 1 356 ? 10.398 -1.450 -0.372 1.00 86.50 356 ALA A C 1
ATOM 2768 O O . ALA A 1 356 ? 9.209 -1.416 -0.711 1.00 86.50 356 ALA A O 1
ATOM 2769 N N . GLY A 1 357 ? 11.250 -0.477 -0.686 1.00 92.00 357 GLY A N 1
ATOM 2770 C CA . GLY A 1 357 ? 10.960 0.700 -1.486 1.00 92.00 357 GLY A CA 1
ATOM 2771 C C . GLY A 1 357 ? 10.520 0.346 -2.902 1.00 92.00 357 GLY A C 1
ATOM 2772 O O . GLY A 1 357 ? 9.486 0.843 -3.356 1.00 92.00 357 GLY A O 1
ATOM 2773 N N . THR A 1 358 ? 11.215 -0.577 -3.578 1.00 94.12 358 THR A N 1
ATOM 2774 C CA . THR A 1 358 ? 10.827 -1.008 -4.933 1.00 94.12 358 THR A CA 1
ATOM 2775 C C . THR A 1 358 ? 9.442 -1.644 -4.951 1.00 94.12 358 THR A C 1
ATOM 2777 O O . THR A 1 358 ? 8.667 -1.418 -5.884 1.00 94.12 358 THR A O 1
ATOM 2780 N N . LEU A 1 359 ? 9.083 -2.397 -3.910 1.00 92.75 359 LEU A N 1
ATOM 2781 C CA . LEU A 1 359 ? 7.764 -3.005 -3.775 1.00 92.75 359 LEU A CA 1
ATOM 2782 C C . LEU A 1 359 ? 6.670 -1.931 -3.706 1.00 92.75 359 LEU A C 1
ATOM 2784 O O . LEU A 1 359 ? 5.695 -2.015 -4.465 1.00 92.75 359 LEU A O 1
ATOM 2788 N N . VAL A 1 360 ? 6.844 -0.912 -2.857 1.00 95.00 360 VAL A N 1
ATOM 2789 C CA . VAL A 1 360 ? 5.897 0.209 -2.721 1.00 95.00 360 VAL A CA 1
ATOM 2790 C C . VAL A 1 360 ? 5.837 1.028 -4.011 1.00 95.00 360 VAL A C 1
ATOM 2792 O O . VAL A 1 360 ? 4.751 1.221 -4.558 1.00 95.00 360 VAL A O 1
ATOM 2795 N N . ALA A 1 361 ? 6.986 1.437 -4.555 1.00 96.75 361 ALA A N 1
ATOM 2796 C CA . ALA A 1 361 ? 7.072 2.232 -5.780 1.00 96.75 361 ALA A CA 1
ATOM 2797 C C . ALA A 1 361 ? 6.412 1.530 -6.975 1.00 96.75 361 ALA A C 1
ATOM 2799 O O . ALA A 1 361 ? 5.657 2.153 -7.723 1.00 96.75 361 ALA A O 1
ATOM 2800 N N . THR A 1 362 ? 6.627 0.217 -7.116 1.00 96.25 362 THR A N 1
ATOM 2801 C CA . THR A 1 362 ? 5.994 -0.590 -8.167 1.00 96.25 362 THR A CA 1
ATOM 2802 C C . THR A 1 362 ? 4.472 -0.537 -8.051 1.00 96.25 362 THR A C 1
ATOM 2804 O O . THR A 1 362 ? 3.796 -0.287 -9.046 1.00 96.25 362 THR A O 1
ATOM 2807 N N . ASN A 1 363 ? 3.909 -0.726 -6.851 1.00 95.56 363 ASN A N 1
ATOM 2808 C CA . ASN A 1 363 ? 2.455 -0.674 -6.675 1.00 95.56 363 ASN A CA 1
ATOM 2809 C C . ASN A 1 363 ? 1.890 0.725 -6.905 1.00 95.56 363 ASN A C 1
ATOM 2811 O O . ASN A 1 363 ? 0.848 0.845 -7.545 1.00 95.56 363 ASN A O 1
ATOM 2815 N N . VAL A 1 364 ? 2.568 1.775 -6.434 1.00 96.50 364 VAL A N 1
ATOM 2816 C CA . VAL A 1 364 ? 2.132 3.157 -6.670 1.00 96.50 364 VAL A CA 1
ATOM 2817 C C . VAL A 1 364 ? 2.069 3.432 -8.170 1.00 96.50 364 VAL A C 1
ATOM 2819 O O . VAL A 1 364 ? 1.041 3.876 -8.671 1.00 96.50 364 VAL A O 1
ATOM 2822 N N . VAL A 1 365 ? 3.127 3.118 -8.920 1.00 96.19 365 VAL A N 1
ATOM 2823 C CA . VAL A 1 365 ? 3.167 3.397 -10.362 1.00 96.19 365 VAL A CA 1
ATOM 2824 C C . VAL A 1 365 ? 2.194 2.515 -11.147 1.00 96.19 365 VAL A C 1
ATOM 2826 O O . VAL A 1 365 ? 1.576 2.995 -12.097 1.00 96.19 365 VAL A O 1
ATOM 2829 N N . LEU A 1 366 ? 1.991 1.257 -10.756 1.00 95.31 366 LEU A N 1
ATOM 2830 C CA . LEU A 1 366 ? 0.997 0.400 -11.402 1.00 95.31 366 LEU A CA 1
ATOM 2831 C C . LEU A 1 366 ? -0.435 0.880 -11.120 1.00 95.31 366 LEU A C 1
ATOM 2833 O O . LEU A 1 366 ? -1.198 1.073 -12.063 1.00 95.31 366 LEU A O 1
ATOM 2837 N N . HIS A 1 367 ? -0.789 1.136 -9.860 1.00 94.50 367 HIS A N 1
ATOM 2838 C CA . HIS A 1 367 ? -2.189 1.257 -9.437 1.00 94.50 367 HIS A CA 1
ATOM 2839 C C . HIS A 1 367 ? -2.687 2.684 -9.206 1.00 94.50 367 HIS A C 1
ATOM 2841 O O . HIS A 1 367 ? -3.885 2.906 -9.346 1.00 94.50 367 HIS A O 1
ATOM 2847 N N . ALA A 1 368 ? -1.826 3.660 -8.893 1.00 92.19 368 ALA A N 1
ATOM 2848 C CA . ALA A 1 368 ? -2.282 5.043 -8.757 1.00 92.19 368 ALA A CA 1
ATOM 2849 C C . ALA A 1 368 ? -2.829 5.546 -10.100 1.00 92.19 368 ALA A C 1
ATOM 2851 O O . ALA A 1 368 ? -2.228 5.301 -11.141 1.00 92.19 368 ALA A O 1
ATOM 2852 N N . ASP A 1 369 ? -3.952 6.253 -10.104 1.00 84.31 369 ASP A N 1
ATOM 2853 C CA . ASP A 1 369 ? -4.460 6.891 -11.322 1.00 84.31 369 ASP A CA 1
ATOM 2854 C C . ASP A 1 369 ? -3.775 8.250 -11.562 1.00 84.31 369 ASP A C 1
ATOM 2856 O O . ASP A 1 369 ? -3.203 8.840 -10.648 1.00 84.31 369 ASP A O 1
ATOM 2860 N N . GLY A 1 370 ? -3.867 8.790 -12.782 1.00 86.00 370 GLY A N 1
ATOM 2861 C CA . GLY A 1 370 ? -3.346 10.122 -13.131 1.00 86.00 370 GLY A CA 1
ATOM 2862 C C . GLY A 1 370 ? -2.059 10.109 -13.964 1.00 86.00 370 GLY A C 1
ATOM 2863 O O . GLY A 1 370 ? -1.680 9.084 -14.532 1.00 86.00 370 GLY A O 1
ATOM 2864 N N . ASP A 1 371 ? -1.412 11.275 -14.082 1.00 90.50 371 ASP A N 1
ATOM 2865 C CA . ASP A 1 371 ? -0.171 11.427 -14.850 1.00 90.50 371 ASP A CA 1
ATOM 2866 C C . ASP A 1 371 ? 1.035 10.866 -14.081 1.00 90.50 371 ASP A C 1
ATOM 2868 O O . ASP A 1 371 ? 1.443 11.383 -13.043 1.00 90.50 371 ASP A O 1
ATOM 2872 N N . LYS A 1 372 ? 1.628 9.803 -14.631 1.00 93.62 372 LYS A N 1
ATOM 2873 C CA . LYS A 1 372 ? 2.768 9.071 -14.056 1.00 93.62 372 LYS A CA 1
ATOM 2874 C C . LYS A 1 372 ? 4.107 9.497 -14.654 1.00 93.62 372 LYS A C 1
ATOM 2876 O O . LYS A 1 372 ? 5.129 8.882 -14.347 1.00 93.62 372 LYS A O 1
ATOM 2881 N N . THR A 1 373 ? 4.126 10.501 -15.531 1.00 94.44 373 THR A N 1
ATOM 2882 C CA . THR A 1 373 ? 5.311 10.867 -16.320 1.00 94.44 373 THR A CA 1
ATOM 2883 C C . THR A 1 373 ? 6.483 11.284 -15.433 1.00 94.44 373 THR A C 1
ATOM 2885 O O . THR A 1 373 ? 7.601 10.815 -15.641 1.00 94.44 373 THR A O 1
ATOM 2888 N N . ALA A 1 374 ? 6.238 12.120 -14.419 1.00 96.31 374 ALA A N 1
ATOM 2889 C CA . ALA A 1 374 ? 7.280 12.577 -13.497 1.00 96.31 374 ALA A CA 1
ATOM 2890 C C . ALA A 1 374 ? 7.865 11.421 -12.668 1.00 96.31 374 ALA A C 1
ATOM 2892 O O . ALA A 1 374 ? 9.079 11.224 -12.673 1.00 96.31 374 ALA A O 1
ATOM 2893 N N . ALA A 1 375 ? 7.003 10.604 -12.054 1.00 96.62 375 ALA A N 1
ATOM 2894 C CA . ALA A 1 375 ? 7.415 9.434 -11.278 1.00 96.62 375 ALA A CA 1
ATOM 2895 C C . ALA A 1 375 ? 8.185 8.418 -12.140 1.00 96.62 375 ALA A C 1
ATOM 2897 O O . ALA A 1 375 ? 9.213 7.897 -11.723 1.00 96.62 375 ALA A O 1
ATOM 2898 N N . THR A 1 376 ? 7.735 8.189 -13.377 1.00 96.69 376 THR A N 1
ATOM 2899 C CA . THR A 1 376 ? 8.416 7.305 -14.334 1.00 96.69 376 THR A CA 1
ATOM 2900 C C . THR A 1 376 ? 9.822 7.805 -14.650 1.00 96.69 376 THR A C 1
ATOM 2902 O O . THR A 1 376 ? 10.773 7.032 -14.589 1.00 96.69 376 THR A O 1
ATOM 2905 N N . LYS A 1 377 ? 9.978 9.096 -14.965 1.00 96.56 377 LYS A N 1
ATOM 2906 C CA . LYS A 1 377 ? 11.298 9.688 -15.222 1.00 96.56 377 LYS A CA 1
ATOM 2907 C C . LYS A 1 377 ? 12.202 9.600 -13.995 1.00 96.56 377 LYS A C 1
ATOM 2909 O O . LYS A 1 377 ? 13.364 9.239 -14.136 1.00 96.56 377 LYS A O 1
ATOM 2914 N N . ALA A 1 378 ? 11.662 9.876 -12.809 1.00 97.25 378 ALA A N 1
ATOM 2915 C CA . ALA A 1 378 ? 12.408 9.794 -11.561 1.00 97.25 378 ALA A CA 1
ATOM 2916 C C . ALA A 1 378 ? 12.898 8.365 -11.277 1.00 97.25 378 ALA A C 1
ATOM 2918 O O . ALA A 1 378 ? 14.062 8.194 -10.946 1.00 97.25 378 ALA A O 1
ATOM 2919 N N . LEU A 1 379 ? 12.070 7.336 -11.494 1.00 97.25 379 LEU A N 1
ATOM 2920 C CA . LEU A 1 379 ? 12.474 5.932 -11.325 1.00 97.25 379 LEU A CA 1
ATOM 2921 C C . LEU A 1 379 ? 13.493 5.447 -12.363 1.00 97.25 379 LEU A C 1
ATOM 2923 O O . LEU A 1 379 ? 14.193 4.472 -12.110 1.00 97.25 379 LEU A O 1
ATOM 2927 N N . LEU A 1 380 ? 13.567 6.077 -13.537 1.00 96.94 380 LEU A N 1
ATOM 2928 C CA . LEU A 1 380 ? 14.560 5.749 -14.570 1.00 96.94 380 LEU A CA 1
ATOM 2929 C C . LEU A 1 380 ? 15.896 6.463 -14.348 1.00 96.94 380 LEU A C 1
ATOM 2931 O O . LEU A 1 380 ? 16.918 6.004 -14.847 1.00 96.94 380 LEU A O 1
ATOM 2935 N N . ARG A 1 381 ? 15.898 7.566 -13.596 1.00 95.38 381 ARG A N 1
ATOM 2936 C CA . ARG A 1 381 ? 17.083 8.378 -13.312 1.00 95.38 381 ARG A CA 1
ATOM 2937 C C . ARG A 1 381 ? 18.260 7.597 -12.693 1.00 95.38 381 ARG A C 1
ATOM 2939 O O . ARG A 1 381 ? 19.373 7.809 -13.169 1.00 95.38 381 ARG A O 1
ATOM 2946 N N . PRO A 1 382 ? 18.063 6.641 -11.760 1.00 93.19 382 PRO A N 1
ATOM 2947 C CA . PRO A 1 382 ? 19.161 5.839 -11.214 1.00 93.19 382 PRO A CA 1
ATOM 2948 C C . PRO A 1 382 ? 19.901 4.993 -12.263 1.00 93.19 382 PRO A C 1
ATOM 2950 O O . PRO A 1 382 ? 21.023 4.568 -12.015 1.00 93.19 382 PRO A O 1
ATOM 2953 N N . LEU A 1 383 ? 19.290 4.736 -13.430 1.00 92.81 383 LEU A N 1
ATOM 2954 C CA . LEU A 1 383 ? 19.923 4.034 -14.557 1.00 92.81 383 LEU A CA 1
ATOM 2955 C C . LEU A 1 383 ? 20.781 4.950 -15.444 1.00 92.81 383 LEU A C 1
ATOM 2957 O O . LEU A 1 383 ? 21.426 4.468 -16.372 1.00 92.81 383 LEU A O 1
ATOM 2961 N N . VAL A 1 384 ? 20.712 6.264 -15.226 1.00 91.81 384 VAL A N 1
ATOM 2962 C CA . VAL A 1 384 ? 21.362 7.292 -16.052 1.00 91.81 384 VAL A CA 1
ATOM 2963 C C . VAL A 1 384 ? 22.411 8.051 -15.254 1.00 91.81 384 VAL A C 1
ATOM 2965 O O . VAL A 1 384 ? 23.489 8.328 -15.771 1.00 91.81 384 VAL A O 1
ATOM 2968 N N . ASP A 1 385 ? 22.096 8.385 -14.002 1.00 88.44 385 ASP A N 1
ATOM 2969 C CA . ASP A 1 385 ? 22.961 9.186 -13.135 1.00 88.44 385 ASP A CA 1
ATOM 2970 C C . ASP A 1 385 ? 24.232 8.427 -12.718 1.00 88.44 385 ASP A C 1
ATOM 2972 O O . ASP A 1 385 ? 25.257 9.049 -12.440 1.00 88.44 385 ASP A O 1
ATOM 2976 N N . SER A 1 386 ? 24.181 7.091 -12.708 1.00 84.38 386 SER A N 1
ATOM 2977 C CA . SER A 1 386 ? 25.338 6.235 -12.446 1.00 84.38 386 SER A CA 1
ATOM 2978 C C . SER A 1 386 ? 25.909 5.690 -13.759 1.00 84.38 386 SER A C 1
ATOM 2980 O O . SER A 1 386 ? 25.166 5.113 -14.552 1.00 84.38 386 SER A O 1
ATOM 2982 N N . PRO A 1 387 ? 27.219 5.841 -14.028 1.00 83.19 387 PRO A N 1
ATOM 2983 C CA . PRO A 1 387 ? 27.826 5.239 -15.207 1.00 83.19 387 PRO A CA 1
ATOM 2984 C C . PRO A 1 387 ? 27.841 3.711 -15.084 1.00 83.19 387 PRO A C 1
ATOM 2986 O O . PRO A 1 387 ? 28.060 3.162 -14.001 1.00 83.19 387 PRO A O 1
ATOM 2989 N N . PHE A 1 388 ? 27.656 3.033 -16.217 1.00 84.12 388 PHE A N 1
ATOM 2990 C CA . PHE A 1 388 ? 27.745 1.582 -16.312 1.00 84.12 388 PHE A CA 1
ATOM 2991 C C . PHE A 1 388 ? 28.792 1.157 -17.360 1.00 84.12 388 PHE A C 1
ATOM 2993 O O . PHE A 1 388 ? 28.712 1.627 -18.502 1.00 84.12 388 PHE A O 1
ATOM 3000 N N . PRO A 1 389 ? 29.749 0.265 -17.030 1.00 83.25 389 PRO A N 1
ATOM 3001 C CA . PRO A 1 389 ? 29.956 -0.386 -15.729 1.00 83.25 389 PRO A CA 1
ATOM 3002 C C . PRO A 1 389 ? 30.371 0.607 -14.625 1.00 83.25 389 PRO A C 1
ATOM 3004 O O . PRO A 1 389 ? 30.931 1.663 -14.943 1.00 83.25 389 PRO A O 1
ATOM 3007 N N . PRO A 1 390 ? 30.104 0.293 -13.341 1.00 83.75 390 PRO A N 1
ATOM 3008 C CA . PRO A 1 390 ? 30.516 1.151 -12.238 1.00 83.75 390 PRO A CA 1
ATOM 3009 C C . PRO A 1 390 ? 32.044 1.329 -12.251 1.00 83.75 390 PRO A C 1
ATOM 3011 O O . PRO A 1 390 ? 32.778 0.384 -12.560 1.00 83.75 390 PRO A O 1
ATOM 3014 N N . PRO A 1 391 ? 32.555 2.536 -11.946 1.00 81.81 391 PRO A N 1
ATOM 3015 C CA . PRO A 1 391 ? 33.988 2.778 -11.937 1.00 81.81 391 PRO A CA 1
ATOM 3016 C C . PRO A 1 391 ? 34.639 1.923 -10.843 1.00 81.81 391 PRO A C 1
ATOM 3018 O O . PRO A 1 391 ? 34.012 1.678 -9.814 1.00 81.81 391 PRO A O 1
ATOM 3021 N N . PRO A 1 392 ? 35.914 1.527 -10.993 1.00 76.19 392 PRO A N 1
ATOM 3022 C CA . PRO A 1 392 ? 36.603 0.682 -10.012 1.00 76.19 392 PRO A CA 1
ATOM 3023 C C . PRO A 1 392 ? 36.718 1.323 -8.617 1.00 76.19 392 PRO A C 1
ATOM 3025 O O . PRO A 1 392 ? 37.008 0.638 -7.645 1.00 76.19 392 PRO A O 1
ATOM 3028 N N . SER A 1 393 ? 36.492 2.635 -8.509 1.00 76.50 393 SER A N 1
ATOM 3029 C CA . SER A 1 393 ? 36.419 3.378 -7.250 1.00 76.50 393 SER A CA 1
ATOM 3030 C C . SER A 1 393 ? 35.040 3.346 -6.574 1.00 76.50 393 SER A C 1
ATOM 3032 O O . SER A 1 393 ? 34.913 3.845 -5.460 1.00 76.50 393 SER A O 1
ATOM 3034 N N . SER A 1 394 ? 33.999 2.835 -7.240 1.00 79.75 394 SER A N 1
ATOM 3035 C CA . SER A 1 394 ? 32.652 2.711 -6.675 1.00 79.75 394 SER A CA 1
ATOM 3036 C C . SER A 1 394 ? 32.527 1.402 -5.907 1.00 79.75 394 SER A C 1
ATOM 3038 O O . SER A 1 394 ? 32.664 0.328 -6.485 1.00 79.75 394 SER A O 1
ATOM 3040 N N . SER A 1 395 ? 32.228 1.494 -4.612 1.00 77.81 395 SER A N 1
ATOM 3041 C CA . SER A 1 395 ? 31.934 0.324 -3.774 1.00 77.81 395 SER A CA 1
ATOM 3042 C C . SER A 1 395 ? 30.494 -0.171 -3.929 1.00 77.81 395 SER A C 1
ATOM 3044 O O . SER A 1 395 ? 30.178 -1.272 -3.485 1.00 77.81 395 SER A O 1
ATOM 3046 N N . GLU A 1 396 ? 29.608 0.643 -4.500 1.00 82.38 396 GLU A N 1
ATOM 3047 C CA . GLU A 1 396 ? 28.191 0.319 -4.610 1.00 82.38 396 GLU A CA 1
ATOM 3048 C C . GLU A 1 396 ? 27.842 -0.237 -5.999 1.00 82.38 396 GLU A C 1
ATOM 3050 O O . GLU A 1 396 ? 28.299 0.318 -7.008 1.00 82.38 396 GLU A O 1
ATOM 3055 N N . PRO A 1 397 ? 27.006 -1.295 -6.076 1.00 87.25 397 PRO A N 1
ATOM 3056 C CA . PRO A 1 397 ? 26.542 -1.834 -7.346 1.00 87.25 397 PRO A CA 1
ATOM 3057 C C . PRO A 1 397 ? 25.617 -0.844 -8.061 1.00 87.25 397 PRO A C 1
ATOM 3059 O O . PRO A 1 397 ? 24.879 -0.061 -7.440 1.00 87.25 397 PRO A O 1
ATOM 3062 N N . HIS A 1 398 ? 25.643 -0.910 -9.392 1.00 91.94 398 HIS A N 1
ATOM 3063 C CA . HIS A 1 398 ? 24.743 -0.140 -10.236 1.00 91.94 398 HIS A CA 1
ATOM 3064 C C . HIS A 1 398 ? 23.295 -0.598 -10.022 1.00 91.94 398 HIS A C 1
ATOM 3066 O O . HIS A 1 398 ? 23.025 -1.785 -9.848 1.00 91.94 398 HIS A O 1
ATOM 3072 N N . SER A 1 399 ? 22.339 0.330 -10.094 1.00 91.69 399 SER A N 1
ATOM 3073 C CA . SER A 1 399 ? 20.921 0.047 -9.826 1.00 91.69 399 SER A CA 1
ATOM 3074 C C . SER A 1 399 ? 20.309 -1.013 -10.753 1.00 91.69 399 SER A C 1
ATOM 3076 O O . SER A 1 399 ? 19.277 -1.574 -10.424 1.00 91.69 399 SER A O 1
ATOM 3078 N N . ILE A 1 400 ? 20.912 -1.313 -11.906 1.00 92.69 400 ILE A N 1
ATOM 3079 C CA . ILE A 1 400 ? 20.436 -2.390 -12.795 1.00 92.69 400 ILE A CA 1
ATOM 3080 C C . ILE A 1 400 ? 20.839 -3.795 -12.327 1.00 92.69 400 ILE A C 1
ATOM 3082 O O . ILE A 1 400 ? 20.127 -4.747 -12.635 1.00 92.69 400 ILE A O 1
ATOM 3086 N N . ASP A 1 401 ? 21.943 -3.909 -11.586 1.00 91.38 401 ASP A N 1
ATOM 3087 C CA . ASP A 1 401 ? 22.476 -5.184 -11.084 1.00 91.38 401 ASP A CA 1
ATOM 3088 C C . ASP A 1 401 ? 21.886 -5.543 -9.712 1.00 91.38 401 ASP A C 1
ATOM 3090 O O . ASP A 1 401 ? 22.113 -6.618 -9.170 1.00 91.38 401 ASP A O 1
ATOM 3094 N N . LEU A 1 402 ? 21.088 -4.644 -9.135 1.00 92.69 402 LEU A N 1
ATOM 3095 C CA . LEU A 1 402 ? 20.278 -4.938 -7.964 1.00 92.69 402 LEU A CA 1
ATOM 3096 C C . LEU A 1 402 ? 19.045 -5.756 -8.379 1.00 92.69 402 LEU A C 1
ATOM 3098 O O . LEU A 1 402 ? 18.217 -5.311 -9.182 1.00 92.69 402 LEU A O 1
ATOM 3102 N N . VAL A 1 403 ? 18.881 -6.944 -7.791 1.00 92.62 403 VAL A N 1
ATOM 3103 C CA . VAL A 1 403 ? 17.805 -7.899 -8.126 1.00 92.62 403 VAL A CA 1
ATOM 3104 C C . VAL A 1 403 ? 16.405 -7.290 -7.966 1.00 92.62 403 VAL A C 1
ATOM 3106 O O . VAL A 1 403 ? 15.521 -7.497 -8.801 1.00 92.62 403 VAL A O 1
ATOM 3109 N N . HIS A 1 404 ? 16.167 -6.529 -6.898 1.00 93.12 404 HIS A N 1
ATOM 3110 C CA . HIS A 1 404 ? 14.880 -5.870 -6.645 1.00 93.12 404 HIS A CA 1
ATOM 3111 C C . HIS A 1 404 ? 14.603 -4.734 -7.630 1.00 93.12 404 HIS A C 1
ATOM 3113 O O . HIS A 1 404 ? 13.476 -4.593 -8.111 1.00 93.12 404 HIS A O 1
ATOM 3119 N N . SER A 1 405 ? 15.625 -3.962 -7.989 1.00 94.69 405 SER A N 1
ATOM 3120 C CA . SER A 1 405 ? 15.524 -2.863 -8.947 1.00 94.69 405 SER A CA 1
ATOM 3121 C C . SER A 1 405 ? 15.254 -3.377 -10.365 1.00 94.69 405 SER A C 1
ATOM 3123 O O . SER A 1 405 ? 14.326 -2.912 -11.030 1.00 94.69 405 SER A O 1
ATOM 3125 N N . SER A 1 406 ? 15.985 -4.400 -10.822 1.00 92.94 406 SER A N 1
ATOM 3126 C CA . SER A 1 406 ? 15.744 -5.037 -12.124 1.00 92.94 406 SER A CA 1
ATOM 3127 C C . SER A 1 406 ? 14.336 -5.642 -12.203 1.00 92.94 406 SER A C 1
ATOM 3129 O O . SER A 1 406 ? 13.637 -5.495 -13.214 1.00 92.94 406 SER A O 1
ATOM 3131 N N . ARG A 1 407 ? 13.852 -6.233 -11.101 1.00 93.75 407 ARG A N 1
ATOM 3132 C CA . ARG A 1 407 ? 12.480 -6.744 -10.970 1.00 93.75 407 ARG A CA 1
ATOM 3133 C C . ARG A 1 407 ? 11.428 -5.635 -11.010 1.00 93.75 407 ARG A C 1
ATOM 3135 O O . ARG A 1 407 ? 10.382 -5.848 -11.630 1.00 93.75 407 ARG A O 1
ATOM 3142 N N . LEU A 1 408 ? 11.685 -4.466 -10.417 1.00 96.06 408 LEU A N 1
ATOM 3143 C CA . LEU A 1 408 ? 10.821 -3.285 -10.544 1.00 96.06 408 LEU A CA 1
ATOM 3144 C C . LEU A 1 408 ? 10.656 -2.899 -12.016 1.00 96.06 408 LEU A C 1
ATOM 3146 O O . LEU A 1 408 ? 9.528 -2.837 -12.507 1.00 96.06 408 LEU A O 1
ATOM 3150 N N . TYR A 1 409 ? 11.759 -2.731 -12.751 1.00 96.88 409 TYR A N 1
ATOM 3151 C CA . TYR A 1 409 ? 11.706 -2.343 -14.164 1.00 96.88 409 TYR A CA 1
ATOM 3152 C C . TYR A 1 409 ? 10.989 -3.383 -15.022 1.00 96.88 409 TYR A C 1
ATOM 3154 O O . TYR A 1 409 ? 10.123 -3.032 -15.824 1.00 96.88 409 TYR A O 1
ATOM 3162 N N . LYS A 1 410 ? 11.287 -4.668 -14.808 1.00 94.94 410 LYS A N 1
ATOM 3163 C CA . LYS A 1 410 ? 10.614 -5.771 -15.498 1.00 94.94 410 LYS A CA 1
ATOM 3164 C C . LYS A 1 410 ? 9.107 -5.773 -15.233 1.00 94.94 410 LYS A C 1
ATOM 3166 O O . LYS A 1 410 ? 8.327 -5.847 -16.173 1.00 94.94 410 LYS A O 1
ATOM 3171 N N . THR A 1 411 ? 8.682 -5.630 -13.978 1.00 95.44 411 THR A N 1
ATOM 3172 C CA . THR A 1 411 ? 7.253 -5.628 -13.608 1.00 95.44 411 THR A CA 1
ATOM 3173 C C . THR A 1 411 ? 6.506 -4.453 -14.252 1.00 95.44 411 THR A C 1
ATOM 3175 O O . THR A 1 411 ? 5.382 -4.605 -14.738 1.00 95.44 411 THR A O 1
ATOM 3178 N N . LEU A 1 412 ? 7.141 -3.278 -14.308 1.00 96.81 412 LEU A N 1
ATOM 3179 C CA . LEU A 1 412 ? 6.591 -2.104 -14.986 1.00 96.81 412 LEU A CA 1
ATOM 3180 C C . LEU A 1 412 ? 6.505 -2.314 -16.507 1.00 96.81 412 LEU A C 1
ATOM 3182 O O . LEU A 1 412 ? 5.490 -1.986 -17.111 1.00 96.81 412 LEU A O 1
ATOM 3186 N N . LEU A 1 413 ? 7.492 -2.947 -17.143 1.00 96.12 413 LEU A N 1
ATOM 3187 C CA . LEU A 1 413 ? 7.423 -3.280 -18.574 1.00 96.12 413 LEU A CA 1
ATOM 3188 C C . LEU A 1 413 ? 6.367 -4.354 -18.889 1.00 96.12 413 LEU A C 1
ATOM 3190 O O . LEU A 1 413 ? 5.679 -4.264 -19.906 1.00 96.12 413 LEU A O 1
ATOM 3194 N N . GLN A 1 414 ? 6.161 -5.312 -17.987 1.00 94.12 414 GLN A N 1
ATOM 3195 C CA . GLN A 1 414 ? 5.097 -6.317 -18.090 1.00 94.12 414 GLN A CA 1
ATOM 3196 C C . GLN A 1 414 ? 3.696 -5.696 -17.982 1.00 94.12 414 GLN A C 1
ATOM 3198 O O . GLN A 1 414 ? 2.728 -6.204 -18.560 1.00 94.12 414 GLN A O 1
ATOM 3203 N N . GLY A 1 415 ? 3.586 -4.560 -17.288 1.00 93.00 415 GLY A N 1
ATOM 3204 C CA . GLY A 1 415 ? 2.332 -3.845 -17.062 1.00 93.00 415 GLY A CA 1
ATOM 3205 C C . GLY A 1 415 ? 1.478 -4.421 -15.943 1.00 93.00 415 GLY A C 1
ATOM 3206 O O . GLY A 1 415 ? 0.269 -4.194 -15.905 1.00 93.00 415 GLY A O 1
ATOM 3207 N N . GLY A 1 416 ? 2.094 -5.194 -15.059 1.00 91.19 416 GLY A N 1
ATOM 3208 C CA . GLY A 1 416 ? 1.408 -5.899 -13.998 1.00 91.19 416 GLY A CA 1
ATOM 3209 C C . GLY A 1 416 ? 2.284 -6.986 -13.406 1.00 91.19 416 GLY A C 1
ATOM 3210 O O . GLY A 1 416 ? 3.422 -7.198 -13.820 1.00 91.19 416 GLY A O 1
ATOM 3211 N N . ARG A 1 417 ? 1.748 -7.676 -12.408 1.00 85.75 417 ARG A N 1
ATOM 3212 C CA . ARG A 1 417 ? 2.488 -8.699 -11.669 1.00 85.75 417 ARG A CA 1
ATOM 3213 C C . ARG A 1 417 ? 2.181 -10.085 -12.221 1.00 85.75 417 ARG A C 1
ATOM 3215 O O . ARG A 1 417 ? 1.038 -10.389 -12.564 1.00 85.75 417 ARG A O 1
ATOM 3222 N N . PHE A 1 418 ? 3.196 -10.937 -12.248 1.00 86.75 418 PHE A N 1
ATOM 3223 C CA . PHE A 1 418 ? 3.047 -12.348 -12.580 1.00 86.75 418 PHE A CA 1
ATOM 3224 C C . PHE A 1 418 ? 2.237 -13.085 -11.504 1.00 86.75 418 PHE A C 1
ATOM 3226 O O . PHE A 1 418 ? 2.428 -12.856 -10.309 1.00 86.75 418 PHE A O 1
ATOM 3233 N N . SER A 1 419 ? 1.318 -13.952 -11.920 1.00 84.44 419 SER A N 1
ATOM 3234 C CA . SER A 1 419 ? 0.589 -14.861 -11.039 1.00 84.44 419 SER A CA 1
ATOM 3235 C C . SER A 1 419 ? 0.994 -16.297 -11.336 1.00 84.44 419 SER A C 1
ATOM 3237 O O . SER A 1 419 ? 0.897 -16.739 -12.481 1.00 84.44 419 SER A O 1
ATOM 3239 N N . ARG A 1 420 ? 1.426 -17.023 -10.297 1.00 82.69 420 ARG A N 1
ATOM 3240 C CA . ARG A 1 420 ? 1.754 -18.453 -10.392 1.00 82.69 420 ARG A CA 1
ATOM 3241 C C . ARG A 1 420 ? 0.509 -19.290 -10.700 1.00 82.69 420 ARG A C 1
ATOM 3243 O O . ARG A 1 420 ? 0.594 -20.230 -11.474 1.00 82.69 420 ARG A O 1
ATOM 3250 N N . GLU A 1 421 ? -0.652 -18.891 -10.179 1.00 81.81 421 GLU A N 1
ATOM 3251 C CA . GLU A 1 421 ? -1.926 -19.591 -10.400 1.00 81.81 421 GLU A CA 1
ATOM 3252 C C . GLU A 1 421 ? -2.349 -19.586 -11.871 1.00 81.81 421 GLU A C 1
ATOM 3254 O O . GLU A 1 421 ? -2.747 -20.612 -12.415 1.00 81.81 421 GLU A O 1
ATOM 3259 N N . SER A 1 422 ? -2.249 -18.432 -12.536 1.00 83.12 422 SER A N 1
ATOM 3260 C CA . SER A 1 422 ? -2.610 -18.297 -13.951 1.00 83.12 422 SER A CA 1
ATOM 3261 C C . SER A 1 422 ? -1.419 -18.478 -14.891 1.00 83.12 422 SER A C 1
ATOM 3263 O O . SER A 1 422 ? -1.575 -18.281 -16.099 1.00 83.12 422 SER A O 1
ATOM 3265 N N . ASN A 1 423 ? -0.235 -18.773 -14.340 1.00 85.00 423 ASN A N 1
ATOM 3266 C CA . ASN A 1 423 ? 1.058 -18.812 -15.023 1.00 85.00 423 ASN A CA 1
ATOM 3267 C C . ASN A 1 423 ? 1.236 -17.651 -16.024 1.00 85.00 423 ASN A C 1
ATOM 3269 O O . ASN A 1 423 ? 1.649 -17.848 -17.162 1.00 85.00 423 ASN A O 1
ATOM 3273 N N . SER A 1 424 ? 0.798 -16.442 -15.658 1.00 88.00 424 SER A N 1
ATOM 3274 C CA . SER A 1 424 ? 0.731 -15.292 -16.568 1.00 88.00 424 SER A CA 1
ATOM 3275 C C . SER A 1 424 ? 0.743 -13.959 -15.826 1.00 88.00 424 SER A C 1
ATOM 3277 O O . SER A 1 424 ? 0.449 -13.871 -14.634 1.00 88.00 424 SER A O 1
ATOM 3279 N N . VAL A 1 425 ? 1.103 -12.893 -16.543 1.00 89.44 425 VAL A N 1
ATOM 3280 C CA . VAL A 1 425 ? 1.036 -11.521 -16.029 1.00 89.44 425 VAL A CA 1
ATOM 3281 C C . VAL A 1 425 ? -0.420 -11.076 -15.961 1.00 89.44 425 VAL A C 1
ATOM 3283 O O . VAL A 1 425 ? -1.112 -11.090 -16.978 1.00 89.44 425 VAL A O 1
ATOM 3286 N N . ILE A 1 426 ? -0.857 -10.625 -14.784 1.00 89.12 426 ILE A N 1
ATOM 3287 C CA . ILE A 1 426 ? -2.152 -9.968 -14.593 1.00 89.12 426 ILE A CA 1
ATOM 3288 C C . ILE A 1 426 ? -1.957 -8.476 -14.897 1.00 89.12 426 ILE A C 1
ATOM 3290 O O . ILE A 1 426 ? -1.328 -7.783 -14.091 1.00 89.12 426 ILE A O 1
ATOM 3294 N N . PRO A 1 427 ? -2.434 -7.967 -16.049 1.00 89.06 427 PRO A N 1
ATOM 3295 C CA . PRO A 1 427 ? -2.238 -6.573 -16.417 1.00 89.06 427 PRO A CA 1
ATOM 3296 C C . PRO A 1 427 ? -3.092 -5.656 -15.541 1.00 89.06 427 PRO A C 1
ATOM 3298 O O . PRO A 1 427 ? -4.233 -5.982 -15.216 1.00 89.06 427 PRO A O 1
ATOM 3301 N N . VAL A 1 428 ? -2.564 -4.477 -15.220 1.00 91.69 428 VAL A N 1
ATOM 3302 C CA . VAL A 1 428 ? -3.318 -3.419 -14.538 1.00 91.69 428 VAL A CA 1
ATOM 3303 C C . VAL A 1 428 ? -3.957 -2.518 -15.601 1.00 91.69 428 VAL A C 1
ATOM 3305 O O . VAL A 1 428 ? -3.227 -1.817 -16.301 1.00 91.69 428 VAL A O 1
ATOM 3308 N N . PRO A 1 429 ? -5.297 -2.507 -15.767 1.00 86.69 429 PRO A N 1
ATOM 3309 C CA . PRO A 1 429 ? -5.938 -1.840 -16.906 1.00 86.69 429 PRO A CA 1
ATOM 3310 C C . PRO A 1 429 ? -5.693 -0.329 -16.989 1.00 86.69 429 PRO A C 1
ATOM 3312 O O . PRO A 1 429 ? -5.659 0.226 -18.083 1.00 86.69 429 PRO A O 1
ATOM 3315 N N . SER A 1 430 ? -5.511 0.341 -15.847 1.00 86.06 430 SER A N 1
ATOM 3316 C CA . SER A 1 430 ? -5.222 1.780 -15.778 1.00 86.06 430 SER A CA 1
ATOM 3317 C C . SER A 1 430 ? -3.752 2.126 -16.054 1.00 86.06 430 SER A C 1
ATOM 3319 O O . SER A 1 430 ? -3.390 3.303 -16.109 1.00 86.06 430 SER A O 1
ATOM 3321 N N . TYR A 1 431 ? -2.881 1.129 -16.241 1.00 93.38 431 TYR A N 1
ATOM 3322 C CA . TYR A 1 431 ? -1.453 1.326 -16.449 1.00 93.38 431 TYR A CA 1
ATOM 3323 C C . TYR A 1 431 ? -1.028 1.080 -17.901 1.00 93.38 431 TYR A C 1
ATOM 3325 O O . TYR A 1 431 ? -1.265 0.025 -18.487 1.00 93.38 431 TYR A O 1
ATOM 3333 N N . SER A 1 432 ? -0.322 2.057 -18.474 1.00 92.81 432 SER A N 1
ATOM 3334 C CA . SER A 1 432 ? 0.219 1.975 -19.832 1.00 92.81 432 SER A CA 1
ATOM 3335 C C . SER A 1 432 ? 1.695 1.581 -19.813 1.00 92.81 432 SER A C 1
ATOM 3337 O O . SER A 1 432 ? 2.589 2.430 -19.761 1.00 92.81 432 SER A O 1
ATOM 3339 N N . ALA A 1 433 ? 1.956 0.278 -19.905 1.00 94.06 433 ALA A N 1
ATOM 3340 C CA . ALA A 1 433 ? 3.320 -0.245 -19.964 1.00 94.06 433 ALA A CA 1
ATOM 3341 C C . ALA A 1 433 ? 4.080 0.197 -21.228 1.00 94.06 433 ALA A C 1
ATOM 3343 O O . ALA A 1 433 ? 5.295 0.374 -21.191 1.00 94.06 433 ALA A O 1
ATOM 3344 N N . ILE A 1 434 ? 3.372 0.460 -22.334 1.00 94.94 434 ILE A N 1
ATOM 3345 C CA . ILE A 1 434 ? 3.987 1.002 -23.555 1.00 94.94 434 ILE A CA 1
ATOM 3346 C C . ILE A 1 434 ? 4.521 2.427 -23.351 1.00 94.94 434 ILE A C 1
ATOM 3348 O O . ILE A 1 434 ? 5.578 2.774 -23.877 1.00 94.94 434 ILE A O 1
ATOM 3352 N N . ASN A 1 435 ? 3.844 3.255 -22.546 1.00 94.69 435 ASN A N 1
ATOM 3353 C CA . ASN A 1 435 ? 4.336 4.597 -22.226 1.00 94.69 435 ASN A CA 1
ATOM 3354 C C . ASN A 1 435 ? 5.596 4.527 -21.356 1.00 94.69 435 ASN A C 1
ATOM 3356 O O . ASN A 1 435 ? 6.533 5.293 -21.578 1.00 94.69 435 ASN A O 1
ATOM 3360 N N . PHE A 1 436 ? 5.648 3.577 -20.419 1.00 96.56 436 PHE A N 1
ATOM 3361 C CA . PHE A 1 436 ? 6.849 3.314 -19.630 1.00 96.56 436 PHE A CA 1
ATOM 3362 C C . PHE A 1 436 ? 8.012 2.832 -20.507 1.00 96.56 436 PHE A C 1
ATOM 3364 O O . PHE A 1 436 ? 9.104 3.386 -20.417 1.00 96.56 436 PHE A O 1
ATOM 3371 N N . ALA A 1 437 ? 7.765 1.891 -21.424 1.00 96.25 437 ALA A N 1
ATOM 3372 C CA . ALA A 1 437 ? 8.755 1.406 -22.387 1.00 96.25 437 ALA A CA 1
ATOM 3373 C C . ALA A 1 437 ? 9.339 2.536 -23.253 1.00 96.25 437 ALA A C 1
ATOM 3375 O O . ALA A 1 437 ? 10.558 2.679 -23.360 1.00 96.25 437 ALA A O 1
ATOM 3376 N N . ARG A 1 438 ? 8.484 3.403 -23.813 1.00 96.06 438 ARG A N 1
ATOM 3377 C CA . ARG A 1 438 ? 8.929 4.592 -24.562 1.00 96.06 438 ARG A CA 1
ATOM 3378 C C . ARG A 1 438 ? 9.723 5.558 -23.691 1.00 96.06 438 ARG A C 1
ATOM 3380 O O . ARG A 1 438 ? 10.734 6.094 -24.132 1.00 96.06 438 ARG A O 1
ATOM 3387 N N . SER A 1 439 ? 9.294 5.770 -22.447 1.00 96.06 439 SER A N 1
ATOM 3388 C CA . SER A 1 439 ? 10.032 6.606 -21.502 1.00 96.06 439 SER A CA 1
ATOM 3389 C C . SER A 1 439 ? 11.408 6.016 -21.186 1.00 96.06 439 SER A C 1
ATOM 3391 O O . SER A 1 439 ? 12.379 6.762 -21.137 1.00 96.06 439 SER A O 1
ATOM 3393 N N . MET A 1 440 ? 11.522 4.698 -21.024 1.00 96.00 440 MET A N 1
ATOM 3394 C CA . MET A 1 440 ? 12.802 4.028 -20.798 1.00 96.00 440 MET A CA 1
ATOM 3395 C C . MET A 1 440 ? 13.751 4.236 -21.981 1.00 96.00 440 MET A C 1
ATOM 3397 O O . MET A 1 440 ? 14.874 4.686 -21.776 1.00 96.00 440 MET A O 1
ATOM 3401 N N . VAL A 1 441 ? 13.284 4.022 -23.214 1.00 95.19 441 VAL A N 1
ATOM 3402 C CA . VAL A 1 441 ? 14.081 4.282 -24.427 1.00 95.19 441 VAL A CA 1
ATOM 3403 C C . VAL A 1 441 ? 14.538 5.742 -24.503 1.00 95.19 441 VAL A C 1
ATOM 3405 O O . VAL A 1 441 ? 15.722 6.002 -24.708 1.00 95.19 441 VAL A O 1
ATOM 3408 N N . ASN A 1 442 ? 13.621 6.689 -24.294 1.00 95.25 442 ASN A N 1
ATOM 3409 C CA . ASN A 1 442 ? 13.899 8.115 -24.472 1.00 95.25 442 ASN A CA 1
ATOM 3410 C C . ASN A 1 442 ? 14.788 8.715 -23.375 1.00 95.25 442 ASN A C 1
ATOM 3412 O O . ASN A 1 442 ? 15.555 9.627 -23.664 1.00 95.25 442 ASN A O 1
ATOM 3416 N N . ASN A 1 443 ? 14.655 8.261 -22.123 1.00 95.06 443 ASN A N 1
ATOM 3417 C CA . ASN A 1 443 ? 15.376 8.858 -20.992 1.00 95.06 443 ASN A CA 1
ATOM 3418 C C . ASN A 1 443 ? 16.662 8.098 -20.651 1.00 95.06 443 ASN A C 1
ATOM 3420 O O . ASN A 1 443 ? 17.642 8.741 -20.298 1.00 95.06 443 ASN A O 1
ATOM 3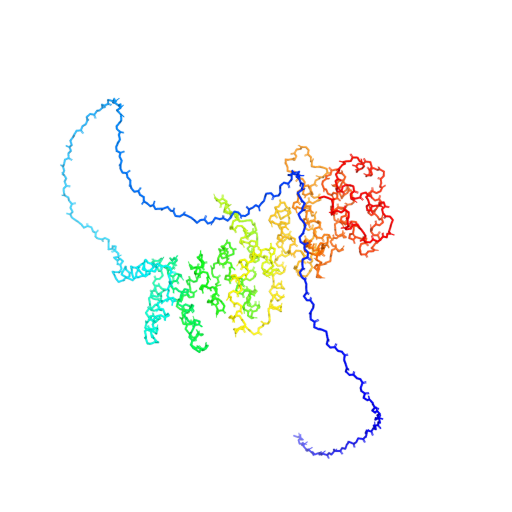424 N N . VAL A 1 444 ? 16.681 6.762 -20.758 1.00 94.62 444 VAL A N 1
ATOM 3425 C CA . VAL A 1 444 ? 17.894 5.971 -20.475 1.00 94.62 444 VAL A CA 1
ATOM 3426 C C . VAL A 1 444 ? 18.840 5.980 -21.671 1.00 94.62 444 VAL A C 1
ATOM 3428 O O . VAL A 1 444 ? 20.051 6.111 -21.507 1.00 94.62 444 VAL A O 1
ATOM 3431 N N . GLY A 1 445 ? 18.281 5.906 -22.880 1.00 92.12 445 GLY A N 1
ATOM 3432 C CA . GLY A 1 445 ? 19.037 5.930 -24.122 1.00 92.12 445 GLY A CA 1
ATOM 3433 C C . GLY A 1 445 ? 19.602 4.566 -24.521 1.00 92.12 445 GLY A C 1
ATOM 3434 O O . GLY A 1 445 ? 19.843 3.676 -23.704 1.00 92.12 445 GLY A O 1
ATOM 3435 N N . LYS A 1 446 ? 19.823 4.416 -25.829 1.00 91.06 446 LYS A N 1
ATOM 3436 C CA . LYS A 1 446 ? 20.301 3.182 -26.466 1.00 91.06 446 LYS A CA 1
ATOM 3437 C C . LYS A 1 446 ? 21.596 2.649 -25.857 1.00 91.06 446 LYS A C 1
ATOM 3439 O O . LYS A 1 446 ? 21.670 1.465 -25.552 1.00 91.06 446 LYS A O 1
ATOM 3444 N N . GLU A 1 447 ? 22.618 3.498 -25.752 1.00 89.62 447 GLU A N 1
ATOM 3445 C CA . GLU A 1 447 ? 23.967 3.054 -25.380 1.00 89.62 447 GLU A CA 1
ATOM 3446 C C . GLU A 1 447 ? 23.978 2.485 -23.957 1.00 89.62 447 GLU A C 1
ATOM 3448 O O . GLU A 1 447 ? 24.438 1.367 -23.761 1.00 89.62 447 GLU A O 1
ATOM 3453 N N . ASN A 1 448 ? 23.343 3.181 -23.012 1.00 91.62 448 ASN A N 1
ATOM 3454 C CA . ASN A 1 448 ? 23.176 2.730 -21.631 1.00 91.62 448 ASN A CA 1
ATOM 3455 C C . ASN A 1 448 ? 22.375 1.422 -21.536 1.00 91.62 448 ASN A C 1
ATOM 3457 O O . ASN A 1 448 ? 22.791 0.485 -20.862 1.00 91.62 448 ASN A O 1
ATOM 3461 N N . LEU A 1 449 ? 21.230 1.322 -22.223 1.00 92.19 449 LEU A N 1
ATOM 3462 C CA . LEU A 1 449 ? 20.420 0.096 -22.207 1.00 92.19 449 LEU A CA 1
ATOM 3463 C C . LEU A 1 449 ? 21.182 -1.106 -22.779 1.00 92.19 449 LEU A C 1
ATOM 3465 O O . LEU A 1 449 ? 21.031 -2.225 -22.289 1.00 92.19 449 LEU A O 1
ATOM 3469 N N . LEU A 1 450 ? 21.993 -0.881 -23.815 1.00 90.31 450 LEU A N 1
ATOM 3470 C CA . LEU A 1 450 ? 22.782 -1.933 -24.438 1.00 90.31 450 LEU A CA 1
ATOM 3471 C C . LEU A 1 450 ? 23.935 -2.371 -23.532 1.00 90.31 450 LEU A C 1
ATOM 3473 O O . LEU A 1 450 ? 24.083 -3.570 -23.322 1.00 90.31 450 LEU A O 1
ATOM 3477 N N . THR A 1 451 ? 24.704 -1.437 -22.962 1.00 90.25 451 THR A N 1
ATOM 3478 C CA . THR A 1 451 ? 25.815 -1.775 -22.056 1.00 90.25 451 THR A CA 1
ATOM 3479 C C . THR A 1 451 ? 25.314 -2.489 -20.806 1.00 90.25 451 THR A C 1
ATOM 3481 O O . THR A 1 451 ? 25.855 -3.534 -20.456 1.00 90.25 451 THR A O 1
ATOM 3484 N N . MET A 1 452 ? 24.221 -2.019 -20.196 1.00 92.00 452 MET A N 1
ATOM 3485 C CA . MET A 1 452 ? 23.590 -2.687 -19.050 1.00 92.00 452 MET A CA 1
ATOM 3486 C C . MET A 1 452 ? 23.117 -4.111 -19.368 1.00 92.00 452 MET A C 1
ATOM 3488 O O . MET A 1 452 ? 23.175 -4.991 -18.512 1.00 92.00 452 MET A O 1
ATOM 3492 N N . ALA A 1 453 ? 22.653 -4.362 -20.594 1.00 88.25 453 ALA A N 1
ATOM 3493 C CA . ALA A 1 453 ? 22.205 -5.687 -21.011 1.00 88.25 453 ALA A CA 1
ATOM 3494 C C . ALA A 1 453 ? 23.353 -6.629 -21.408 1.00 88.25 453 ALA A C 1
ATOM 3496 O O . ALA A 1 453 ? 23.242 -7.841 -21.210 1.00 88.25 453 ALA A O 1
ATOM 3497 N N . THR A 1 454 ? 24.437 -6.113 -21.997 1.00 85.69 454 THR A N 1
ATOM 3498 C CA . THR A 1 454 ? 25.565 -6.944 -22.445 1.00 85.69 454 THR A CA 1
ATOM 3499 C C . THR A 1 454 ? 26.579 -7.197 -21.344 1.00 85.69 454 THR A C 1
ATOM 3501 O O . THR A 1 454 ? 27.083 -8.316 -21.240 1.00 85.69 454 THR A O 1
ATOM 3504 N N . ASP A 1 455 ? 26.862 -6.187 -20.524 1.00 84.00 455 ASP A N 1
ATOM 3505 C CA . ASP A 1 455 ? 27.959 -6.209 -19.557 1.00 84.00 455 ASP A CA 1
ATOM 3506 C C . ASP A 1 455 ? 27.456 -6.370 -18.105 1.00 84.00 455 ASP A C 1
ATOM 3508 O O . ASP A 1 455 ? 28.253 -6.718 -17.242 1.00 84.00 455 ASP A O 1
ATOM 3512 N N . GLY A 1 456 ? 26.150 -6.194 -17.846 1.00 84.31 456 GLY A N 1
ATOM 3513 C CA . GLY A 1 456 ? 25.514 -6.358 -16.526 1.00 84.31 456 GLY A CA 1
ATOM 3514 C C . GLY A 1 456 ? 24.378 -7.382 -16.491 1.00 84.31 456 GLY A C 1
ATOM 3515 O O . GLY A 1 456 ? 24.253 -8.232 -17.384 1.00 84.31 456 GLY A O 1
ATOM 3516 N N . GLU A 1 457 ? 23.520 -7.275 -15.471 1.00 84.56 457 GLU A N 1
ATOM 3517 C CA . GLU A 1 457 ? 22.338 -8.136 -15.273 1.00 84.56 457 GLU A CA 1
ATOM 3518 C C . GLU A 1 457 ? 21.054 -7.593 -15.940 1.00 84.56 457 GLU A C 1
ATOM 3520 O O . GLU A 1 457 ? 19.973 -8.184 -15.857 1.00 84.56 457 GLU A O 1
ATOM 3525 N N . GLY A 1 458 ? 21.158 -6.498 -16.702 1.00 87.94 458 GLY A N 1
ATOM 3526 C CA . GLY A 1 458 ? 20.032 -5.829 -17.366 1.00 87.94 458 GLY A CA 1
ATOM 3527 C C . GLY A 1 458 ? 19.427 -6.568 -18.568 1.00 87.94 458 GLY A C 1
ATOM 3528 O O . GLY A 1 458 ? 18.486 -6.065 -19.190 1.00 87.94 458 GLY A O 1
ATOM 3529 N N . ALA A 1 459 ? 19.925 -7.757 -18.922 1.00 89.94 459 ALA A N 1
ATOM 3530 C CA . ALA A 1 459 ? 19.499 -8.492 -20.117 1.00 89.94 459 ALA A CA 1
ATOM 3531 C C . ALA A 1 459 ? 17.995 -8.824 -20.114 1.00 89.94 459 ALA A C 1
ATOM 3533 O O . ALA A 1 459 ? 17.319 -8.694 -21.139 1.00 89.94 459 ALA A O 1
ATOM 3534 N N . PHE A 1 460 ? 17.439 -9.192 -18.955 1.00 90.44 460 PHE A N 1
ATOM 3535 C CA . PHE A 1 460 ? 16.004 -9.461 -18.824 1.00 90.44 460 PHE A CA 1
ATOM 3536 C C . PHE A 1 460 ? 15.146 -8.200 -18.954 1.00 90.44 460 PHE A C 1
ATOM 3538 O O . PHE A 1 460 ? 14.046 -8.278 -19.496 1.00 90.44 460 PHE A O 1
ATOM 3545 N N . VAL A 1 461 ? 15.644 -7.043 -18.509 1.00 93.69 461 VAL A N 1
ATOM 3546 C CA . VAL A 1 461 ? 14.936 -5.762 -18.651 1.00 93.69 461 VAL A CA 1
ATOM 3547 C C . VAL A 1 461 ? 14.856 -5.374 -20.127 1.00 93.69 461 VAL A C 1
ATOM 3549 O O . VAL A 1 461 ? 13.776 -5.048 -20.615 1.00 93.69 461 VAL A O 1
ATOM 3552 N N . LEU A 1 462 ? 15.961 -5.496 -20.872 1.00 92.88 462 LEU A N 1
ATOM 3553 C CA . LEU A 1 462 ? 15.965 -5.230 -22.314 1.00 92.88 462 LEU A CA 1
ATOM 3554 C C . LEU A 1 462 ? 15.122 -6.249 -23.099 1.00 92.88 462 LEU A C 1
ATOM 3556 O O . LEU A 1 462 ? 14.463 -5.886 -24.075 1.00 92.88 462 LEU A O 1
ATOM 3560 N N . THR A 1 463 ? 15.104 -7.510 -22.661 1.00 92.19 463 THR A N 1
ATOM 3561 C CA . THR A 1 463 ? 14.241 -8.547 -23.248 1.00 92.19 463 THR A CA 1
ATOM 3562 C C . THR A 1 463 ? 12.770 -8.184 -23.081 1.00 92.19 463 THR A C 1
ATOM 3564 O O . THR A 1 463 ? 12.037 -8.151 -24.066 1.00 92.19 463 THR A O 1
ATOM 3567 N N . GLU A 1 464 ? 12.347 -7.842 -21.864 1.00 93.81 464 GLU A N 1
ATOM 3568 C CA . GLU A 1 464 ? 10.965 -7.448 -21.579 1.00 93.81 464 GLU A CA 1
ATOM 3569 C C . GLU A 1 464 ? 10.579 -6.152 -22.312 1.00 93.81 464 GLU A C 1
ATOM 3571 O O . GLU A 1 464 ? 9.469 -6.023 -22.825 1.00 93.81 464 GLU A O 1
ATOM 3576 N N . LEU A 1 465 ? 11.516 -5.208 -22.450 1.00 94.44 465 LEU A N 1
ATOM 3577 C CA . LEU A 1 465 ? 11.317 -3.992 -23.237 1.00 94.44 465 LEU A CA 1
ATOM 3578 C C . LEU A 1 465 ? 11.017 -4.319 -24.708 1.00 94.44 465 LEU A C 1
ATOM 3580 O O . LEU A 1 465 ? 10.070 -3.783 -25.288 1.00 94.44 465 LEU A O 1
ATOM 3584 N N . LEU A 1 466 ? 11.787 -5.231 -25.309 1.00 92.69 466 LEU A N 1
ATOM 3585 C CA . LEU A 1 466 ? 11.542 -5.707 -26.669 1.00 92.69 466 LEU A CA 1
ATOM 3586 C C . LEU A 1 466 ? 10.198 -6.446 -26.775 1.00 92.69 466 LEU A C 1
ATOM 3588 O O . LEU A 1 466 ? 9.447 -6.215 -27.726 1.00 92.69 466 LEU A O 1
ATOM 3592 N N . GLU A 1 467 ? 9.875 -7.314 -25.815 1.00 91.56 467 GLU A N 1
ATOM 3593 C CA . GLU A 1 467 ? 8.600 -8.037 -25.781 1.00 91.56 467 GLU A CA 1
ATOM 3594 C C . GLU A 1 467 ? 7.402 -7.095 -25.689 1.00 91.56 467 GLU A C 1
ATOM 3596 O O . GLU A 1 467 ? 6.412 -7.298 -26.399 1.00 91.56 467 GLU A O 1
ATOM 3601 N N . ARG A 1 468 ? 7.510 -6.020 -24.903 1.00 93.94 468 ARG A N 1
ATOM 3602 C CA . ARG A 1 468 ? 6.476 -4.991 -24.805 1.00 93.94 468 ARG A CA 1
ATOM 3603 C C . ARG A 1 468 ? 6.191 -4.356 -26.166 1.00 93.94 468 ARG A C 1
ATOM 3605 O O . ARG A 1 468 ? 5.043 -4.361 -26.606 1.00 93.94 468 ARG A O 1
ATOM 3612 N N . PHE A 1 469 ? 7.217 -3.900 -26.886 1.00 93.56 469 PHE A N 1
ATOM 3613 C CA . PHE A 1 469 ? 7.035 -3.329 -28.228 1.00 93.56 469 PHE A CA 1
ATOM 3614 C C . PHE A 1 469 ? 6.521 -4.346 -29.258 1.00 93.56 469 PHE A C 1
ATOM 3616 O O . PHE A 1 469 ? 5.766 -3.988 -30.164 1.00 93.56 469 PHE A O 1
ATOM 3623 N N . ILE A 1 470 ? 6.890 -5.627 -29.130 1.00 90.69 470 ILE A N 1
ATOM 3624 C CA . ILE A 1 470 ? 6.327 -6.697 -29.965 1.00 90.69 470 ILE A CA 1
ATOM 3625 C C . ILE A 1 470 ? 4.827 -6.857 -29.689 1.00 90.69 470 ILE A C 1
ATOM 3627 O O . ILE A 1 470 ? 4.052 -6.915 -30.644 1.00 90.69 470 ILE A O 1
ATOM 3631 N N . LYS A 1 471 ? 4.423 -6.898 -28.413 1.00 89.19 471 LYS A N 1
ATOM 3632 C CA . LYS A 1 471 ? 3.033 -7.095 -27.978 1.00 89.19 471 LYS A CA 1
ATOM 3633 C C . LYS A 1 471 ? 2.115 -5.951 -28.409 1.00 89.19 471 LYS A C 1
ATOM 3635 O O . LYS A 1 471 ? 1.003 -6.218 -28.851 1.00 89.19 471 LYS A O 1
ATOM 3640 N N . ASP A 1 472 ? 2.579 -4.704 -28.333 1.00 91.38 472 ASP A N 1
ATOM 3641 C CA . ASP A 1 472 ? 1.837 -3.539 -28.850 1.00 91.38 472 ASP A CA 1
ATOM 3642 C C . ASP A 1 472 ? 1.982 -3.341 -30.364 1.00 91.38 472 ASP A C 1
ATOM 3644 O O . ASP A 1 472 ? 1.349 -2.461 -30.944 1.00 91.38 472 ASP A O 1
ATOM 3648 N N . GLY A 1 473 ? 2.825 -4.136 -31.025 1.00 89.19 473 GLY A N 1
ATOM 3649 C CA . GLY A 1 473 ? 2.986 -4.107 -32.472 1.00 89.19 473 GLY A CA 1
ATOM 3650 C C . GLY A 1 473 ? 3.720 -2.883 -33.023 1.00 89.19 473 GLY A C 1
ATOM 3651 O O . GLY A 1 473 ? 3.702 -2.701 -34.240 1.00 89.19 473 GLY A O 1
ATOM 3652 N N . THR A 1 474 ? 4.413 -2.097 -32.200 1.00 91.62 474 THR A N 1
ATOM 3653 C CA . THR A 1 474 ? 4.992 -0.808 -32.609 1.00 91.62 474 THR A CA 1
ATOM 3654 C C . THR A 1 474 ? 6.271 -0.949 -33.455 1.00 91.62 474 THR A C 1
ATOM 3656 O O . THR A 1 474 ? 6.820 -2.048 -33.596 1.00 91.62 474 THR A O 1
ATOM 3659 N N . ASP A 1 475 ? 6.736 0.139 -34.078 1.00 88.75 475 ASP A N 1
ATOM 3660 C CA . ASP A 1 475 ? 7.912 0.122 -34.963 1.00 88.75 475 ASP A CA 1
ATOM 3661 C C . ASP A 1 475 ? 9.246 0.1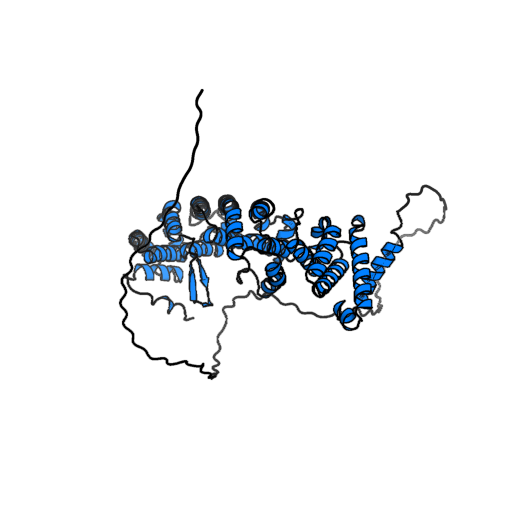14 -34.201 1.00 88.75 475 ASP A C 1
ATOM 3663 O O . ASP A 1 475 ? 10.229 -0.431 -34.711 1.00 88.75 475 ASP A O 1
ATOM 3667 N N . GLU A 1 476 ? 9.263 0.598 -32.955 1.00 90.88 476 GLU A N 1
ATOM 3668 C CA . GLU A 1 476 ? 10.422 0.603 -32.048 1.00 90.88 476 GLU A CA 1
ATOM 3669 C C . GLU A 1 476 ? 11.021 -0.811 -31.874 1.00 90.88 476 GLU A C 1
ATOM 3671 O O . GLU A 1 476 ? 12.227 -0.971 -31.689 1.00 90.88 476 GLU A O 1
ATOM 3676 N N . LYS A 1 477 ? 10.226 -1.880 -32.051 1.00 89.81 477 LYS A N 1
ATOM 3677 C CA . LYS A 1 477 ? 10.729 -3.268 -32.031 1.00 89.81 477 LYS A CA 1
ATOM 3678 C C . LYS A 1 477 ? 11.806 -3.538 -33.089 1.00 89.81 477 LYS A C 1
ATOM 3680 O O . LYS A 1 477 ? 12.686 -4.365 -32.861 1.00 89.81 477 LYS A O 1
ATOM 3685 N N . LYS A 1 478 ? 11.736 -2.892 -34.263 1.00 88.50 478 LYS A N 1
ATOM 3686 C CA . LYS A 1 478 ? 12.731 -3.057 -35.340 1.00 88.50 478 LYS A CA 1
ATOM 3687 C C . LYS A 1 478 ? 14.057 -2.435 -34.926 1.00 88.50 478 LYS A C 1
ATOM 3689 O O . LYS A 1 478 ? 15.108 -3.037 -35.130 1.00 88.50 478 LYS A O 1
ATOM 3694 N N . GLU A 1 479 ? 13.978 -1.259 -34.318 1.00 88.75 479 GLU A N 1
ATOM 3695 C CA . GLU A 1 479 ? 15.124 -0.525 -33.806 1.00 88.75 479 GLU A CA 1
ATOM 3696 C C . GLU A 1 479 ? 15.822 -1.307 -32.683 1.00 88.75 479 GLU A C 1
ATOM 3698 O O . GLU A 1 479 ? 17.016 -1.587 -32.794 1.00 88.75 479 GLU A O 1
ATOM 3703 N N . LEU A 1 480 ? 15.080 -1.792 -31.681 1.00 87.69 480 LEU A N 1
ATOM 3704 C CA . LEU A 1 480 ? 15.658 -2.597 -30.598 1.00 87.69 480 LEU A CA 1
ATOM 3705 C C . LEU A 1 480 ? 16.267 -3.915 -31.101 1.00 87.69 480 LEU A C 1
ATOM 3707 O O . LEU A 1 480 ? 17.352 -4.303 -30.662 1.00 87.69 480 LEU A O 1
ATOM 3711 N N . LYS A 1 481 ? 15.625 -4.590 -32.067 1.00 87.25 481 LYS A N 1
ATOM 3712 C CA . LYS A 1 481 ? 16.219 -5.772 -32.718 1.00 87.25 481 LYS A CA 1
ATOM 3713 C C . LYS A 1 481 ? 17.522 -5.434 -33.441 1.00 87.25 481 LYS A C 1
ATOM 3715 O O . LYS A 1 481 ? 18.436 -6.254 -33.429 1.00 87.25 481 LYS A O 1
ATOM 3720 N N . ALA A 1 482 ? 17.631 -4.254 -34.050 1.00 87.69 482 ALA A N 1
ATOM 3721 C CA . ALA A 1 482 ? 18.862 -3.810 -34.697 1.00 87.69 482 ALA A CA 1
ATOM 3722 C C . ALA A 1 482 ? 19.975 -3.504 -33.680 1.00 87.69 482 ALA A C 1
ATOM 3724 O O . ALA A 1 482 ? 21.132 -3.835 -33.939 1.00 87.69 482 ALA A O 1
ATOM 3725 N N . TRP A 1 483 ? 19.644 -2.935 -32.514 1.00 88.38 483 TRP A N 1
ATOM 3726 C CA . TRP A 1 483 ? 20.616 -2.666 -31.446 1.00 88.38 483 TRP A CA 1
ATOM 3727 C C . TRP A 1 483 ? 21.282 -3.953 -30.956 1.00 88.38 483 TRP A C 1
ATOM 3729 O O . TRP A 1 483 ? 22.507 -4.091 -31.013 1.00 88.38 483 TRP A O 1
ATOM 3739 N N . VAL A 1 484 ? 20.460 -4.923 -30.552 1.00 83.19 484 VAL A N 1
ATOM 3740 C CA . VAL A 1 484 ? 20.914 -6.231 -30.060 1.00 83.19 484 VAL A CA 1
ATOM 3741 C C . VAL A 1 484 ? 21.524 -7.067 -31.189 1.00 83.19 484 VAL A C 1
ATOM 3743 O O . VAL A 1 484 ? 22.471 -7.819 -30.982 1.00 83.19 484 VAL A O 1
ATOM 3746 N N . GLY A 1 485 ? 21.018 -6.910 -32.414 1.00 80.19 485 GLY A N 1
ATOM 3747 C CA . GLY A 1 485 ? 21.515 -7.598 -33.601 1.00 80.19 485 GLY A CA 1
ATOM 3748 C C . GLY A 1 485 ? 22.871 -7.099 -34.108 1.00 80.19 485 GLY A C 1
ATOM 3749 O O . GLY A 1 485 ? 23.443 -7.727 -35.004 1.00 80.19 485 GLY A O 1
ATOM 3750 N N . SER A 1 486 ? 23.391 -5.995 -33.563 1.00 81.94 486 SER A N 1
ATOM 3751 C CA . SER A 1 486 ? 24.701 -5.463 -33.931 1.00 81.94 486 SER A CA 1
ATOM 3752 C C . SER A 1 486 ? 25.811 -6.481 -33.648 1.00 81.94 486 SER A C 1
ATOM 3754 O O . SER A 1 486 ? 25.788 -7.206 -32.654 1.00 81.94 486 SER A O 1
ATOM 3756 N N . LYS A 1 487 ? 26.822 -6.533 -34.525 1.00 75.25 487 LYS A N 1
ATOM 3757 C CA . LYS A 1 487 ? 27.936 -7.496 -34.421 1.00 75.25 487 LYS A CA 1
ATOM 3758 C C . LYS A 1 487 ? 28.650 -7.420 -33.064 1.00 75.25 487 LYS A C 1
ATOM 3760 O O . LYS A 1 487 ? 29.095 -8.437 -32.544 1.00 75.25 487 LYS A O 1
ATOM 3765 N N . MET A 1 488 ? 28.735 -6.214 -32.500 1.00 74.38 488 MET A N 1
ATOM 3766 C CA . MET A 1 488 ? 29.328 -5.959 -31.187 1.00 74.38 488 MET A CA 1
ATOM 3767 C C . MET A 1 488 ? 28.477 -6.518 -30.045 1.00 74.38 488 MET A C 1
ATOM 3769 O O . MET A 1 488 ? 29.022 -7.207 -29.189 1.00 74.38 488 MET A O 1
ATOM 3773 N N . ALA A 1 489 ? 27.165 -6.264 -30.046 1.00 76.88 489 ALA A N 1
ATOM 3774 C CA . ALA A 1 489 ? 26.271 -6.780 -29.014 1.00 76.88 489 ALA A CA 1
ATOM 3775 C C . ALA A 1 489 ? 26.193 -8.308 -29.066 1.00 76.88 489 ALA A C 1
ATOM 3777 O O . ALA A 1 489 ? 26.418 -8.957 -28.051 1.00 76.88 489 ALA A O 1
ATOM 3778 N N . LYS A 1 490 ? 26.004 -8.897 -30.254 1.00 78.50 490 LYS A N 1
ATOM 3779 C CA . LYS A 1 490 ? 25.985 -10.358 -30.420 1.00 78.50 490 LYS A CA 1
ATOM 3780 C C . LYS A 1 490 ? 27.229 -11.027 -29.852 1.00 78.50 490 LYS A C 1
ATOM 3782 O O . LYS A 1 490 ? 27.092 -11.923 -29.037 1.00 78.50 490 LYS A O 1
ATOM 3787 N N . LYS A 1 491 ? 28.426 -10.523 -30.174 1.00 78.75 491 LYS A N 1
ATOM 3788 C CA . LYS A 1 491 ? 29.686 -11.078 -29.653 1.00 78.75 491 LYS A CA 1
ATOM 3789 C C . LYS A 1 491 ? 29.790 -11.020 -28.121 1.00 78.75 491 LYS A C 1
ATOM 3791 O O . LYS A 1 491 ? 30.458 -11.861 -27.538 1.00 78.75 491 LYS A O 1
ATOM 3796 N N . ARG A 1 492 ? 29.189 -10.014 -27.477 1.00 77.38 492 ARG A N 1
ATOM 3797 C CA . ARG A 1 492 ? 29.202 -9.869 -26.009 1.00 77.38 492 ARG A CA 1
ATOM 3798 C C . ARG A 1 492 ? 28.161 -10.747 -25.312 1.00 77.38 492 ARG A C 1
ATOM 3800 O O . ARG A 1 492 ? 28.315 -11.052 -24.136 1.00 77.38 492 ARG A O 1
ATOM 3807 N N . ILE A 1 493 ? 27.099 -11.120 -26.022 1.00 77.69 493 ILE A N 1
ATOM 3808 C CA . ILE A 1 493 ? 25.990 -11.915 -25.489 1.00 77.69 493 ILE A CA 1
ATOM 3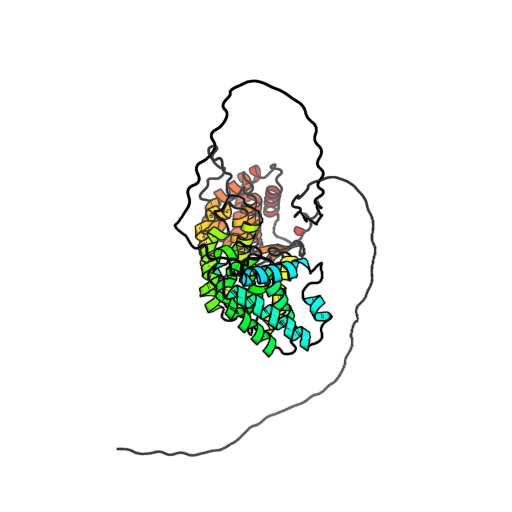809 C C . ILE A 1 493 ? 26.233 -13.415 -25.752 1.00 77.69 493 ILE A C 1
ATOM 3811 O O . ILE A 1 493 ? 26.023 -14.239 -24.860 1.00 77.69 493 ILE A O 1
ATOM 3815 N N . GLU A 1 494 ? 26.727 -13.758 -26.948 1.00 73.31 494 GLU A N 1
ATOM 3816 C CA . GLU A 1 494 ? 27.092 -15.114 -27.375 1.00 73.31 494 GLU A CA 1
ATOM 3817 C C . GLU A 1 494 ? 28.232 -15.671 -26.504 1.00 73.31 494 GLU A C 1
ATOM 3819 O O . GLU A 1 494 ? 29.313 -15.091 -26.426 1.00 73.31 494 GLU A O 1
ATOM 3824 N N . GLY A 1 495 ? 27.991 -16.812 -25.849 1.00 63.50 495 GLY A N 1
ATOM 3825 C CA . GLY A 1 495 ? 28.988 -17.493 -25.011 1.00 63.50 495 GLY A CA 1
ATOM 3826 C C . GLY A 1 495 ? 29.054 -17.022 -23.555 1.00 63.50 495 GLY A C 1
ATOM 3827 O O . GLY A 1 495 ? 29.922 -17.477 -22.820 1.00 63.50 495 GLY A O 1
ATOM 3828 N N . SER A 1 496 ? 28.140 -16.146 -23.122 1.00 65.94 496 SER A N 1
ATOM 3829 C CA . SER A 1 496 ? 28.068 -15.696 -21.722 1.00 65.94 496 SER A CA 1
ATOM 3830 C C . SER A 1 496 ? 27.474 -16.731 -20.754 1.00 65.94 496 SER A C 1
ATOM 3832 O O . SER A 1 496 ? 27.706 -16.624 -19.555 1.00 65.94 496 SER A O 1
ATOM 3834 N N . GLY A 1 497 ? 26.693 -17.703 -21.248 1.00 66.19 497 GLY A N 1
ATOM 3835 C CA . GLY A 1 497 ? 26.033 -18.741 -20.437 1.00 66.19 497 GLY A CA 1
ATOM 3836 C C . GLY A 1 497 ? 24.895 -18.241 -19.533 1.00 66.19 497 GLY A C 1
ATOM 3837 O O . GLY A 1 497 ? 24.328 -19.019 -18.771 1.00 66.19 497 GLY A O 1
ATOM 3838 N N . ALA A 1 498 ? 24.549 -16.950 -19.591 1.00 77.69 498 ALA A N 1
ATOM 3839 C CA . ALA A 1 498 ? 23.515 -16.364 -18.748 1.00 77.69 498 ALA A CA 1
ATOM 3840 C C . ALA A 1 498 ? 22.122 -16.492 -19.392 1.00 77.69 498 ALA A C 1
ATOM 3842 O O . ALA A 1 498 ? 21.873 -15.933 -20.464 1.00 77.69 498 ALA A O 1
ATOM 3843 N N . LYS A 1 499 ? 21.167 -17.112 -18.677 1.00 78.94 499 LYS A N 1
ATOM 3844 C CA . LYS A 1 499 ? 19.781 -17.355 -19.146 1.00 78.94 499 LYS A CA 1
ATOM 3845 C C . LYS A 1 499 ? 19.106 -16.107 -19.748 1.00 78.94 499 LYS A C 1
ATOM 3847 O O . LYS A 1 499 ? 18.396 -16.198 -20.747 1.00 78.94 499 LYS A O 1
ATOM 3852 N N . GLY A 1 500 ? 19.333 -14.921 -19.172 1.00 76.19 500 GLY A N 1
ATOM 3853 C CA . GLY A 1 500 ? 18.751 -13.664 -19.669 1.00 76.19 500 GLY A CA 1
ATOM 3854 C C . GLY A 1 500 ? 19.325 -13.182 -21.001 1.00 76.19 500 GLY A C 1
ATOM 3855 O O . GLY A 1 500 ? 18.606 -12.613 -21.822 1.00 76.19 500 GLY A O 1
ATOM 3856 N N . LYS A 1 501 ? 20.608 -13.448 -21.242 1.00 81.44 501 LYS A N 1
ATOM 3857 C CA . LYS A 1 501 ? 21.323 -13.113 -22.478 1.00 81.44 501 LYS A CA 1
ATOM 3858 C C . LYS A 1 501 ? 20.900 -14.046 -23.618 1.00 81.44 501 LYS A C 1
ATOM 3860 O O . LYS A 1 501 ? 20.625 -13.578 -24.725 1.00 81.44 501 LYS A O 1
ATOM 3865 N N . ASP A 1 502 ? 20.698 -15.324 -23.315 1.00 80.38 502 ASP A N 1
ATOM 3866 C CA . ASP A 1 502 ? 20.143 -16.298 -24.261 1.00 80.38 502 ASP A CA 1
ATOM 3867 C C . ASP A 1 502 ? 18.686 -15.979 -24.627 1.00 80.38 502 ASP A C 1
ATOM 3869 O O . ASP A 1 502 ? 18.308 -15.996 -25.806 1.00 80.38 502 ASP A O 1
ATOM 3873 N N . ALA A 1 503 ? 17.869 -15.594 -23.637 1.00 80.62 503 ALA A N 1
ATOM 3874 C CA . ALA A 1 503 ? 16.504 -15.130 -23.871 1.00 80.62 503 ALA A CA 1
ATOM 3875 C C . ALA A 1 503 ? 16.480 -13.922 -24.825 1.00 80.62 503 ALA A C 1
ATOM 3877 O O . ALA A 1 503 ? 15.727 -13.924 -25.805 1.00 80.62 503 ALA A O 1
ATOM 3878 N N . LEU A 1 504 ? 17.362 -12.941 -24.614 1.00 81.81 504 LEU A N 1
ATOM 3879 C CA . LEU A 1 504 ? 17.488 -11.763 -25.470 1.00 81.81 504 LEU A CA 1
ATOM 3880 C C . LEU A 1 504 ? 17.865 -12.129 -26.923 1.00 81.81 504 LEU A C 1
ATOM 3882 O O . LEU A 1 504 ? 17.251 -11.628 -27.872 1.00 81.81 504 LEU A O 1
ATOM 3886 N N . LEU A 1 505 ? 18.821 -13.045 -27.127 1.00 80.44 505 LEU A N 1
ATOM 3887 C CA . LEU A 1 505 ? 19.195 -13.524 -28.468 1.00 80.44 505 LEU A CA 1
ATOM 3888 C C . LEU A 1 505 ? 18.044 -14.265 -29.153 1.00 80.44 505 LEU A C 1
ATOM 3890 O O . LEU A 1 505 ? 17.723 -13.974 -30.307 1.00 80.44 505 LEU A O 1
ATOM 3894 N N . SER A 1 506 ? 17.365 -15.167 -28.446 1.00 80.25 506 SER A N 1
ATOM 3895 C CA . SER A 1 506 ? 16.264 -15.951 -29.020 1.00 80.25 506 SER A CA 1
ATOM 3896 C C . SER A 1 506 ? 15.135 -15.061 -29.571 1.00 80.25 506 SER A C 1
ATOM 3898 O O . SER A 1 506 ? 14.627 -15.282 -30.676 1.00 80.25 506 SER A O 1
ATOM 3900 N N . LYS A 1 507 ? 14.793 -13.980 -28.857 1.00 78.69 507 LYS A N 1
ATOM 3901 C CA . LYS A 1 507 ? 13.706 -13.051 -29.214 1.00 78.69 507 LYS A CA 1
ATOM 3902 C C . LYS A 1 507 ? 14.055 -12.137 -30.385 1.00 78.69 507 LYS A C 1
ATOM 3904 O O . LYS A 1 507 ? 13.167 -11.689 -31.120 1.00 78.69 507 LYS A O 1
ATOM 3909 N N . THR A 1 508 ? 15.341 -11.882 -30.607 1.00 72.81 508 THR A N 1
ATOM 3910 C CA . THR A 1 508 ? 15.797 -11.120 -31.777 1.00 72.81 508 THR A CA 1
ATOM 3911 C C . THR A 1 508 ? 15.843 -11.974 -33.039 1.00 72.81 508 THR A C 1
ATOM 3913 O O . THR A 1 508 ? 15.465 -11.482 -34.105 1.00 72.81 508 THR A O 1
ATOM 3916 N N . ILE A 1 509 ? 16.210 -13.254 -32.912 1.00 63.91 509 ILE A N 1
ATOM 3917 C CA . ILE A 1 509 ? 16.296 -14.222 -34.017 1.00 63.91 509 ILE A CA 1
ATOM 3918 C C . ILE A 1 509 ? 14.909 -14.714 -34.455 1.00 63.91 509 ILE A C 1
ATOM 3920 O O . ILE A 1 509 ? 14.694 -14.942 -35.647 1.00 63.91 509 ILE A O 1
ATOM 3924 N N . SER A 1 510 ? 13.948 -14.821 -33.529 1.00 54.31 510 SER A N 1
ATOM 3925 C CA . SER A 1 510 ? 12.564 -15.180 -33.850 1.00 54.31 510 SER A CA 1
ATOM 3926 C C . SER A 1 510 ? 11.952 -14.165 -34.831 1.00 54.31 510 SER A C 1
ATOM 3928 O O . SER A 1 510 ? 11.602 -13.024 -34.488 1.00 54.31 510 SER A O 1
ATOM 3930 N N . LYS A 1 511 ? 11.856 -14.580 -36.101 1.00 38.47 511 LYS A N 1
ATOM 3931 C CA . LYS A 1 511 ? 10.983 -13.958 -37.097 1.00 38.47 511 LYS A CA 1
ATOM 3932 C C . LYS A 1 511 ? 9.554 -14.152 -36.600 1.00 38.47 511 LYS A C 1
ATOM 3934 O O . LYS A 1 511 ? 9.164 -15.258 -36.253 1.00 38.47 511 LYS A O 1
ATOM 3939 N N . SER A 1 512 ? 8.815 -13.052 -36.540 1.00 45.34 512 SER A N 1
ATOM 3940 C CA . SER A 1 512 ? 7.407 -12.962 -36.151 1.00 45.34 512 SER A CA 1
ATOM 3941 C C . SER A 1 512 ? 6.579 -14.219 -36.459 1.00 45.34 512 SER A C 1
ATOM 3943 O O . SER A 1 512 ? 6.202 -14.381 -37.613 1.00 45.34 512 SER A O 1
ATOM 3945 N N . THR A 1 513 ? 6.271 -15.041 -35.442 1.00 32.09 513 THR A N 1
ATOM 3946 C CA . THR A 1 513 ? 4.994 -15.774 -35.272 1.00 32.09 513 THR A CA 1
ATOM 3947 C C . THR A 1 513 ? 4.955 -16.611 -33.977 1.00 32.09 513 THR A C 1
ATOM 3949 O O . THR A 1 513 ? 5.821 -17.445 -33.753 1.00 32.09 513 THR A O 1
ATOM 3952 N N . SER A 1 514 ? 3.853 -16.442 -33.234 1.00 32.28 514 SER A N 1
ATOM 3953 C CA . SER A 1 514 ? 3.144 -17.395 -32.352 1.00 32.28 514 SER A CA 1
ATOM 3954 C C . SER A 1 514 ? 3.554 -17.668 -30.879 1.00 32.28 514 SER A C 1
ATOM 3956 O O . SER A 1 514 ? 4.731 -17.630 -30.527 1.00 32.28 514 SER A O 1
ATOM 3958 N N . PRO A 1 515 ? 2.553 -17.950 -30.004 1.00 36.84 515 PRO A N 1
ATOM 3959 C CA . PRO A 1 515 ? 2.601 -17.871 -28.541 1.00 36.84 515 PRO A CA 1
ATOM 3960 C C . PRO A 1 515 ? 2.968 -19.200 -27.846 1.00 36.84 515 PRO A C 1
ATOM 3962 O O . PRO A 1 515 ? 2.365 -19.551 -26.837 1.00 36.84 515 PRO A O 1
ATOM 3965 N N . ASP A 1 516 ? 3.951 -19.943 -28.357 1.00 34.22 516 ASP A N 1
ATOM 3966 C CA . ASP A 1 516 ? 4.324 -21.262 -27.802 1.00 34.22 516 ASP A CA 1
ATOM 3967 C C . ASP A 1 516 ? 5.539 -21.240 -26.855 1.00 34.22 516 ASP A C 1
ATOM 3969 O O . ASP A 1 516 ? 5.932 -22.263 -26.299 1.00 34.22 516 ASP A O 1
ATOM 3973 N N . PHE A 1 517 ? 6.129 -20.070 -26.592 1.00 39.81 517 PHE A N 1
ATOM 3974 C CA . PHE A 1 517 ? 7.355 -19.989 -25.783 1.00 39.81 517 PHE A CA 1
ATOM 3975 C C . PHE A 1 517 ? 7.126 -20.053 -24.258 1.00 39.81 517 PHE A C 1
ATOM 3977 O O . PHE A 1 517 ? 8.080 -20.173 -23.500 1.00 39.81 517 PHE A O 1
ATOM 3984 N N . MET A 1 518 ? 5.874 -20.041 -23.786 1.00 37.12 518 MET A N 1
ATOM 3985 C CA . MET A 1 518 ? 5.555 -20.240 -22.359 1.00 37.12 518 MET A CA 1
ATOM 3986 C C . MET A 1 518 ? 5.612 -21.715 -21.922 1.00 37.12 518 MET A C 1
ATOM 3988 O O . MET A 1 518 ? 5.412 -22.006 -20.749 1.00 37.12 518 MET A O 1
ATOM 3992 N N . ARG A 1 519 ? 5.894 -22.655 -22.837 1.00 35.88 519 ARG A N 1
ATOM 3993 C CA . ARG A 1 519 ? 6.047 -24.084 -22.510 1.00 35.88 519 ARG A CA 1
ATOM 3994 C C . ARG A 1 519 ? 7.486 -24.544 -22.282 1.00 35.88 519 ARG A C 1
ATOM 3996 O O . ARG A 1 519 ? 7.668 -25.622 -21.737 1.00 35.88 519 ARG A O 1
ATOM 4003 N N . HIS A 1 520 ? 8.493 -23.747 -22.641 1.00 34.19 520 HIS A N 1
ATOM 4004 C CA . HIS A 1 520 ? 9.904 -24.158 -22.545 1.00 34.19 520 HIS A CA 1
ATOM 4005 C C . HIS A 1 520 ? 10.699 -23.507 -21.402 1.00 34.19 520 HIS A C 1
ATOM 4007 O O . HIS A 1 520 ? 11.914 -23.638 -21.354 1.00 34.19 520 HIS A O 1
ATOM 4013 N N . LEU A 1 521 ? 10.014 -22.862 -20.453 1.00 35.66 521 LEU A N 1
ATOM 4014 C CA . LEU A 1 521 ? 10.559 -22.500 -19.133 1.00 35.66 521 LEU A CA 1
ATOM 4015 C C . LEU A 1 521 ? 9.835 -23.262 -17.998 1.00 35.66 521 LEU A C 1
ATOM 4017 O O . LEU A 1 521 ? 9.782 -22.783 -16.874 1.00 35.66 521 LEU A O 1
ATOM 4021 N N . SER A 1 522 ? 9.231 -24.417 -18.318 1.00 36.00 522 SER A N 1
ATOM 4022 C CA . SER A 1 522 ? 8.508 -25.313 -17.388 1.00 36.00 522 SER A CA 1
ATOM 4023 C C . SER A 1 522 ? 9.168 -26.701 -17.262 1.00 36.00 522 SER A C 1
ATOM 4025 O O . SER A 1 522 ? 8.508 -27.676 -16.909 1.00 36.00 522 SER A O 1
ATOM 4027 N N . LEU A 1 523 ? 10.446 -26.776 -17.609 1.00 32.97 523 LEU A N 1
ATOM 4028 C CA . LEU A 1 523 ? 11.398 -27.855 -17.346 1.00 32.97 523 LEU A CA 1
ATOM 4029 C C . LEU A 1 523 ? 12.689 -27.056 -17.101 1.00 32.97 523 LEU A C 1
ATOM 4031 O O . LEU A 1 523 ? 13.126 -26.362 -18.021 1.00 32.97 523 LEU A O 1
ATOM 4035 N N . ASP A 1 524 ? 13.189 -26.853 -15.892 1.00 29.39 524 ASP A N 1
ATOM 4036 C CA . ASP A 1 524 ? 13.262 -27.699 -14.697 1.00 29.39 524 ASP A CA 1
ATOM 4037 C C . ASP A 1 524 ? 12.987 -26.895 -13.419 1.00 29.39 524 ASP A C 1
ATOM 4039 O O . ASP A 1 524 ? 13.321 -25.680 -13.416 1.00 29.39 524 ASP A O 1
#

Organism: NCBI:txid1051891

pLDDT: mean 71.77, std 24.78, range [24.11, 97.38]

InterPro domains:
  IPR011989 Armadillo-like helical [G3DSA:1.25.10.10] (126-499)
  IPR012959 CPL domain [PF08144] (285-421)
  IPR016024 Armadillo-type fold [SSF48371] (129-307)
  IPR040059 Pumilio homologue 3 [PTHR13389] (125-482)

Sequence (524 aa):
MGHKRPAAGTTTTQPPRKKSRGESRSKAEARRAPITAKAPLKNGRDTDEDEGDEFDEMSEAGDDSSDDDDDADEEDDMEVDGAESKPKKKKKVTPRTGVRTKSLDSRFLRERSGIVRYSQKLKVEGLKAVMENADEARKGRIMSALKNSVTRIFDNPDKGAVGHPAVHRALWEYLQEVSRLPTPEEQTKARIEMFENCQELLAEMAHTKDGSRAVREFVAWGSAKDHLEKMCLDDQAQLVLFTCLDTVDDTKTLVSSIVNDVVSLAPKLVFPSSTADPSATDVASGRRSLIYLLLPRDPRYFTPALIRTIAETDEIIAQTSKKDAEPRKKEILAGAREGLLKFVTSEAEKLVRDPAGTLVATNVVLHADGDKTAATKALLRPLVDSPFPPPPSSSEPHSIDLVHSSRLYKTLLQGGRFSRESNSVIPVPSYSAINFARSMVNNVGKENLLTMATDGEGAFVLTELLERFIKDGTDEKKELKAWVGSKMAKKRIEGSGAKGKDALLSKTISKSTSPDFMRHLSLD

Foldseek 3Di:
DDDDDDDDDDDDDDDDDDDDDDDDDDDDDDDDDDDDDDDDDDDDDDDDDDDDPDDDPDDDDDDDDDDDDDDDDDDDDDDDDDDDDDDDDDDDDDDDDDDDPPPPPPVVVVLVVVLVVVVVVDPPDPVVVVCVPDDPVVNVVVLVVLLVSLLVCLVPCVVVCLLDVSSLSSLLSSLVVLVVDPDPVSSLVVLVVSCVSCVVPLVSQQQDQSSLVNSLLSVLVHDDADCQLVLQQHPRSLLSVLSNLQADPPLVCCLVRHLVVLLVCLCCLCPPPPVPPPPVRRNLSSLLSLVCLFPNLDCVSAPPVRSVVSCVCVVVSVVRHPDDRVVSSVSSLQSNLVSLLVVLLVCLLVLLQDLSSLVSLLSSQLGRADDNLSSLLSNLVLLAVADPPHDPPDPDHRSCQPPSNLVSLLCLLLQADQDPVVNHGDHRVRHDSVVSLVSNCVNNHLVSLLRCCLVHPSLQSLLSSLVSCVVVVHPVNVVSLVSCVDPVNCVSLPPPPDPSSVSNVVSSPDDDDDDPVSVVVPDD

Radius of gyration: 34.61 Å; chains: 1; bounding box: 103×95×104 Å